Protein 7NZ9 (pdb70)

B-factor: mean 46.68, std 15.06, range [12.47, 130.2]

Secondary structure (DSSP, 8-state):
--HHHHTTHHHHHHHHHHHHHHHHHTTS---EEEEEETTEEEEEEE--HHHHT-TT--HHHHHHHHHHHHHHHTT--HHHHHTTEEEEEEE--BHHHHHHHHHTT--EEEEEE--TTTBTBTTS-BTTT---TTS----EEE--TTHHHHHHHHHHHHHT-/----EE---HHHHSPPPEEEEEEEEESSGGGHHHHHHHHHHH---TT-TTB-SEEEEE-TTS-EEEEEEEEE--SS-----HHHHS-TTT---TTB---EEEEEESS---SHHHHHHHHHHS-B----SS-HHHHHHHHHHHHHHHHHHHHHHHHTS---EEEEEETTTTEEEEEEE----SS-TT--HHHHHHHHHHHTS-SS--S-TTTT-EEEEEE---HHHHHHHHHHT-SEEEEEE--TT-TBTTS-BTTS-TTSS---EEEE-TTHHHHTTS----

Nearest PDB structures (foldseek):
  7nz9-assembly1_A  TM=1.006E+00  e=8.625E-41  Mus musculus
  3dh1-assembly2_C  TM=9.914E-01  e=6.654E-34  Homo sapiens
  7bv5-assembly2_B  TM=9.136E-01  e=1.419E-18  Saccharomyces cerevisiae S288C
  1wwr-assembly1_A  TM=9.114E-01  e=8.096E-19  Aquifex aeolicus
  7bv5-assembly1_A  TM=9.067E-01  e=3.534E-18  Saccharomyces cerevisiae S288C

InterPro domains:
  IPR002125 Cytidine and deoxycytidylate deaminase domain [PF00383] (21-126)
  IPR002125 Cytidine and deoxycytidylate deaminase domain [PS51747] (20-145)
  IPR016192 APOBEC/CMP deaminase, zinc-binding [PS00903] (71-114)
  IPR016193 Cytidine deaminase-like [SSF53927] (21-176)
  IPR028883 tRNA-specific adenosine deaminase [MF_00972] (26-175)

Radius of gyration: 27.97 Å; Cα contacts (8 Å, |Δi|>4): 1056; chains: 2; bounding box: 50×65×78 Å

Structure (mmCIF, N/CA/C/O backbone):
data_7NZ9
#
_entry.id   7NZ9
#
_cell.length_a   51.976
_cell.length_b   106.814
_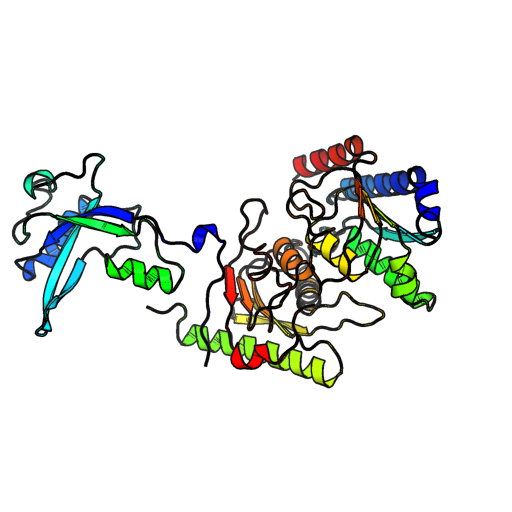cell.length_c   129.668
_cell.angle_alpha   90.000
_cell.angle_beta   90.000
_cell.angle_gamma   90.000
#
_symmetry.space_group_name_H-M   'P 2 21 21'
#
loop_
_entity.id
_entity.type
_entity.pdbx_description
1 polymer 'tRNA-specific adenosine deaminase 2'
2 polymer 'Probable inactive tRNA-specific adenosine deaminase-like protein 3'
3 non-polymer 'ZINC ION'
4 water water
#
loop_
_atom_site.group_PDB
_atom_site.id
_atom_site.type_symbol
_atom_site.label_atom_id
_atom_site.label_alt_id
_atom_site.label_comp_id
_atom_site.label_asym_id
_atom_site.label_entity_id
_atom_site.label_seq_id
_atom_site.pdbx_PDB_ins_code
_atom_site.Cartn_x
_atom_site.Cartn_y
_atom_site.Cartn_z
_atom_site.occupancy
_atom_site.B_iso_or_equiv
_atom_site.auth_seq_id
_atom_site.auth_comp_id
_atom_site.auth_asym_id
_atom_site.auth_atom_id
_atom_site.pdbx_PDB_model_num
ATOM 1 N N . PRO A 1 14 ? 0.50277 18.29009 33.31724 1.000 100.28076 14 PRO A N 1
ATOM 2 C CA . PRO A 1 14 ? -0.18983 17.42984 32.35379 1.000 104.10339 14 PRO A CA 1
ATOM 3 C C . PRO A 1 14 ? -1.27636 16.60708 33.03466 1.000 102.02486 14 PRO A C 1
ATOM 4 O O . PRO A 1 14 ? -2.04607 15.89997 32.38311 1.000 95.34155 14 PRO A O 1
ATOM 8 N N . CYS A 1 15 ? -1.31363 16.70115 34.36284 1.000 93.53728 15 CYS A N 1
ATOM 9 C CA A CYS A 1 15 ? -2.30034 15.96944 35.14817 0.500 85.93802 15 CYS A 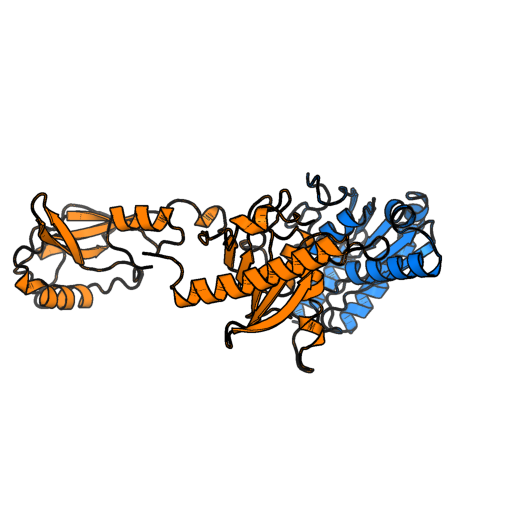CA 1
ATOM 10 C CA B CYS A 1 15 ? -2.30525 15.96619 35.13814 0.500 85.93672 15 CYS A CA 1
ATOM 11 C C . CYS A 1 15 ? -3.63459 16.71052 35.18063 1.000 82.99005 15 CYS A C 1
ATOM 12 O O . CYS A 1 15 ? -4.68342 16.14435 34.85156 1.000 77.94942 15 CYS A O 1
ATOM 17 N N . VAL A 1 16 ? -3.60858 17.98550 35.57089 1.000 86.74661 16 VAL A N 1
ATOM 18 C CA . VAL A 1 16 ? -4.81061 18.80760 35.60181 1.000 86.65271 16 VAL A CA 1
ATOM 19 C C . VAL A 1 16 ? -5.41688 19.01969 34.21707 1.000 80.98198 16 VAL A C 1
ATOM 20 O O . VAL A 1 16 ? -6.54991 19.50021 34.11435 1.000 68.02667 16 VAL A O 1
ATOM 24 N N . VAL A 1 17 ? -4.69259 18.67830 33.14679 1.000 88.35458 17 VAL A N 1
ATOM 25 C CA . VAL A 1 17 ? -5.27193 18.80047 31.81195 1.000 80.23049 17 VAL A CA 1
ATOM 26 C C . VAL A 1 17 ? -6.22705 17.64233 31.54102 1.000 74.53392 17 VAL A C 1
ATOM 27 O O . VAL A 1 17 ? -7.18601 17.79198 30.77470 1.000 71.12775 17 VAL A O 1
ATOM 31 N N . SER A 1 18 ? -5.99858 16.48308 32.16748 1.000 79.57167 18 SER A N 1
ATOM 32 C CA . SER A 1 18 ? -6.94327 15.37731 32.05091 1.000 78.27547 18 SER A CA 1
ATOM 33 C C . SER A 1 18 ? -8.20253 15.63695 32.86376 1.000 72.82036 18 SER A C 1
ATOM 34 O O . SER A 1 18 ? -9.30321 15.25723 32.43697 1.000 64.79880 18 SER A O 1
ATOM 37 N N . VAL A 1 19 ? -8.04790 16.31440 34.00757 1.000 62.33337 19 VAL A N 1
ATOM 38 C CA . VAL A 1 19 ? -9.16198 16.65493 34.88975 1.000 51.85467 19 VAL A CA 1
ATOM 39 C C . VAL A 1 19 ? -10.22282 17.48652 34.16968 1.000 49.19882 19 VAL A C 1
ATOM 40 O O . VAL A 1 19 ? -11.41113 17.42011 34.51491 1.000 42.07503 19 VAL A O 1
ATOM 44 N N . GLN A 1 20 ? -9.82956 18.23761 33.13073 1.000 46.58489 20 GLN A N 1
ATOM 45 C CA . GLN A 1 20 ? -10.77389 19.12212 32.44637 1.000 47.89207 20 GLN A CA 1
ATOM 46 C C . GLN A 1 20 ? -11.95220 18.35300 31.87591 1.000 42.86079 20 GLN A C 1
ATOM 47 O O . GLN A 1 20 ? -13.08489 18.84373 31.88399 1.000 44.74588 20 GLN A O 1
ATOM 53 N N . GLU A 1 21 ? -11.70678 17.14858 31.36899 1.000 44.17688 21 GLU A N 1
ATOM 54 C CA . GLU A 1 21 ? -12.75407 16.33095 30.77507 1.000 50.18504 21 GLU A CA 1
ATOM 55 C C . GLU A 1 21 ? -13.28023 15.26467 31.73383 1.000 47.18816 21 GLU A C 1
ATOM 56 O O . GLU A 1 21 ? -13.74005 14.21413 31.28139 1.000 44.46241 21 GLU A O 1
ATOM 62 N N . THR A 1 22 ? -13.21884 15.52048 33.04760 1.000 46.66669 22 THR A N 1
ATOM 63 C CA . THR A 1 22 ? -13.66816 14.54246 34.04009 1.000 45.31877 22 THR A CA 1
ATOM 64 C C . THR A 1 22 ? -15.02571 13.95546 33.68384 1.000 42.16190 22 THR A C 1
ATOM 65 O O . THR A 1 22 ? -15.23750 12.74626 33.80564 1.000 41.22079 22 THR A O 1
ATOM 69 N N . GLU A 1 23 ? -15.95914 14.79294 33.22867 1.000 46.64419 23 GLU A N 1
ATOM 70 C CA . GLU A 1 23 ? -17.30005 14.28859 32.95151 1.000 49.28390 23 GLU A CA 1
ATOM 71 C C . GLU A 1 23 ? -17.28433 13.26965 31.81679 1.000 46.39766 23 GLU A C 1
ATOM 72 O O . GLU A 1 23 ? -17.89505 12.20076 31.93059 1.000 43.72602 23 GLU A O 1
ATOM 78 N N . LYS A 1 24 ? -16.57058 13.56678 30.72749 1.000 44.60475 24 LYS A N 1
ATOM 79 C CA . LYS A 1 24 ? -16.47439 12.60511 29.62965 1.000 46.31180 24 LYS A CA 1
ATOM 80 C C . LYS A 1 24 ? -15.80916 11.30436 30.08005 1.000 46.04918 24 LYS A C 1
ATOM 81 O O . LYS A 1 24 ? -16.26652 10.20821 29.73071 1.000 47.09066 24 LYS A O 1
ATOM 87 N N . TRP A 1 25 ? -14.73600 11.39859 30.86554 1.000 44.54307 25 TRP A N 1
ATOM 88 C CA . TRP A 1 25 ? -14.01193 10.18686 31.23412 1.000 42.78363 25 TRP A CA 1
ATOM 89 C C . TRP A 1 25 ? -14.82973 9.30750 32.17629 1.000 42.97584 25 TRP A C 1
ATOM 90 O O . TRP A 1 25 ? -14.82639 8.08031 32.03767 1.000 39.66193 25 TRP A O 1
ATOM 101 N N . MET A 1 26 ? -15.53330 9.90474 33.14352 1.000 41.68199 26 MET A N 1
ATOM 102 C CA . MET A 1 26 ? -16.32645 9.08973 34.05950 1.000 40.34612 26 MET A CA 1
ATOM 103 C C . MET A 1 26 ? -17.56558 8.52364 33.38158 1.000 42.28869 26 MET A C 1
ATOM 104 O O . MET A 1 26 ? -18.05698 7.46730 33.78877 1.000 42.37519 26 MET A O 1
ATOM 109 N N . GLU A 1 27 ? -18.09763 9.21072 32.36456 1.000 46.44110 27 GLU A N 1
ATOM 110 C CA . GLU A 1 27 ? -19.21092 8.64171 31.61243 1.000 46.13772 27 GLU A CA 1
ATOM 111 C C . GLU A 1 27 ? -18.77473 7.36759 30.89936 1.000 48.44180 27 GLU A C 1
ATOM 112 O O . GLU A 1 27 ? -19.50281 6.36632 30.89181 1.000 47.57349 27 GLU A O 1
ATOM 118 N N . GLU A 1 28 ? -17.56678 7.37031 30.33709 1.000 41.72910 28 GLU A N 1
ATOM 119 C CA . GLU A 1 28 ? -17.04831 6.15618 29.72794 1.000 43.20607 28 GLU A CA 1
ATOM 120 C C . GLU A 1 28 ? -16.80128 5.07969 30.78093 1.000 47.71312 28 GLU A C 1
ATOM 121 O O . GLU A 1 28 ? -17.10222 3.90232 30.55163 1.000 44.92880 28 GLU A O 1
ATOM 127 N N . ALA A 1 29 ? -16.29238 5.46729 31.95859 1.000 43.82846 29 ALA A N 1
ATOM 128 C CA . ALA A 1 29 ? -16.11171 4.49256 33.03258 1.000 42.49940 29 ALA A CA 1
ATOM 129 C C . ALA A 1 29 ? -17.44515 3.90087 33.46109 1.000 41.65320 29 ALA A C 1
ATOM 130 O O . ALA A 1 29 ? -17.54673 2.69203 33.70906 1.000 44.57586 29 ALA A O 1
ATOM 132 N N . MET A 1 30 ? -18.48667 4.73293 33.54922 1.000 42.41144 30 MET A N 1
ATOM 133 C CA . MET A 1 30 ? -19.79953 4.20711 33.91456 1.000 42.38101 30 MET A CA 1
ATOM 134 C C . MET A 1 30 ? -20.33903 3.27761 32.82826 1.000 44.21163 30 MET A C 1
ATOM 135 O O . MET A 1 30 ? -20.94595 2.24014 33.13003 1.000 46.86764 30 MET A O 1
ATOM 140 N N . ARG A 1 31 ? -20.10601 3.62227 31.56142 1.000 44.46906 31 ARG A N 1
ATOM 141 C CA . ARG A 1 31 ? -20.51708 2.74429 30.47161 1.000 49.07099 31 ARG A CA 1
ATOM 142 C C . ARG A 1 31 ? -19.84952 1.38382 30.60514 1.000 48.10035 31 ARG A C 1
ATOM 143 O O . ARG A 1 31 ? -20.50279 0.34570 30.46502 1.000 53.49024 31 ARG A O 1
ATOM 151 N N . MET A 1 32 ? -18.55723 1.36842 30.93015 1.000 47.73876 32 MET A N 1
ATOM 152 C CA . MET A 1 32 ? -17.86013 0.10061 31.09725 1.000 47.63753 32 MET A CA 1
ATOM 153 C C . MET A 1 32 ? -18.37047 -0.65847 32.31239 1.000 49.52667 32 MET A C 1
ATOM 154 O O . MET A 1 32 ? -18.47263 -1.89295 32.28250 1.000 49.27832 32 MET A O 1
ATOM 159 N N . ALA A 1 33 ? -18.69066 0.05871 33.39132 1.000 45.13223 33 ALA A N 1
ATOM 160 C CA . ALA A 1 33 ? -19.22801 -0.59321 34.58158 1.000 43.70865 33 ALA A CA 1
ATOM 161 C C . ALA A 1 33 ? -20.53501 -1.32075 34.27442 1.000 49.43443 33 ALA A C 1
ATOM 162 O O . ALA A 1 33 ? -20.77404 -2.42310 34.78307 1.000 45.99573 33 ALA A O 1
ATOM 164 N N . LYS A 1 34 ? -21.38771 -0.72009 33.43929 1.000 47.44435 34 LYS A N 1
ATOM 165 C CA . LYS A 1 34 ? -22.63819 -1.36695 33.05403 1.000 49.41774 34 LYS A CA 1
ATOM 166 C C . LYS A 1 34 ? -22.38868 -2.63050 32.23498 1.000 56.10361 34 LYS A C 1
ATOM 167 O O . LYS A 1 34 ? -23.05724 -3.64982 32.44823 1.000 54.93116 34 LYS A O 1
ATOM 173 N N . GLU A 1 35 ? -21.44399 -2.58296 31.28962 1.000 51.33807 35 GLU A N 1
ATOM 174 C CA . GLU A 1 35 ? -21.03164 -3.79529 30.58877 1.000 52.19283 35 GLU A CA 1
ATOM 175 C C . GLU A 1 35 ? -20.63658 -4.88781 31.57034 1.000 55.16828 35 GLU A C 1
ATOM 176 O O . GLU A 1 35 ? -21.12059 -6.02127 31.48802 1.000 55.65847 35 GLU A O 1
ATOM 182 N N . ALA A 1 36 ? -19.74093 -4.56483 32.50571 1.000 50.01599 36 ALA A N 1
ATOM 183 C CA . ALA A 1 36 ? -19.29856 -5.56200 33.47422 1.000 52.59499 36 ALA A CA 1
ATOM 184 C C . ALA A 1 36 ? -20.48667 -6.18132 34.19975 1.000 52.39104 36 ALA A C 1
ATOM 185 O O . ALA A 1 36 ? -20.55279 -7.40375 34.37809 1.000 52.56977 36 ALA A O 1
ATOM 187 N N . LEU A 1 37 ? -21.44497 -5.34875 34.60467 1.000 48.49964 37 LEU A N 1
ATOM 188 C CA . LEU A 1 37 ? -22.64945 -5.84948 35.25590 1.000 54.81055 37 LEU A CA 1
ATOM 189 C C . LEU A 1 37 ? -23.40263 -6.83188 34.36178 1.000 56.44071 37 LEU A C 1
ATOM 190 O O . LEU A 1 37 ? -23.85291 -7.88629 34.82530 1.000 50.31823 37 LEU A O 1
ATOM 195 N N . GLU A 1 38 ? -23.55428 -6.50174 33.07876 1.000 55.99165 38 GLU A N 1
ATOM 196 C CA . GLU A 1 38 ? -24.25756 -7.40241 32.17317 1.000 62.68706 38 GLU A CA 1
ATOM 197 C C . GLU A 1 38 ? -23.50890 -8.70774 31.96364 1.000 61.06715 38 GLU A C 1
ATOM 198 O O . GLU A 1 38 ? -24.13320 -9.71312 31.61078 1.000 64.55891 38 GLU A O 1
ATOM 204 N N . ASN A 1 39 ? -22.19501 -8.72316 32.18982 1.000 55.73037 39 ASN A N 1
ATOM 205 C CA . ASN A 1 39 ? -21.39816 -9.93236 32.04038 1.000 59.09165 39 ASN A CA 1
ATOM 206 C C . ASN A 1 39 ? -21.09180 -10.60176 33.37219 1.000 54.24682 39 ASN A C 1
ATOM 207 O O . ASN A 1 39 ? -20.10298 -11.33228 33.47809 1.000 62.51518 39 ASN A O 1
ATOM 212 N N . ILE A 1 40 ? -21.93304 -10.37450 34.38280 1.000 51.79700 40 ILE A N 1
ATOM 213 C CA . ILE A 1 40 ? -21.86479 -11.06488 35.66788 1.000 54.40748 40 ILE A CA 1
ATOM 214 C C . ILE A 1 40 ? -20.49296 -10.82593 36.30462 1.000 59.04832 40 ILE A C 1
ATOM 215 O O . ILE A 1 40 ? -19.85869 -11.75310 36.82759 1.000 53.19273 40 ILE A O 1
ATOM 220 N N . GLU A 1 41 ? -20.02617 -9.57058 36.25470 1.000 51.00932 41 GLU A N 1
ATOM 221 C CA . GLU A 1 41 ? -18.81416 -9.11662 36.92837 1.000 48.77892 41 GLU A CA 1
ATOM 222 C C . GLU A 1 41 ? -19.17472 -7.97752 37.86941 1.000 49.86476 41 GLU A C 1
ATOM 223 O O . GLU A 1 41 ? -20.12113 -7.23042 37.60466 1.000 48.49141 41 GLU A O 1
ATOM 229 N N . VAL A 1 42 ? -18.41633 -7.83880 38.95885 1.000 42.16491 42 VAL A N 1
ATOM 230 C CA . VAL A 1 42 ? -18.53265 -6.65845 39.81451 1.000 43.49803 42 VAL A CA 1
ATOM 231 C C . VAL A 1 42 ? -18.51505 -5.43937 38.89877 1.000 43.98008 42 VAL A C 1
ATOM 232 O O . VAL A 1 42 ? -17.59202 -5.29327 38.08428 1.000 43.92075 42 VAL A O 1
ATOM 236 N N . PRO A 1 43 ? -19.52448 -4.57507 38.95327 1.000 44.77124 43 PRO A N 1
ATOM 237 C CA . PRO A 1 43 ? -19.63705 -3.48003 37.96775 1.000 44.38256 43 PRO A CA 1
ATOM 238 C C . PRO A 1 43 ? -18.70402 -2.30844 38.25816 1.000 44.53150 43 PRO A C 1
ATOM 239 O O . PRO A 1 43 ? -19.09087 -1.25041 38.75271 1.000 43.83268 43 PRO A O 1
ATOM 243 N N . VAL A 1 44 ? -17.42631 -2.50181 37.93705 1.000 43.46308 44 VAL A N 1
ATOM 244 C CA . VAL A 1 44 ? -16.40994 -1.46129 38.04878 1.000 37.01016 44 VAL A CA 1
ATOM 245 C C . VAL A 1 44 ? -15.81382 -1.24406 36.66663 1.000 40.67064 44 VAL A C 1
ATOM 246 O O . VAL A 1 44 ? -15.27836 -2.18197 36.06688 1.000 37.93570 44 VAL A O 1
ATOM 250 N N . GLY A 1 45 ? -15.89498 -0.01411 36.16476 1.000 36.34551 45 GLY A N 1
ATOM 251 C CA . GLY A 1 45 ? -15.23243 0.35507 34.93292 1.000 36.84875 45 GLY A CA 1
ATOM 252 C C . GLY A 1 45 ? -14.17665 1.39347 35.24847 1.000 38.34271 45 GLY A C 1
ATOM 253 O O . GLY A 1 45 ? -14.30122 2.13818 36.22027 1.000 36.27450 45 GLY A O 1
ATOM 254 N N . CYS A 1 46 ? -13.11709 1.42764 34.44025 1.000 37.38052 46 CYS A N 1
ATOM 255 C CA . CYS A 1 46 ? -12.13456 2.46488 34.72608 1.000 36.26308 46 CYS A CA 1
ATOM 256 C C . CYS A 1 46 ? -11.32542 2.83169 33.48616 1.000 40.54571 46 CYS A C 1
ATOM 257 O O . CYS A 1 46 ? -11.18671 2.03701 32.54893 1.000 41.88883 46 CYS A O 1
ATOM 260 N N . LEU A 1 47 ? -10.83461 4.08097 33.48345 1.000 34.44331 47 LEU A N 1
ATOM 261 C CA . LEU A 1 47 ? -10.02532 4.64263 32.41261 1.000 35.36195 47 LEU A CA 1
ATOM 262 C C . LEU A 1 47 ? -8.78639 5.28968 33.00372 1.000 38.15596 47 LEU A C 1
ATOM 263 O O . LEU A 1 47 ? -8.84836 5.92055 34.06356 1.000 36.94423 47 LEU A O 1
ATOM 268 N N . MET A 1 48 ? -7.67981 5.19487 32.27580 1.000 35.74514 48 MET A N 1
ATOM 269 C CA . MET A 1 48 ? -6.45167 5.88563 32.63483 1.000 38.45047 48 MET A CA 1
ATOM 270 C C . MET A 1 48 ? -6.12150 6.88186 31.53374 1.000 40.82199 48 MET A C 1
ATOM 271 O O . MET A 1 48 ? -5.96944 6.49639 30.37121 1.000 41.77209 48 MET A O 1
ATOM 276 N N . VAL A 1 49 ? -6.02652 8.15890 31.90420 1.000 39.43729 49 VAL A N 1
ATOM 277 C CA . VAL A 1 49 ? -5.91101 9.26056 30.95337 1.000 44.88741 49 VAL A CA 1
ATOM 278 C C . VAL A 1 49 ? -4.56435 9.93170 31.16299 1.000 44.58417 49 VAL A C 1
ATOM 279 O O . VAL A 1 49 ? -4.25655 10.39981 32.26521 1.000 39.14737 49 VAL A O 1
ATOM 283 N N . TYR A 1 50 ? -3.77280 9.98268 30.10048 1.000 41.28047 50 TYR A N 1
ATOM 284 C CA . TYR A 1 50 ? -2.46260 10.61587 30.09390 1.000 43.40169 50 TYR A CA 1
ATOM 285 C C . TYR A 1 50 ? -2.47497 11.69555 29.01825 1.000 51.66411 50 TYR A C 1
ATOM 286 O O . TYR A 1 50 ? -2.57682 11.38575 27.82455 1.000 48.84622 50 TYR A O 1
ATOM 295 N N . ASN A 1 51 ? -2.38796 12.95833 29.44506 1.000 60.32916 51 ASN A N 1
ATOM 296 C CA . ASN A 1 51 ? -2.37933 14.10554 28.53730 1.000 61.74968 51 ASN A CA 1
ATOM 297 C C . ASN A 1 51 ? -3.63033 14.11864 27.65668 1.000 57.83554 51 ASN A C 1
ATOM 298 O O . ASN A 1 51 ? -3.55813 14.18920 26.42778 1.000 59.05047 51 ASN A O 1
ATOM 303 N N . ASN A 1 52 ? -4.78515 14.02766 28.31331 1.000 56.01757 52 ASN A N 1
ATOM 304 C CA . ASN A 1 52 ? -6.11760 14.04593 27.70604 1.000 62.26591 52 ASN A CA 1
ATOM 305 C C . ASN A 1 52 ? -6.32411 12.95734 26.65479 1.000 57.87175 52 ASN A C 1
ATOM 306 O O . ASN A 1 52 ? -7.18555 13.09427 25.78410 1.000 60.40521 52 ASN A O 1
ATOM 311 N N . GLU A 1 53 ? -5.58285 11.85618 26.73655 1.000 53.58452 53 GLU A N 1
ATOM 312 C CA . GLU A 1 53 ? -5.77774 10.69775 25.87546 1.000 53.30053 53 GLU A CA 1
ATOM 313 C C . GLU A 1 53 ? -5.88704 9.45446 26.75159 1.000 50.50936 53 GLU A C 1
ATOM 314 O O . GLU A 1 53 ? -5.14876 9.31356 27.72993 1.000 44.83888 53 GLU A O 1
ATOM 320 N N . VAL A 1 54 ? -6.81115 8.56105 26.40616 1.000 50.74823 54 VAL A N 1
ATOM 321 C CA . VAL A 1 54 ? -6.98259 7.30742 27.13732 1.000 52.08603 54 VAL A CA 1
ATOM 322 C C . VAL A 1 54 ? -5.83624 6.37861 26.75453 1.000 47.49397 54 VAL A C 1
ATOM 323 O O . VAL A 1 54 ? -5.72368 5.97340 25.60065 1.000 46.41610 54 VAL A O 1
ATOM 327 N N . VAL A 1 55 ? -4.96679 6.05728 27.71545 1.000 41.29600 55 VAL A N 1
ATOM 328 C CA . VAL A 1 55 ? -3.87197 5.12401 27.44730 1.000 45.40079 55 VAL A CA 1
ATOM 329 C C . VAL A 1 55 ? -4.16309 3.72470 27.96543 1.000 44.99047 55 VAL A C 1
ATOM 330 O O . VAL A 1 55 ? -3.37776 2.79609 27.70522 1.000 42.99410 55 VAL A O 1
ATOM 334 N N . GLY A 1 56 ? -5.25972 3.53971 28.68459 1.000 39.34280 56 GLY A N 1
ATOM 335 C CA . GLY A 1 56 ? -5.63454 2.22548 29.13794 1.000 39.88891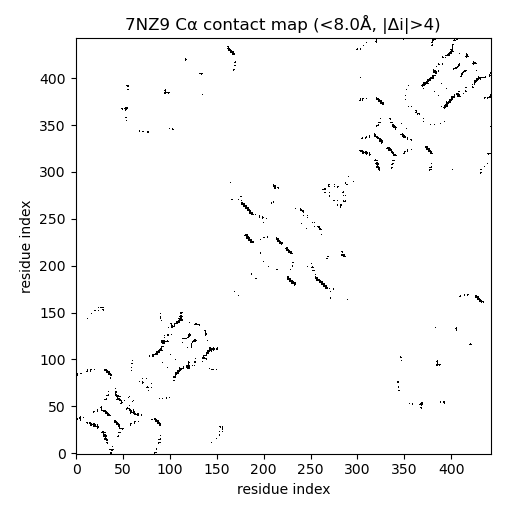 56 GLY A CA 1
ATOM 336 C C . GLY A 1 56 ? -7.01437 2.29358 29.73183 1.000 38.56606 56 GLY A C 1
ATOM 337 O O . GLY A 1 56 ? -7.44807 3.35187 30.19635 1.000 40.28400 56 GLY A O 1
ATOM 338 N N . LYS A 1 57 ? -7.72589 1.17624 29.70022 1.000 41.66192 57 LYS A N 1
ATOM 339 C CA . LYS A 1 57 ? -9.04738 1.10482 30.29785 1.000 39.73320 57 LYS A CA 1
ATOM 340 C C . LYS A 1 57 ? -9.26128 -0.33208 30.73463 1.000 40.44118 57 LYS A C 1
ATOM 341 O O . LYS A 1 57 ? -8.55282 -1.23880 30.29689 1.000 42.67402 57 LYS A O 1
ATOM 347 N N . GLY A 1 58 ? -10.22972 -0.53309 31.61854 1.000 39.06271 58 GLY A N 1
ATOM 348 C CA . GLY A 1 58 ? -10.51049 -1.87754 32.07780 1.000 40.88076 58 GLY A CA 1
ATOM 349 C C . GLY A 1 58 ? -11.80931 -1.96962 32.84342 1.000 39.45244 58 GLY A C 1
ATOM 350 O O . GLY A 1 58 ? -12.25520 -0.98433 33.43610 1.000 38.56733 58 GLY A O 1
ATOM 351 N N . ARG A 1 59 ? -12.44908 -3.13371 32.80889 1.000 39.22511 59 ARG A N 1
ATOM 352 C CA . ARG A 1 59 ? -13.48805 -3.44749 33.77125 1.000 40.11033 59 ARG A CA 1
ATOM 353 C C . ARG A 1 59 ? -13.12673 -4.77379 34.41856 1.000 41.58860 59 ARG A C 1
ATOM 354 O O . ARG A 1 59 ? -12.20289 -5.46725 33.98448 1.000 40.62149 59 ARG A O 1
ATOM 362 N N . ASN A 1 60 ? -13.81271 -5.09437 35.50798 1.000 39.60458 60 ASN A N 1
ATOM 363 C CA A ASN A 1 60 ? -13.50970 -6.32149 36.23226 0.500 42.67749 60 ASN A CA 1
ATOM 364 C CA B ASN A 1 60 ? -13.50681 -6.31868 36.23350 0.500 42.67724 60 ASN A CA 1
ATOM 365 C C . ASN A 1 60 ? -13.59699 -7.51991 35.29776 1.000 46.23025 60 ASN A C 1
ATOM 366 O O . ASN A 1 60 ? -14.56912 -7.67392 34.55203 1.000 49.31251 60 ASN A O 1
ATOM 375 N N . GLU A 1 61 ? -12.56174 -8.35901 35.31919 1.000 45.68005 61 GLU A N 1
ATOM 376 C CA . GLU A 1 61 ? -12.51044 -9.54765 34.47701 1.000 45.88660 61 GLU A CA 1
ATOM 377 C C . GLU A 1 61 ? -12.23444 -10.78479 35.32098 1.000 47.35201 61 GLU A C 1
ATOM 378 O O . GLU A 1 61 ? -11.65014 -11.75893 34.84299 1.000 50.86874 61 GLU A O 1
ATOM 384 N N . VAL A 1 62 ? -12.65456 -10.74262 36.58472 1.000 43.80874 62 VAL A N 1
ATOM 385 C CA . VAL A 1 62 ? -12.36237 -11.81766 37.52696 1.000 43.80388 62 VAL A CA 1
ATOM 386 C C . VAL A 1 62 ? -13.06241 -13.10716 37.10200 1.000 50.97263 62 VAL A C 1
ATOM 387 O O . VAL A 1 62 ? -12.42070 -14.15480 36.93657 1.000 43.64418 62 VAL A O 1
ATOM 391 N N . ASN A 1 63 ? -14.38250 -13.04813 36.89417 1.000 48.20587 63 ASN A N 1
ATOM 392 C CA . ASN A 1 63 ? -15.11717 -14.27016 36.55293 1.000 54.20964 63 ASN A CA 1
ATOM 393 C C . ASN A 1 63 ? -14.81969 -14.73462 35.12770 1.000 53.41553 63 ASN A C 1
ATOM 394 O O . ASN A 1 63 ? -14.79132 -15.94177 34.86735 1.000 54.18840 63 ASN A O 1
ATOM 399 N N . GLN A 1 64 ? -14.56556 -13.80215 34.20721 1.000 52.26877 64 GLN A N 1
ATOM 400 C CA . GLN A 1 64 ? -14.19535 -14.17305 32.84564 1.000 53.94189 64 GLN A CA 1
ATOM 401 C C . GLN A 1 64 ? -12.89050 -14.96852 32.82323 1.000 56.85334 64 GLN A C 1
ATOM 402 O O . GLN A 1 64 ? -12.80950 -16.03361 32.20057 1.000 61.03744 64 GLN A O 1
ATOM 408 N N . THR A 1 65 ? -11.86352 -14.47649 33.51555 1.000 53.43966 65 THR A N 1
ATOM 409 C CA . THR A 1 65 ? -10.52720 -15.06653 33.49354 1.000 51.57935 65 THR A CA 1
ATOM 410 C C . THR A 1 65 ? -10.30865 -16.14249 34.54882 1.000 50.13282 65 THR A C 1
ATOM 411 O O . THR A 1 65 ? -9.25130 -16.78171 34.54089 1.000 52.68069 65 THR A O 1
ATOM 415 N N . LYS A 1 66 ? -11.25837 -16.34193 35.46451 1.000 49.50881 66 LYS A N 1
ATOM 416 C CA . LYS A 1 66 ? -11.08580 -17.27391 36.58396 1.000 54.02158 66 LYS A CA 1
ATOM 417 C C . LYS A 1 66 ? -9.88315 -16.88313 37.44042 1.000 52.69636 66 LYS A C 1
ATOM 418 O O . LYS A 1 66 ? -9.11274 -17.73582 37.88812 1.000 46.87406 66 LYS A O 1
ATOM 424 N N . ASN A 1 67 ? -9.71962 -15.57789 37.67570 1.000 45.72130 67 ASN A N 1
ATOM 425 C CA . ASN A 1 67 ? -8.51797 -15.08469 38.33815 1.000 46.45624 67 ASN A CA 1
ATOM 426 C C . ASN A 1 67 ? -8.89270 -13.87764 39.18850 1.000 44.64370 67 ASN A C 1
ATOM 427 O O . ASN A 1 67 ? -9.09652 -12.78318 38.65019 1.000 39.51727 67 ASN A O 1
ATOM 432 N N . ALA A 1 68 ? -8.89837 -14.08023 40.51189 1.000 43.38345 68 ALA A N 1
ATOM 433 C CA . ALA A 1 68 ? -9.37656 -13.09733 41.48869 1.000 37.73693 68 ALA A CA 1
ATOM 434 C C . ALA A 1 68 ? -8.62876 -11.76632 41.45072 1.000 34.89808 68 ALA A C 1
ATOM 435 O O . ALA A 1 68 ? -9.12618 -10.77823 42.00389 1.000 38.83654 68 ALA A O 1
ATOM 437 N N . THR A 1 69 ? -7.45006 -11.70218 40.84183 1.000 36.14190 69 THR A N 1
ATOM 438 C CA . THR A 1 69 ? -6.70215 -10.45159 40.83572 1.000 35.34397 69 THR A CA 1
ATOM 439 C C . THR A 1 69 ? -7.04189 -9.54416 39.65732 1.000 38.67903 69 THR A C 1
ATOM 440 O O . THR A 1 69 ? -6.51137 -8.42243 39.58586 1.000 33.93444 69 THR A O 1
ATOM 444 N N . ARG A 1 70 ? -7.90736 -9.97988 38.73609 1.000 37.96903 70 ARG A N 1
ATOM 445 C CA . ARG A 1 70 ? -8.13372 -9.21507 37.50216 1.000 37.39012 70 ARG A CA 1
ATOM 446 C C . ARG A 1 70 ? -9.24287 -8.17265 37.68402 1.000 38.30688 70 ARG A C 1
ATOM 447 O O . ARG A 1 70 ? -10.22570 -8.09883 36.93891 1.000 37.74481 70 ARG A O 1
ATOM 455 N N . HIS A 1 71 ? -9.04131 -7.33246 38.70104 1.000 35.84760 71 HIS A N 1
ATOM 456 C CA . HIS A 1 71 ? -9.87803 -6.16491 38.91769 1.000 33.52254 71 HIS A CA 1
ATOM 457 C C . HIS A 1 71 ? -9.70114 -5.17259 37.76452 1.000 34.46790 71 HIS A C 1
ATOM 458 O O . HIS A 1 71 ? -8.70403 -5.19745 37.03211 1.000 33.75281 71 HIS A O 1
ATOM 465 N N . ALA A 1 72 ? -10.71647 -4.32263 37.58139 1.000 32.44176 72 ALA A N 1
ATOM 466 C CA . ALA A 1 72 ? -10.67237 -3.28833 36.54537 1.000 36.05452 72 ALA A CA 1
ATOM 467 C C . ALA A 1 72 ? -9.35202 -2.51769 36.55380 1.000 33.78267 72 ALA A C 1
ATOM 468 O O . ALA A 1 72 ? -8.73044 -2.31272 35.50767 1.000 35.45577 72 ALA A O 1
ATOM 470 N N . GLU A 1 73 ? -8.89505 -2.10251 37.73632 1.000 35.42248 73 GLU A N 1
ATOM 471 C CA . GLU A 1 73 ? -7.68837 -1.28085 37.81964 1.000 32.75933 73 GLU A CA 1
ATOM 472 C C . GLU A 1 73 ? -6.45556 -2.05703 37.38080 1.000 33.13547 73 GLU A C 1
ATOM 473 O O . GLU A 1 73 ? -5.57054 -1.50004 36.71747 1.000 32.94984 73 GLU A O 1
ATOM 479 N N . MET A 1 74 ? -6.37225 -3.33906 37.75060 1.000 29.02214 74 MET A N 1
ATOM 480 C CA . MET A 1 74 ? -5.25160 -4.15927 37.30734 1.000 29.87979 74 MET A CA 1
ATOM 481 C C . MET A 1 74 ? -5.26441 -4.34100 35.79009 1.000 34.42034 74 MET A C 1
ATOM 482 O O . MET A 1 74 ? -4.20573 -4.31798 35.14480 1.000 30.74198 74 MET A O 1
ATOM 487 N N . VAL A 1 75 ? -6.45518 -4.54326 35.21093 1.000 32.36532 75 VAL A N 1
ATOM 488 C CA . VAL A 1 75 ? -6.58562 -4.67027 33.75675 1.000 34.94227 75 VAL A CA 1
ATOM 489 C C . VAL A 1 75 ? -6.13511 -3.38352 33.06450 1.000 35.01007 75 VAL A C 1
ATOM 490 O O . VAL A 1 75 ? -5.40764 -3.41551 32.06052 1.000 32.83006 75 VAL A O 1
ATOM 494 N N . ALA A 1 76 ? -6.54346 -2.23224 33.60113 1.000 31.99238 76 ALA A N 1
ATOM 495 C CA . ALA A 1 76 ? -6.16254 -0.96043 32.99316 1.000 37.63035 76 ALA A CA 1
ATOM 496 C C . ALA A 1 76 ? -4.66512 -0.69571 33.13827 1.000 36.67052 76 ALA A C 1
ATOM 497 O O . ALA A 1 76 ? -4.02146 -0.22299 32.19325 1.000 35.20204 76 ALA A O 1
ATOM 499 N N . ILE A 1 77 ? -4.09348 -0.97000 34.32072 1.000 36.03012 77 ILE A N 1
ATOM 500 C CA . ILE A 1 77 ? -2.64505 -0.83672 34.48998 1.000 32.79793 77 ILE A CA 1
ATOM 501 C C . ILE A 1 77 ? -1.88915 -1.63467 33.42362 1.000 34.14143 77 ILE A C 1
ATOM 502 O O . ILE A 1 77 ? -0.92670 -1.14253 32.82830 1.000 34.48601 77 ILE A O 1
ATOM 507 N N . ASP A 1 78 ? -2.31121 -2.87615 33.16484 1.000 31.10100 78 ASP A N 1
ATOM 508 C CA . ASP A 1 78 ? -1.62018 -3.69716 32.16529 1.000 35.77383 78 ASP A CA 1
ATOM 509 C C . ASP A 1 78 ? -1.74068 -3.11249 30.75945 1.000 37.44115 78 ASP A C 1
ATOM 510 O O . ASP A 1 78 ? -0.79674 -3.20950 29.96610 1.000 38.93844 78 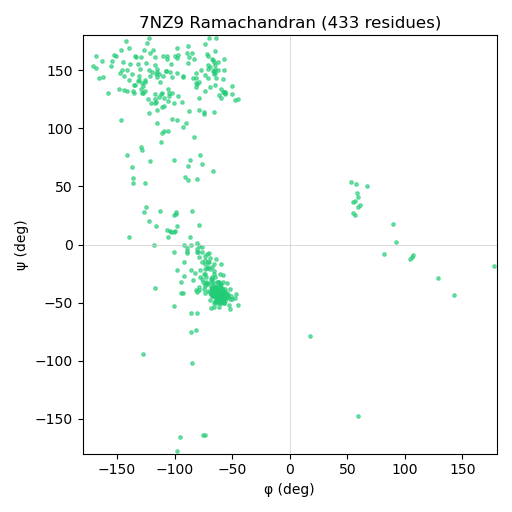ASP A O 1
ATOM 515 N N . GLN A 1 79 ? -2.89825 -2.52694 30.42576 1.000 35.33401 79 GLN A N 1
ATOM 516 C CA . GLN A 1 79 ? -3.05434 -1.85625 29.13491 1.000 35.94913 79 GLN A CA 1
ATOM 517 C C . GLN A 1 79 ? -2.11689 -0.65799 29.00277 1.000 37.26993 79 GLN A C 1
ATOM 518 O O . GLN A 1 79 ? -1.52736 -0.43721 27.93860 1.000 40.03972 79 GLN A O 1
ATOM 524 N N . VAL A 1 80 ? -2.00379 0.16375 30.04831 1.000 32.55249 80 VAL A N 1
ATOM 525 C CA . VAL A 1 80 ? -1.09375 1.29694 29.96035 1.000 34.78395 80 VAL A CA 1
ATOM 526 C C . VAL A 1 80 ? 0.33934 0.80586 29.81340 1.000 34.60751 80 VAL A C 1
ATOM 527 O O . VAL A 1 80 ? 1.13013 1.37628 29.05248 1.000 38.16846 80 VAL A O 1
ATOM 531 N N . LEU A 1 81 ? 0.69765 -0.26390 30.53207 1.000 32.25219 81 LEU A N 1
ATOM 532 C CA . LEU A 1 81 ? 2.03715 -0.82915 30.38583 1.000 34.33692 81 LEU A CA 1
ATOM 533 C C . LEU A 1 81 ? 2.27244 -1.33579 28.95919 1.000 37.49008 81 LEU A C 1
ATOM 534 O O . LEU A 1 81 ? 3.36047 -1.15349 28.40174 1.000 38.13340 81 LEU A O 1
ATOM 539 N N . ASP A 1 82 ? 1.26588 -1.95786 28.34232 1.000 37.38520 82 ASP A N 1
ATOM 540 C CA . ASP A 1 82 ? 1.42198 -2.36716 26.94654 1.000 38.85590 82 ASP A CA 1
ATOM 541 C C . ASP A 1 82 ? 1.60409 -1.15282 26.04757 1.000 42.69451 82 ASP A C 1
ATOM 542 O O . ASP A 1 82 ? 2.48358 -1.13426 25.18356 1.000 44.15307 82 ASP A O 1
ATOM 547 N N . TRP A 1 83 ? 0.78242 -0.12528 26.25336 1.000 42.37839 83 TRP A N 1
ATOM 548 C CA . TRP A 1 83 ? 0.92449 1.12714 25.51931 1.000 45.01544 83 TRP A CA 1
ATOM 549 C C . TRP A 1 83 ? 2.33395 1.70989 25.67204 1.000 48.66676 83 TRP A C 1
ATOM 550 O O . TRP A 1 83 ? 2.95846 2.11738 24.68572 1.000 48.41192 83 TRP A O 1
ATOM 561 N N . CYS A 1 84 ? 2.86653 1.73662 26.90028 1.000 45.53817 84 CYS A N 1
ATOM 562 C CA . CYS A 1 84 ? 4.22019 2.25789 27.10085 1.000 47.15653 84 CYS A CA 1
ATOM 563 C C . CYS A 1 84 ? 5.25444 1.40965 26.37061 1.000 48.70978 84 CYS A C 1
ATOM 564 O O . CYS A 1 84 ? 6.18270 1.94222 25.74992 1.000 50.22506 84 CYS A O 1
ATOM 567 N N . HIS A 1 85 ? 5.10727 0.08913 26.43773 1.000 42.30794 85 HIS A N 1
ATOM 568 C CA . HIS A 1 85 ? 6.05533 -0.81182 25.79173 1.000 46.93410 85 HIS A CA 1
ATOM 569 C C . HIS A 1 85 ? 6.04745 -0.62143 24.27289 1.000 52.00400 85 HIS A C 1
ATOM 570 O O . HIS A 1 85 ? 7.11081 -0.54729 23.64339 1.000 52.65772 85 HIS A O 1
ATOM 577 N N . GLN A 1 86 ? 4.85750 -0.49349 23.67264 1.000 49.65920 86 GLN A N 1
ATOM 578 C CA . GLN A 1 86 ? 4.76492 -0.41422 22.21428 1.000 59.20664 86 GLN A CA 1
ATOM 579 C C . GLN A 1 86 ? 5.29789 0.90520 21.68125 1.000 57.84627 86 GLN A C 1
ATOM 580 O O . GLN A 1 86 ? 5.85911 0.94672 20.58206 1.000 58.75988 86 GLN A O 1
ATOM 586 N N . HIS A 1 87 ? 5.11457 1.99267 22.42922 1.000 59.38837 87 HIS A N 1
ATOM 587 C CA . HIS A 1 87 ? 5.51965 3.32294 21.99547 1.000 57.27309 87 HIS A CA 1
ATOM 588 C C . HIS A 1 87 ? 6.84381 3.75894 22.60652 1.000 57.38449 87 HIS A C 1
ATOM 589 O O . HIS A 1 87 ? 7.20794 4.93432 22.49466 1.000 59.98551 87 HIS A O 1
ATOM 596 N N . GLY A 1 88 ? 7.57357 2.83881 23.23449 1.000 51.92972 88 GLY A N 1
ATOM 597 C CA . GLY A 1 88 ? 8.90731 3.13870 23.72884 1.000 56.60714 88 GLY A CA 1
ATOM 598 C C . GLY A 1 88 ? 8.98052 4.26517 24.73648 1.000 64.99798 88 GLY A C 1
ATOM 599 O O . GLY A 1 88 ? 9.97638 4.99658 24.76804 1.000 66.34558 88 GLY A O 1
ATOM 600 N N . GLN A 1 89 ? 7.94993 4.43736 25.55447 1.000 59.57496 89 GLN A N 1
ATOM 601 C CA . GLN A 1 89 ? 7.97956 5.40621 26.63663 1.000 56.01206 89 GLN A CA 1
ATOM 602 C C . GLN A 1 89 ? 8.17979 4.68701 27.96191 1.000 56.42669 89 GLN A C 1
ATOM 603 O O . GLN A 1 89 ? 7.76676 3.53627 28.13473 1.000 56.12085 89 GLN A O 1
ATOM 609 N N . SER A 1 90 ? 8.84063 5.35926 28.88828 1.000 58.71956 90 SER A N 1
ATOM 610 C CA . SER A 1 90 ? 9.04476 4.66372 30.14650 1.000 55.38991 90 SER A CA 1
ATOM 611 C C . SER A 1 90 ? 7.78311 4.77046 31.00002 1.000 49.91579 90 SER A C 1
ATOM 612 O O . SER A 1 90 ? 7.14935 5.82843 31.03854 1.000 48.56085 90 SER A O 1
ATOM 615 N N . PRO A 1 91 ? 7.38684 3.68774 31.66661 1.000 49.78730 91 PRO A N 1
ATOM 616 C CA . PRO A 1 91 ? 6.19977 3.75707 32.53286 1.000 39.91000 91 PRO A CA 1
ATOM 617 C C . PRO A 1 91 ? 6.25494 4.90210 33.52635 1.000 39.70544 91 PRO A C 1
ATOM 618 O O . PRO A 1 91 ? 5.22577 5.54801 33.76506 1.000 38.57261 91 PRO A O 1
ATOM 622 N N . SER A 1 92 ? 7.43719 5.18552 34.08912 1.000 39.06546 92 SER A N 1
ATOM 623 C CA . SER A 1 92 ? 7.58272 6.26968 35.05960 1.000 44.21410 92 SER A CA 1
ATOM 624 C C . SER A 1 92 ? 7.01860 7.58600 34.53664 1.000 44.04126 92 SER A C 1
ATOM 625 O O . SER A 1 92 ? 6.16000 8.20579 35.17395 1.000 46.68238 92 SER A O 1
ATOM 628 N N . THR A 1 93 ? 7.48674 8.02827 33.37362 1.000 42.00560 93 THR A N 1
ATOM 629 C CA . THR A 1 93 ? 7.04071 9.32003 32.85745 1.000 46.37428 93 THR A CA 1
ATOM 630 C C . THR A 1 93 ? 5.54642 9.32192 32.56530 1.000 49.82432 93 THR A C 1
ATOM 631 O O . THR A 1 93 ? 4.88357 10.35677 32.72732 1.000 49.86911 93 THR A O 1
ATOM 635 N N . VAL A 1 94 ? 4.99072 8.17628 32.16746 1.000 41.63213 94 VAL A N 1
ATOM 636 C CA . VAL A 1 94 ? 3.57612 8.12252 31.82248 1.000 39.22368 94 VAL A CA 1
ATOM 637 C C . VAL A 1 94 ? 2.71425 8.02823 33.07335 1.000 39.41794 94 VAL A C 1
ATOM 638 O O . VAL A 1 94 ? 1.83533 8.86783 33.30412 1.000 37.05547 94 VAL A O 1
ATOM 642 N N . PHE A 1 95 ? 2.93312 6.98539 33.88286 1.000 37.39590 95 PHE A N 1
ATOM 643 C CA . PHE A 1 95 ? 2.08927 6.77348 35.05198 1.000 37.71261 95 PHE A CA 1
ATOM 644 C C . PHE A 1 95 ? 2.13950 7.94652 36.02282 1.000 35.47020 95 PHE A C 1
ATOM 645 O O . PHE A 1 95 ? 1.12796 8.25227 36.65806 1.000 34.68116 95 PHE A O 1
ATOM 653 N N . GLU A 1 96 ? 3.28670 8.62042 36.15344 1.000 36.45651 96 GLU A N 1
ATOM 654 C CA . GLU A 1 96 ? 3.34251 9.71639 37.10995 1.000 37.67222 96 GLU A CA 1
ATOM 655 C C . GLU A 1 96 ? 2.56521 10.93261 36.64824 1.000 42.11671 96 GLU A C 1
ATOM 656 O O . GLU A 1 96 ? 2.38046 11.85687 37.44396 1.000 39.70096 96 GLU A O 1
ATOM 662 N N . HIS A 1 97 ? 2.08420 10.94364 35.40664 1.000 40.34086 97 HIS A N 1
ATOM 663 C CA . HIS A 1 97 ? 1.23099 12.02850 34.94192 1.000 42.05423 97 HIS A CA 1
ATOM 664 C C . HIS A 1 97 ? -0.08855 11.50130 34.40181 1.000 43.29939 97 HIS A C 1
ATOM 665 O O . HIS A 1 97 ? -0.68346 12.10100 33.50612 1.000 48.42717 97 HIS A O 1
ATOM 672 N N . THR A 1 98 ? -0.57177 10.39864 34.96839 1.000 36.21908 98 THR A N 1
ATOM 673 C CA . THR A 1 98 ? -1.81718 9.76360 34.55895 1.000 33.68911 98 THR A CA 1
ATOM 674 C C . THR A 1 98 ? -2.85118 9.88889 35.66826 1.000 34.84468 98 THR A C 1
ATOM 675 O O . THR A 1 98 ? -2.52055 9.76338 36.85083 1.000 37.24687 98 THR A O 1
ATOM 679 N N . VAL A 1 99 ? -4.09718 10.15738 35.29135 1.000 33.51338 99 VAL A N 1
ATOM 680 C CA . VAL A 1 99 ? -5.22157 10.16140 36.21713 1.000 32.38114 99 VAL A CA 1
ATOM 681 C C . VAL A 1 99 ? -6.03128 8.90103 35.97112 1.000 33.59776 99 VAL A C 1
ATOM 682 O O . VAL A 1 99 ? -6.31630 8.55431 34.81933 1.000 35.73391 99 VAL A O 1
ATOM 686 N N . LEU A 1 100 ? -6.39808 8.21750 37.04319 1.000 37.68052 100 LEU A N 1
ATOM 687 C CA . LEU A 1 100 ? -7.31427 7.08814 36.97430 1.000 35.67970 100 LEU A CA 1
ATOM 688 C C . LEU A 1 100 ? -8.72099 7.56995 37.30851 1.000 35.63498 100 LEU A C 1
ATOM 689 O O . LEU A 1 100 ? -8.92279 8.24033 38.32727 1.000 36.70517 100 LEU A O 1
ATOM 694 N N . TYR A 1 101 ? -9.67590 7.24973 36.43699 1.000 33.85080 101 TYR A N 1
ATOM 695 C CA . TYR A 1 101 ? -11.10775 7.44067 36.65915 1.000 35.97673 101 TYR A CA 1
ATOM 696 C C . TYR A 1 101 ? -11.73489 6.06834 36.84345 1.000 34.18312 101 TYR A C 1
ATOM 697 O O . TYR A 1 101 ? -11.66874 5.24060 35.93293 1.000 37.99724 101 TYR A O 1
ATOM 706 N N . VAL A 1 102 ? -12.34487 5.82208 38.00124 1.000 37.39699 102 VAL A N 1
ATOM 707 C CA . VAL A 1 102 ? -12.90400 4.50483 38.30536 1.000 34.80650 102 VAL A CA 1
ATOM 708 C C . VAL A 1 102 ? -14.24467 4.69976 39.01690 1.000 34.93282 102 VAL A C 1
ATOM 709 O O . VAL A 1 102 ? -14.38451 5.61081 39.83225 1.000 35.88363 102 VAL A O 1
ATOM 713 N N . THR A 1 103 ? -15.24476 3.85485 38.70727 1.000 33.14720 103 THR A N 1
ATOM 714 C CA . THR A 1 103 ? -16.57684 4.09420 39.26917 1.000 33.77737 103 THR A CA 1
ATOM 715 C C . THR A 1 103 ? -16.65491 3.79490 40.76117 1.000 35.62547 103 THR A C 1
ATOM 716 O O . THR A 1 103 ? -17.58207 4.27434 41.42382 1.000 37.58530 103 THR A O 1
ATOM 720 N N . VAL A 1 104 ? -15.72558 3.00693 41.29966 1.000 34.85258 104 VAL A N 1
ATOM 721 C CA . VAL A 1 104 ? -15.77782 2.53936 42.67946 1.000 33.83949 104 VAL A CA 1
ATOM 722 C C . VAL A 1 104 ? -14.41178 2.77687 43.30967 1.000 33.40904 104 VAL A C 1
ATOM 723 O O . VAL A 1 104 ? -13.38162 2.60436 42.65220 1.000 34.57543 104 VAL A O 1
ATOM 727 N N . GLU A 1 105 ? -14.40580 3.19085 44.58052 1.000 33.83986 105 GLU A N 1
ATOM 728 C CA . GLU A 1 105 ? -13.19369 3.33124 45.38047 1.000 36.65483 105 GLU A CA 1
ATOM 729 C C . GLU A 1 105 ? -12.30083 2.10802 45.19559 1.000 32.78125 105 GLU A C 1
ATOM 730 O O . GLU A 1 105 ? -12.76304 0.98143 45.37840 1.000 31.77015 105 GLU A O 1
ATOM 736 N N . PRO A 1 106 ? -11.04003 2.28236 44.80685 1.000 34.34530 106 PRO A N 1
ATOM 737 C CA . PRO A 1 106 ? -10.15479 1.12177 44.64107 1.000 32.31604 106 PRO A CA 1
ATOM 738 C C . PRO A 1 106 ? -10.02273 0.30624 45.92050 1.000 33.39446 106 PRO A C 1
ATOM 739 O O . PRO A 1 106 ? -9.95504 0.84733 47.03066 1.000 32.35593 106 PRO A O 1
ATOM 743 N N . CYS A 1 107 ? -9.96077 -1.01066 45.74911 1.000 30.15686 107 CYS A N 1
ATOM 744 C CA . CYS A 1 107 ? -9.81136 -1.88503 46.89924 1.000 33.79686 107 CYS A CA 1
ATOM 745 C C . CYS A 1 107 ? -8.38191 -1.80536 47.43912 1.000 28.62081 107 CYS A C 1
ATOM 746 O O . CYS A 1 107 ? -7.48996 -1.18561 46.84684 1.000 31.72386 107 CYS A O 1
ATOM 749 N N . ILE A 1 108 ? -8.17186 -2.44119 48.59035 1.000 29.53089 108 ILE A N 1
ATOM 750 C CA . ILE A 1 108 ? -6.84995 -2.47769 49.21860 1.000 28.26108 108 ILE A CA 1
ATOM 751 C C . ILE A 1 108 ? -5.76061 -2.93923 48.23920 1.000 30.70253 108 ILE A C 1
ATOM 752 O O . ILE A 1 108 ? -4.67513 -2.34600 48.17857 1.000 27.97081 108 ILE A O 1
ATOM 757 N N . MET A 1 109 ? -6.03003 -3.98952 47.44930 1.000 30.13249 109 MET A N 1
ATOM 758 C CA . MET A 1 109 ? -5.01278 -4.50696 46.52639 1.000 28.82462 109 MET A CA 1
ATOM 759 C C . MET A 1 109 ? -4.68270 -3.48982 45.43071 1.000 27.50645 109 MET A C 1
ATOM 760 O O . MET A 1 109 ? -3.50918 -3.19386 45.17718 1.000 29.60542 109 MET A O 1
ATOM 765 N N . CYS A 1 110 ? -5.70796 -2.95616 44.76776 1.000 24.86854 110 CYS A N 1
ATOM 766 C CA . CYS A 1 110 ? -5.50274 -2.02344 43.65733 1.000 28.04498 110 CYS A CA 1
ATOM 767 C C . CYS A 1 110 ? -4.91564 -0.69808 44.13860 1.000 28.35817 110 CYS A C 1
ATOM 768 O O . CYS A 1 110 ? -4.07828 -0.09785 43.45441 1.000 29.13885 110 CYS A O 1
ATOM 771 N N . ALA A 1 111 ? -5.34814 -0.21647 45.30739 1.000 29.20668 111 ALA A N 1
ATOM 772 C CA . ALA A 1 111 ? -4.72203 0.97504 45.87170 1.000 30.25469 111 ALA A CA 1
ATOM 773 C C . ALA A 1 111 ? -3.22234 0.77819 46.04276 1.000 26.60339 111 ALA A C 1
ATOM 774 O O . ALA A 1 111 ? -2.43567 1.69048 45.76243 1.000 28.40131 111 ALA A O 1
ATOM 776 N N . ALA A 1 112 ? -2.79470 -0.41138 46.47751 1.000 27.27190 112 ALA A N 1
ATOM 777 C CA . ALA A 1 112 ? -1.35714 -0.64448 46.59612 1.000 28.53549 112 ALA A CA 1
ATOM 778 C C . ALA A 1 112 ? -0.68333 -0.68396 45.22738 1.000 25.36397 112 ALA A C 1
ATOM 779 O O . ALA A 1 112 ? 0.40665 -0.12365 45.06544 1.000 27.06975 112 ALA A O 1
ATOM 781 N N . ALA A 1 113 ? -1.30490 -1.35107 44.23347 1.000 25.33837 113 ALA A N 1
ATOM 782 C CA . ALA A 1 113 ? -0.74754 -1.34189 42.87153 1.000 27.34935 113 ALA A CA 1
ATOM 783 C C . ALA A 1 113 ? -0.60594 0.08504 42.33275 1.000 26.88964 113 ALA A C 1
ATOM 784 O O . ALA A 1 113 ? 0.40535 0.42631 41.70874 1.000 27.53116 113 ALA A O 1
ATOM 786 N N . LEU A 1 114 ? -1.62305 0.92338 42.54974 1.000 29.55742 114 LEU A N 1
ATOM 787 C CA . LEU A 1 114 ? -1.57539 2.30935 42.06925 1.000 27.72612 114 LEU A CA 1
ATOM 788 C C . LEU A 1 114 ? -0.46312 3.10515 42.74861 1.000 30.87147 114 LEU A C 1
ATOM 789 O O . LEU A 1 114 ? 0.17353 3.95687 42.11035 1.000 31.72252 114 LEU A O 1
ATOM 794 N N . ARG A 1 115 ? -0.20860 2.84821 44.03953 1.000 26.46377 115 ARG A N 1
ATOM 795 C CA . ARG A 1 115 ? 0.93432 3.47501 44.70792 1.000 29.16239 115 ARG A CA 1
ATOM 796 C C . ARG A 1 115 ? 2.23933 3.02179 44.07806 1.000 29.37360 115 ARG A C 1
ATOM 797 O O . ARG A 1 115 ? 3.14570 3.83074 43.84412 1.000 30.82238 115 ARG A O 1
ATOM 805 N N . LEU A 1 116 ? 2.38015 1.70623 43.86499 1.000 27.05294 116 LEU A N 1
ATOM 806 C CA . LEU A 1 116 ? 3.59895 1.17653 43.26794 1.000 29.36559 116 LEU A CA 1
ATOM 807 C C . LEU A 1 116 ? 3.82591 1.74651 41.87188 1.000 29.26837 116 LEU A C 1
ATOM 808 O O . LEU A 1 116 ? 4.96908 1.96913 41.47009 1.000 31.83887 116 LEU A O 1
ATOM 813 N N . MET A 1 117 ? 2.75441 1.99048 41.12352 1.000 27.26798 117 MET A N 1
ATOM 814 C CA . MET A 1 117 ? 2.89526 2.61436 39.81794 1.000 31.89908 117 MET A CA 1
ATOM 815 C C . MET A 1 117 ? 3.05963 4.13459 39.90806 1.000 33.39064 117 MET A C 1
ATOM 816 O O . MET A 1 117 ? 3.32952 4.76719 38.88759 1.000 32.70991 117 MET A O 1
ATOM 821 N N . LYS A 1 118 ? 2.91889 4.71839 41.09920 1.000 31.03185 118 LYS A N 1
ATOM 822 C CA . LYS A 1 118 ? 3.09160 6.15277 41.32860 1.000 34.10843 118 LYS A CA 1
ATOM 823 C C . LYS A 1 118 ? 2.09593 6.98817 40.51780 1.000 36.44716 118 LYS A C 1
ATOM 824 O O . LYS A 1 118 ? 2.41173 8.08908 40.06394 1.000 40.01791 118 LYS A O 1
ATOM 830 N N . ILE A 1 119 ? 0.89459 6.45745 40.33168 1.000 31.78476 119 ILE A N 1
ATOM 831 C CA . ILE A 1 119 ? -0.24885 7.23916 39.84964 1.000 34.06504 119 ILE A CA 1
ATOM 832 C C . ILE A 1 119 ? -0.52119 8.37783 40.83471 1.000 34.57891 119 ILE A C 1
ATOM 833 O O . ILE A 1 119 ? -0.68681 8.11637 42.04289 1.000 33.82789 119 ILE A O 1
ATOM 838 N N . PRO A 1 120 ? -0.57919 9.66341 40.39446 1.000 31.75775 120 PRO A N 1
ATOM 839 C CA . PRO A 1 120 ? -0.75344 10.75412 41.36531 1.000 30.19696 120 PRO A CA 1
ATOM 840 C C . PRO A 1 120 ? -2.19391 10.99604 41.79140 1.000 32.36520 120 PRO A C 1
ATOM 841 O O . PRO A 1 120 ? -2.40729 11.52720 42.88157 1.000 31.23776 120 PRO A O 1
ATOM 845 N N . LEU A 1 121 ? -3.19209 10.62140 40.98450 1.000 30.21776 121 LEU A N 1
ATOM 846 C CA . LEU A 1 121 ? -4.54224 11.09431 41.25449 1.000 31.37376 121 LEU A CA 1
ATOM 847 C C . LEU A 1 121 ? -5.56867 10.07307 40.81803 1.000 35.19766 121 LEU A C 1
ATOM 848 O O . LEU A 1 121 ? -5.50106 9.54948 39.70226 1.000 34.87617 121 LEU A O 1
ATOM 853 N N . VAL A 1 122 ? -6.54260 9.81679 41.68151 1.000 30.51031 122 VAL A N 1
ATOM 854 C CA . VAL A 1 122 ? -7.64976 8.93619 41.34636 1.000 30.74749 122 VAL A CA 1
ATOM 855 C C . VAL A 1 122 ? -8.94534 9.70898 41.54129 1.000 31.47103 122 VAL A C 1
ATOM 856 O O . VAL A 1 122 ? -9.17661 10.28355 42.61034 1.000 34.91059 122 VAL A O 1
ATOM 860 N N . VAL A 1 123 ? -9.76615 9.75501 40.49792 1.000 32.49838 123 VAL A N 1
ATOM 861 C CA . VAL A 1 123 ? -11.13433 10.23705 40.59079 1.000 35.20985 123 VAL A CA 1
ATOM 862 C C . VAL A 1 123 ? -12.02624 9.00175 40.65412 1.000 35.07210 123 VAL A C 1
ATOM 863 O O . VAL A 1 123 ? -11.98038 8.15662 39.75594 1.000 36.99923 123 VAL A O 1
ATOM 867 N N . TYR A 1 124 ? -12.81533 8.86221 41.71188 1.000 31.88073 124 TYR A N 1
ATOM 868 C CA . TYR A 1 124 ? -13.66802 7.68671 41.80923 1.000 36.35760 124 TYR A CA 1
ATOM 869 C C . TYR A 1 124 ? -15.08593 8.06272 42.22464 1.000 35.47514 124 TYR A C 1
ATOM 870 O O . TYR A 1 124 ? -15.35453 9.16089 42.72057 1.000 36.65029 124 TYR A O 1
ATOM 879 N N . GLY A 1 125 ? -16.00171 7.12864 41.97287 1.000 37.17643 125 GLY A N 1
ATOM 880 C CA . GLY A 1 125 ? -17.39913 7.30749 42.31086 1.000 37.05411 125 GLY A CA 1
ATOM 881 C C . GLY A 1 125 ? -17.75468 6.94653 43.73742 1.000 34.90969 125 GLY A C 1
ATOM 882 O O . GLY A 1 125 ? -17.47957 7.71900 44.65319 1.000 35.70359 125 GLY A O 1
ATOM 883 N N . CYS A 1 126 ? -18.35703 5.77975 43.94184 1.000 35.36556 126 CYS A N 1
ATOM 884 C CA . CYS A 1 126 ? -18.90524 5.42924 45.24050 1.000 35.54134 126 CYS A CA 1
ATOM 885 C C . CYS A 1 126 ? -17.85708 4.76940 46.13796 1.000 38.76866 126 CYS A C 1
ATOM 886 O O . CYS A 1 126 ? -16.82415 4.26894 45.67526 1.000 38.47617 126 CYS A O 1
ATOM 889 N N . GLN A 1 127 ? -18.15127 4.76670 47.44070 1.000 34.98161 127 GLN A N 1
ATOM 890 C CA . GLN A 1 127 ? -17.32071 4.06660 48.40876 1.000 38.11869 127 GLN A CA 1
ATOM 891 C C . GLN A 1 127 ? -17.34911 2.55801 48.17118 1.000 36.54749 127 GLN A C 1
ATOM 892 O O . GLN A 1 127 ? -18.30391 2.00630 47.62476 1.000 37.45430 127 GLN A O 1
ATOM 898 N N . ASN A 1 128 ? -16.28082 1.90021 48.59596 1.000 34.83963 128 ASN A N 1
ATOM 899 C CA . ASN A 1 128 ? -16.11972 0.45622 48.51801 1.000 36.97748 128 ASN A CA 1
ATOM 900 C C . ASN A 1 128 ? -16.14642 -0.07198 49.95320 1.000 38.39726 128 ASN A C 1
ATOM 901 O O . ASN A 1 128 ? -15.10262 -0.21909 50.59125 1.000 38.49578 128 ASN A O 1
ATOM 906 N N . GLU A 1 129 ? -17.34778 -0.37205 50.45223 1.000 37.57057 129 GLU A N 1
ATOM 907 C CA . GLU A 1 129 ? -17.49111 -0.78470 51.84755 1.000 37.16371 129 GLU A CA 1
ATOM 908 C C . GLU A 1 129 ? -16.86382 -2.14583 52.11923 1.000 35.89047 129 GLU A C 1
ATOM 909 O O . GLU A 1 129 ? -16.43428 -2.41323 53.24360 1.000 37.39174 129 GLU A O 1
ATOM 915 N N . ARG A 1 130 ? -16.82270 -3.02486 51.12451 1.000 37.30900 130 ARG A N 1
ATOM 916 C CA . ARG A 1 130 ? -16.32373 -4.37419 51.36174 1.000 35.79212 130 ARG A CA 1
ATOM 917 C C . ARG A 1 130 ? -14.79786 -4.43134 51.40500 1.000 36.88127 130 ARG A C 1
ATOM 918 O O . ARG A 1 130 ? -14.23768 -5.17064 52.22000 1.000 40.07278 130 ARG A O 1
ATOM 926 N N . PHE A 1 131 ? -14.10713 -3.67344 50.52768 1.000 34.74736 131 PHE A N 1
ATOM 927 C CA . PHE A 1 131 ? -12.67180 -3.85606 50.33288 1.000 34.84468 131 PHE A CA 1
ATOM 928 C C . PHE A 1 131 ? -11.89292 -2.55415 50.17581 1.000 36.89173 131 PHE A C 1
ATOM 929 O O . PHE A 1 131 ? -10.68627 -2.61178 49.88274 1.000 32.82719 131 PHE A O 1
ATOM 937 N N . GLY A 1 132 ? -12.52835 -1.39244 50.35494 1.000 33.46672 132 GLY A N 1
ATOM 938 C CA . GLY A 1 132 ? -11.93458 -0.12238 49.97208 1.000 31.39984 132 GLY A CA 1
ATOM 939 C C . GLY A 1 132 ? -10.58245 0.20148 50.57498 1.000 32.22647 132 GLY A C 1
ATOM 940 O O . GLY A 1 132 ? -10.40476 0.14122 51.79341 1.000 32.33059 132 GLY A O 1
ATOM 941 N N . GLY A 1 133 ? -9.62424 0.58494 49.73272 1.000 31.20852 133 GLY A N 1
ATOM 942 C CA . GLY A 1 133 ? -8.29863 0.94868 50.19286 1.000 29.92796 133 GLY A CA 1
ATOM 943 C C . GLY A 1 133 ? -7.99268 2.42809 50.16461 1.000 28.96789 133 GLY A C 1
ATOM 944 O O . GLY A 1 133 ? -6.81673 2.80218 50.27412 1.000 29.48902 133 GLY A O 1
ATOM 945 N N . CYS A 1 134 ? -8.99729 3.29010 49.98391 1.000 29.62293 134 CYS A N 1
ATOM 946 C CA . CYS A 1 134 ? -8.82438 4.73318 50.06944 1.000 33.07945 134 CYS A CA 1
ATOM 947 C C . CYS A 1 134 ? -9.56573 5.29319 51.27175 1.000 34.25139 134 CYS A C 1
ATOM 948 O O . CYS A 1 134 ? -10.05127 6.42276 51.22471 1.000 34.98111 134 CYS A O 1
ATOM 951 N N . GLY A 1 135 ? -9.72174 4.48765 52.32414 1.000 34.01460 135 GLY A N 1
ATOM 952 C CA . GLY A 1 135 ? -10.38249 4.96028 53.52851 1.000 33.44810 135 GLY A CA 1
ATOM 953 C C . GLY A 1 135 ? -11.49907 4.08413 54.05661 1.000 37.16940 135 GLY A C 1
ATOM 954 O O . GLY A 1 135 ? -11.72213 4.07177 55.26202 1.000 40.50939 135 GLY A O 1
ATOM 955 N N . SER A 1 136 ? -12.20227 3.32463 53.21596 1.000 36.95123 136 SER A N 1
ATOM 956 C CA . SER A 1 136 ? -13.37027 2.61177 53.72977 1.000 36.49752 136 SER A CA 1
ATOM 957 C C . SER A 1 136 ? -12.97103 1.50258 54.69576 1.000 37.92870 136 SER A C 1
ATOM 958 O O . SER A 1 136 ? -13.45101 1.45561 55.83098 1.000 44.87227 136 SER A O 1
ATOM 961 N N . VAL A 1 137 ? -12.09456 0.60056 54.27835 1.000 36.65220 137 VAL A N 1
ATOM 962 C CA . VAL A 1 137 ? -11.58006 -0.43162 55.16722 1.000 37.02292 137 VAL A CA 1
ATOM 963 C C . VAL A 1 137 ? -10.19814 -0.06900 55.68786 1.000 39.17945 137 VAL A C 1
ATOM 964 O O . VAL A 1 137 ? -9.95590 -0.08074 56.89750 1.000 40.27325 137 VAL A O 1
ATOM 968 N N . LEU A 1 138 ? -9.27429 0.25231 54.78091 1.000 36.09394 138 LEU A N 1
ATOM 969 C CA . LEU A 1 138 ? -7.96027 0.77258 55.13436 1.000 35.53688 138 LEU A CA 1
ATOM 970 C C . LEU A 1 138 ? -7.67800 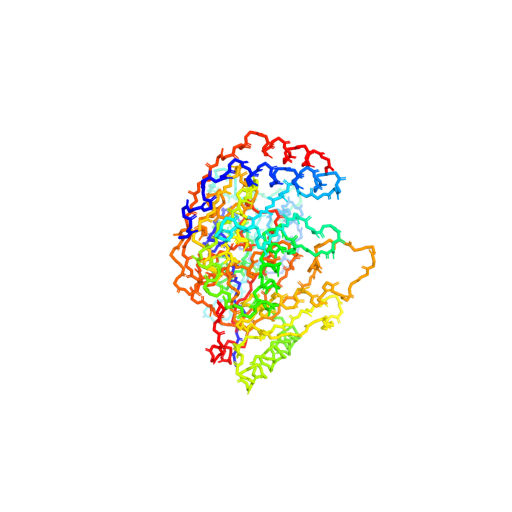2.00506 54.29128 1.000 36.05131 138 LEU A C 1
ATOM 971 O O . LEU A 1 138 ? -8.23200 2.16310 53.19855 1.000 32.67475 138 LEU A O 1
ATOM 976 N N . ASN A 1 139 ? -6.80822 2.88224 54.79257 1.000 34.60997 139 ASN A N 1
ATOM 977 C CA . ASN A 1 139 ? -6.35501 4.01272 53.98010 1.000 35.81064 139 ASN A CA 1
ATOM 978 C C . ASN A 1 139 ? -4.97560 3.72315 53.38673 1.000 34.45792 139 ASN A C 1
ATOM 979 O O . ASN A 1 139 ? -3.95843 4.28503 53.78891 1.000 36.62985 139 ASN A O 1
ATOM 984 N N . ILE A 1 140 ? -4.96844 2.82867 52.39496 1.000 30.58140 140 ILE A N 1
ATOM 985 C CA . ILE A 1 140 ? -3.73570 2.52542 51.67115 1.000 29.23432 140 ILE A CA 1
ATOM 986 C C . ILE A 1 140 ? -3.29856 3.73197 50.84495 1.000 30.39161 140 ILE A C 1
ATOM 987 O O . ILE A 1 140 ? -2.10528 4.05289 50.77518 1.000 30.90373 140 ILE A O 1
ATOM 992 N N . ALA A 1 141 ? -4.26601 4.43138 50.23043 1.000 28.67979 141 ALA A N 1
ATOM 993 C CA . ALA A 1 141 ? -3.97452 5.54309 49.31529 1.000 32.03436 141 ALA A CA 1
ATOM 994 C C . ALA A 1 141 ? -2.99920 6.55374 49.90908 1.000 32.16494 141 ALA A C 1
ATOM 995 O O . ALA A 1 141 ? -2.04210 6.96867 49.24159 1.000 31.93193 141 ALA A O 1
ATOM 997 N N . SER A 1 142 ? -3.21910 6.97691 51.16120 1.000 32.22653 142 SER A N 1
ATOM 998 C CA A SER A 1 142 ? -2.40806 8.00234 51.81106 0.500 33.94004 142 SER A CA 1
ATOM 999 C CA B SER A 1 142 ? -2.33432 7.98131 51.75051 0.500 33.52277 142 SER A CA 1
ATOM 1000 C C . SER A 1 142 ? -1.56597 7.46967 52.96060 1.000 36.08158 142 SER A C 1
ATOM 1001 O O . SER A 1 142 ? -0.99008 8.27668 53.69524 1.000 37.19465 142 SER A O 1
ATOM 1006 N N . ALA A 1 143 ? -1.51453 6.14983 53.17363 1.000 33.37241 143 ALA A N 1
ATOM 1007 C CA . ALA A 1 143 ? -0.77572 5.60724 54.31069 1.000 35.98957 143 ALA A CA 1
ATOM 1008 C C . ALA A 1 143 ? 0.71267 5.93061 54.20975 1.000 32.73802 143 ALA A C 1
ATOM 1009 O O . ALA A 1 143 ? 1.25622 6.17223 53.13573 1.000 36.38916 143 ALA A O 1
ATOM 1011 N N . ASP A 1 144 ? 1.37955 5.91456 55.35501 1.000 36.58259 144 ASP A N 1
ATOM 1012 C CA . ASP A 1 144 ? 2.83081 6.07127 55.39102 1.000 39.89744 144 ASP A CA 1
ATOM 1013 C C . ASP A 1 144 ? 3.46139 4.70203 55.12099 1.000 43.91378 144 ASP A C 1
ATOM 1014 O O . ASP A 1 144 ? 3.66745 3.89290 56.03208 1.000 40.68508 144 ASP A O 1
ATOM 1019 N N . LEU A 1 145 ? 3.76362 4.43079 53.84331 1.000 35.31708 145 LEU A N 1
ATOM 1020 C CA . LEU A 1 145 ? 4.34385 3.15470 53.40960 1.000 35.85761 145 LEU A CA 1
ATOM 1021 C C . LEU A 1 145 ? 5.58698 3.46714 52.58615 1.000 34.89447 145 LEU A C 1
ATOM 1022 O O . LEU A 1 145 ? 5.54869 3.45496 51.34294 1.000 35.10653 145 LEU A O 1
ATOM 1027 N N . PRO A 1 146 ? 6.71727 3.72905 53.25224 1.000 35.93450 146 PRO A N 1
ATOM 1028 C CA . PRO A 1 146 ? 7.90116 4.25819 52.54736 1.000 37.94871 146 PRO A CA 1
ATOM 1029 C C . PRO A 1 146 ? 8.51573 3.30486 51.55182 1.000 40.58796 146 PRO A C 1
ATOM 1030 O O . PRO A 1 146 ? 9.30315 3.75055 50.71338 1.000 38.86841 146 PRO A O 1
ATOM 1034 N N . ASN A 1 147 ? 8.20224 2.01466 51.60617 1.000 36.22465 147 ASN A N 1
ATOM 1035 C CA . ASN A 1 147 ? 8.75195 1.07267 50.64431 1.000 36.42867 147 ASN A CA 1
ATOM 1036 C C . ASN A 1 147 ? 7.71598 0.64466 49.62182 1.000 40.57688 147 ASN A C 1
ATOM 1037 O O . ASN A 1 147 ? 7.98999 -0.24507 48.80667 1.000 39.97340 147 ASN A O 1
ATOM 1042 N N . THR A 1 148 ? 6.53449 1.24547 49.64548 1.000 34.90640 148 THR A N 1
ATOM 1043 C CA . THR A 1 148 ? 5.43098 0.82686 48.78756 1.000 34.12365 148 THR A CA 1
ATOM 1044 C C . THR A 1 148 ? 5.00749 2.01424 47.92821 1.000 31.24653 148 THR A C 1
ATOM 1045 O O . THR A 1 148 ? 3.93693 2.59168 48.14007 1.000 32.77555 148 THR A O 1
ATOM 1049 N N . GLY A 1 149 ? 5.84935 2.36167 46.95498 1.000 32.74596 149 GLY A N 1
ATOM 1050 C CA . GLY A 1 149 ? 5.52709 3.42188 46.00946 1.000 33.08735 149 GLY A CA 1
ATOM 1051 C C . GLY A 1 149 ? 5.29428 4.74256 46.71681 1.000 33.81094 149 GLY A C 1
ATOM 1052 O O . GLY A 1 149 ? 5.87407 5.01611 47.76453 1.000 34.46070 149 GLY A O 1
ATOM 1053 N N . ARG A 1 150 ? 4.39425 5.55591 46.15524 1.000 35.69216 150 ARG A N 1
ATOM 1054 C CA . ARG A 1 150 ? 4.05103 6.86981 46.67887 1.000 38.50836 150 ARG A CA 1
ATOM 1055 C C . ARG A 1 150 ? 2.57327 6.93093 47.02607 1.000 32.20908 150 ARG A C 1
ATOM 1056 O O . ARG A 1 150 ? 1.75726 6.31303 46.35055 1.000 32.09137 150 ARG A O 1
ATOM 1064 N N . PRO A 1 151 ? 2.19639 7.70372 48.03919 1.000 33.87999 151 PRO A N 1
ATOM 1065 C CA . PRO A 1 151 ? 0.76527 7.93823 48.28348 1.000 31.89141 151 PRO A CA 1
ATOM 1066 C C . PRO A 1 151 ? 0.14833 8.70604 47.11904 1.000 34.51049 151 PRO A C 1
ATOM 1067 O O . PRO A 1 151 ? 0.83047 9.45652 46.41928 1.000 32.00290 151 PRO A O 1
ATOM 1071 N N . PHE A 1 152 ? -1.14613 8.49284 46.88005 1.000 32.55638 152 PHE A N 1
ATOM 1072 C CA . PHE A 1 152 ? -1.85047 9.26078 45.85787 1.000 33.13540 152 PHE A CA 1
ATOM 1073 C C . PHE A 1 152 ? -3.02692 10.02627 46.45204 1.000 35.66912 152 PHE A C 1
ATOM 1074 O O . PHE A 1 152 ? -3.47612 9.75962 47.56642 1.000 32.34519 152 PHE A O 1
ATOM 1082 N N . GLN A 1 153 ? -3.52893 10.99060 45.68249 1.000 35.88627 153 GLN A N 1
ATOM 1083 C CA . GLN A 1 153 ? -4.66613 11.78577 46.11183 1.000 33.58127 153 GLN A CA 1
ATOM 1084 C C . GLN A 1 153 ? -5.94445 11.33794 45.41300 1.000 32.10989 153 GLN A C 1
ATOM 1085 O O . GLN A 1 153 ? -5.91798 10.75677 44.32685 1.000 32.78257 153 GLN A O 1
ATOM 1091 N N . CYS A 1 154 ? -7.07321 11.60667 46.06209 1.000 30.44939 154 CYS A N 1
ATOM 1092 C CA . CYS A 1 154 ? -8.37183 11.17393 45.58344 1.000 31.64508 154 CYS A CA 1
ATOM 1093 C C . CYS A 1 154 ? -9.35101 12.33562 45.44590 1.000 35.52579 154 CYS A C 1
ATOM 1094 O O . CYS A 1 154 ? -9.39207 13.24096 46.28678 1.000 33.76508 154 CYS A O 1
ATOM 1097 N N . ILE A 1 155 ? -10.15211 12.27615 44.38581 1.000 32.70035 155 ILE A N 1
ATOM 1098 C CA . ILE A 1 155 ? -11.38053 13.05688 44.28242 1.000 34.14965 155 ILE A CA 1
ATOM 1099 C C . ILE A 1 155 ? -12.54130 12.07247 44.36196 1.000 33.86357 155 ILE A C 1
ATOM 1100 O O . ILE A 1 155 ? -12.89881 11.46494 43.34358 1.000 33.77090 155 ILE A O 1
ATOM 1105 N N . PRO A 1 156 ? -13.13689 11.85209 45.53634 1.000 34.93182 156 PRO A N 1
ATOM 1106 C CA . PRO A 1 156 ? -14.20026 10.85222 45.65452 1.000 35.37688 156 PRO A CA 1
ATOM 1107 C C . PRO A 1 156 ? -15.57281 11.44109 45.37787 1.000 36.79877 156 PRO A C 1
ATOM 1108 O O . PRO A 1 156 ? -15.75975 12.65506 45.32994 1.000 38.15022 156 PRO A O 1
ATOM 1112 N N . GLY A 1 157 ? -16.53139 10.54219 45.16195 1.000 37.25529 157 GLY A N 1
ATOM 1113 C CA . GLY A 1 157 ? -17.92286 10.92329 45.11363 1.000 35.91986 157 GLY A CA 1
ATOM 1114 C C . GLY A 1 157 ? -18.48398 11.25967 43.74988 1.000 36.56972 157 GLY A C 1
ATOM 1115 O O . GLY A 1 157 ? -19.66618 11.60229 43.66456 1.000 38.75698 157 GLY A O 1
ATOM 1116 N N . TYR A 1 158 ? -17.70271 11.15702 42.67814 1.000 37.36317 158 TYR A N 1
ATOM 1117 C CA . TYR A 1 158 ? -18.20077 11.58022 41.37259 1.000 40.13697 158 TYR A CA 1
ATOM 1118 C C . TYR A 1 158 ? -19.19422 10.55989 40.82111 1.000 45.84167 158 TYR A C 1
ATOM 1119 O O . TYR A 1 158 ? -18.81278 9.44155 40.45447 1.000 43.16573 158 TYR A O 1
ATOM 1128 N N . ARG A 1 159 ? -20.46838 10.96290 40.72796 1.000 43.32945 159 ARG A N 1
ATOM 1129 C CA . ARG A 1 159 ? -21.55379 10.07566 40.30331 1.000 44.30187 159 ARG A CA 1
ATOM 1130 C C . ARG A 1 159 ? -21.62535 8.83720 41.19337 1.000 44.95974 159 ARG A C 1
ATOM 1131 O O . ARG A 1 159 ? -21.92394 7.73211 40.73309 1.000 44.43149 159 ARG A O 1
ATOM 1139 N N . ALA A 1 160 ? -21.37384 9.04034 42.49441 1.000 43.02347 160 ALA A N 1
ATOM 1140 C CA . ALA A 1 160 ? -21.39402 7.93601 43.45156 1.000 46.16364 160 ALA A CA 1
ATOM 1141 C C . ALA A 1 160 ? -22.75927 7.25985 43.50241 1.000 43.91244 160 ALA A C 1
ATOM 1142 O O . ALA A 1 160 ? -22.84398 6.04294 43.67750 1.000 42.49759 160 ALA A O 1
ATOM 1144 N N . GLU A 1 161 ? -23.83945 8.03305 43.36733 1.000 48.70992 161 GLU A N 1
ATOM 1145 C CA . GLU A 1 161 ? -25.17715 7.45826 43.47976 1.000 48.58051 161 GLU A CA 1
ATOM 1146 C C . GLU A 1 161 ? -25.43418 6.43741 42.38144 1.000 46.89737 161 GLU A C 1
ATOM 1147 O O . GL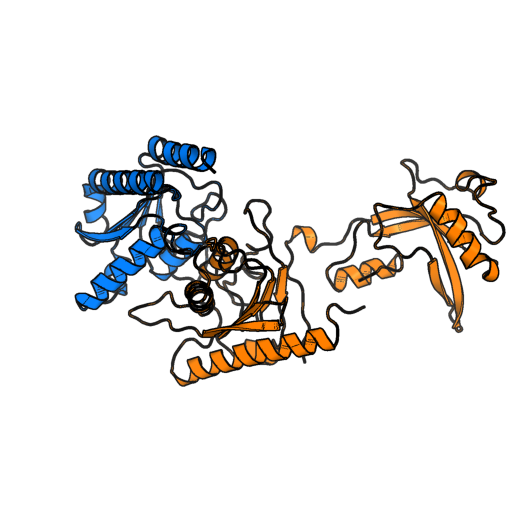U A 1 161 ? -25.88183 5.31833 42.65732 1.000 48.09577 161 GLU A O 1
ATOM 1153 N N . GLU A 1 162 ? -25.16691 6.80255 41.12505 1.000 47.07629 162 GLU A N 1
ATOM 1154 C CA . GLU A 1 162 ? -25.30746 5.82401 40.04952 1.000 52.50012 162 GLU A CA 1
ATOM 1155 C C . GLU A 1 162 ? -24.39236 4.63555 40.27100 1.000 49.45325 162 GLU A C 1
ATOM 1156 O O . GLU A 1 162 ? -24.80554 3.48478 40.09312 1.000 50.68229 162 GLU A O 1
ATOM 1162 N N . ALA A 1 163 ? -23.13811 4.89968 40.64964 1.000 49.20920 163 ALA A N 1
ATOM 1163 C CA . ALA A 1 163 ? -22.16232 3.82452 40.76373 1.000 44.13536 163 ALA A CA 1
ATOM 1164 C C . ALA A 1 163 ? -22.54828 2.84345 41.86181 1.000 46.74815 163 ALA A C 1
ATOM 1165 O O . ALA A 1 163 ? -22.43204 1.62856 41.67626 1.000 44.01356 163 ALA A O 1
ATOM 1167 N N . VAL A 1 164 ? -23.02204 3.34088 43.00692 1.000 44.72057 164 VAL A N 1
ATOM 1168 C CA . VAL A 1 164 ? -23.33883 2.41498 44.08362 1.000 39.74818 164 VAL A CA 1
ATOM 1169 C C . VAL A 1 164 ? -24.61812 1.65353 43.76717 1.000 44.59859 164 VAL A C 1
ATOM 1170 O O . VAL A 1 164 ? -24.82805 0.54274 44.26695 1.000 43.77026 164 VAL A O 1
ATOM 1174 N N . GLU A 1 165 ? -25.50257 2.22525 42.95066 1.000 46.01674 165 GLU A N 1
ATOM 1175 C CA . GLU A 1 165 ? -26.68865 1.47168 42.55222 1.000 49.96974 165 GLU A CA 1
ATOM 1176 C C . GLU A 1 165 ? -26.30595 0.26296 41.70046 1.000 50.39111 165 GLU A C 1
ATOM 1177 O O . GLU A 1 165 ? -26.92235 -0.80753 41.80933 1.000 48.66582 165 GLU A O 1
ATOM 1183 N N . LEU A 1 166 ? -25.28557 0.40961 40.85150 1.000 47.09419 166 LEU A N 1
ATOM 1184 C CA . LEU A 1 166 ? -24.78680 -0.74292 40.11162 1.000 49.03664 166 LEU A CA 1
ATOM 1185 C C . LEU A 1 166 ? -24.27091 -1.80919 41.06484 1.000 47.00351 166 LEU A C 1
ATOM 1186 O O . LEU A 1 166 ? -24.60113 -2.99301 40.92487 1.000 46.41925 166 LEU A O 1
ATOM 1191 N N . LEU A 1 167 ? -23.46718 -1.40211 42.05421 1.000 44.81715 167 LEU A N 1
ATOM 1192 C CA . LEU A 1 167 ? -22.92129 -2.36166 43.01448 1.000 49.11091 167 LEU A CA 1
ATOM 1193 C C . LEU A 1 167 ? -24.02897 -3.13586 43.71694 1.000 47.47273 167 LEU A C 1
ATOM 1194 O O . LEU A 1 167 ? -23.98528 -4.36864 43.78893 1.000 49.99961 167 LEU A O 1
ATOM 1199 N N . LYS A 1 168 ? -25.02099 -2.42590 44.26314 1.000 42.12082 168 LYS A N 1
ATOM 1200 C CA . LYS A 1 168 ? -26.09517 -3.10294 44.97857 1.000 46.27000 168 LYS A CA 1
ATOM 1201 C C . LYS A 1 168 ? -26.84949 -4.06015 44.06191 1.000 52.01110 168 LYS A C 1
ATOM 1202 O O . LYS A 1 168 ? -27.20619 -5.16876 44.47384 1.000 46.66598 168 LYS A O 1
ATOM 1208 N N . THR A 1 169 ? -27.10295 -3.64829 42.81579 1.000 46.73367 169 THR A N 1
ATOM 1209 C CA . THR A 1 169 ? -27.73821 -4.54666 41.85800 1.000 52.14812 169 THR A CA 1
ATOM 1210 C C . THR A 1 169 ? -26.93850 -5.83668 41.71320 1.000 50.95950 169 THR A C 1
ATOM 1211 O O . THR A 1 169 ? -27.49454 -6.93999 41.79813 1.000 46.98266 169 THR A O 1
ATOM 1215 N N . PHE A 1 170 ? -25.62037 -5.71377 41.52243 1.000 46.37039 170 PHE A N 1
ATOM 1216 C CA . PHE A 1 170 ? -24.77214 -6.89571 41.39445 1.000 47.92875 170 PHE A CA 1
ATOM 1217 C C . PHE A 1 170 ? -24.85061 -7.77470 42.63719 1.000 51.66370 170 PHE A C 1
ATOM 1218 O O . PHE A 1 170 ? -25.03378 -8.99451 42.53698 1.000 51.56610 170 PHE A O 1
ATOM 1226 N N . TYR A 1 171 ? -24.70435 -7.17556 43.82391 1.000 44.33581 171 TYR A N 1
ATOM 1227 C CA . TYR A 1 171 ? -24.62557 -7.99607 45.02833 1.000 56.42258 171 TYR A CA 1
ATOM 1228 C C . TYR A 1 171 ? -25.96274 -8.64766 45.38151 1.000 58.15493 171 TYR A C 1
ATOM 1229 O O . TYR A 1 171 ? -25.97030 -9.64414 46.11171 1.000 56.55743 171 TYR A O 1
ATOM 1238 N N . LYS A 1 172 ? -27.08418 -8.13293 44.85919 1.000 54.18947 172 LYS A N 1
ATOM 1239 C CA . LYS A 1 172 ? -28.34211 -8.86861 44.96272 1.000 56.87569 172 LYS A CA 1
ATOM 1240 C C . LYS A 1 172 ? -28.31452 -10.13485 44.11373 1.000 57.62690 172 LYS A C 1
ATOM 1241 O O . LYS A 1 172 ? -28.86994 -11.16120 44.51718 1.000 59.93519 172 LYS A O 1
ATOM 1247 N N . GLN A 1 173 ? -27.67688 -10.07868 42.93509 1.000 70.39096 173 GLN A N 1
ATOM 1248 C CA . GLN A 1 173 ? -27.67374 -11.17950 41.97172 1.000 64.76668 173 GLN A CA 1
ATOM 1249 C C . GLN A 1 173 ? -26.59821 -12.22200 42.24354 1.000 74.62578 173 GLN A C 1
ATOM 1250 O O . GLN A 1 173 ? -26.11864 -12.85345 41.29818 1.000 84.05833 173 GLN A O 1
ATOM 1256 N N . GLU A 1 174 ? -26.19540 -12.41782 43.49482 1.000 87.75312 174 GLU A N 1
ATOM 1257 C CA . GLU A 1 174 ? -25.17177 -13.42793 43.77389 1.000 93.52506 174 GLU A CA 1
ATOM 1258 C C . GLU A 1 174 ? -25.50889 -14.30565 44.97811 1.000 90.05257 174 GLU A C 1
ATOM 1259 O O . GLU A 1 174 ? -26.33200 -13.94395 45.81699 1.000 90.58631 174 GLU A O 1
ATOM 1265 N N . GLN B 2 25 ? 18.21652 -23.69352 62.08617 1.000 77.81844 25 GLN B N 1
ATOM 1266 C CA . GLN B 2 25 ? 17.35193 -23.64121 63.26317 1.000 82.41417 25 GLN B CA 1
ATOM 1267 C C . GLN B 2 25 ? 16.19925 -22.65742 63.05946 1.000 81.27671 25 GLN B C 1
ATOM 1268 O O . GLN B 2 25 ? 16.43103 -21.51809 62.65477 1.000 81.99590 25 GLN B O 1
ATOM 1274 N N . TRP B 2 26 ? 14.96392 -23.07609 63.34285 1.000 59.66122 26 TRP B N 1
ATOM 1275 C CA . TRP B 2 26 ? 13.82747 -22.19829 63.07764 1.000 62.92865 26 TRP B CA 1
ATOM 1276 C C . TRP B 2 26 ? 12.59702 -22.67560 63.83270 1.000 55.74321 26 TRP B C 1
ATOM 1277 O O . TRP B 2 26 ? 12.46230 -23.85359 64.16445 1.000 52.67089 26 TRP B O 1
ATOM 1288 N N . GLN B 2 27 ? 11.67384 -21.73843 64.04402 1.000 54.15177 27 GLN B N 1
ATOM 1289 C CA . GLN B 2 27 ? 10.45019 -21.97182 64.79405 1.000 51.80797 27 GLN B CA 1
ATOM 1290 C C . GLN B 2 27 ? 9.30136 -21.18530 64.16824 1.000 50.64412 27 GLN B C 1
ATOM 1291 O O . GLN B 2 27 ? 9.44491 -19.98824 63.89617 1.000 49.07591 27 GLN B O 1
ATOM 1297 N N . ALA B 2 28 ? 8.15733 -21.84381 63.97541 1.000 49.35862 28 ALA B N 1
ATOM 1298 C CA . ALA B 2 28 ? 6.99979 -21.24803 63.30909 1.000 50.66983 28 ALA B CA 1
ATOM 1299 C C . ALA B 2 28 ? 6.12910 -20.49904 64.32072 1.000 53.58683 28 ALA B C 1
ATOM 1300 O O . ALA B 2 28 ? 5.51698 -21.11517 65.19672 1.000 60.13497 28 ALA B O 1
ATOM 1302 N N . LEU B 2 29 ? 6.03319 -19.17293 64.17743 1.000 49.66611 29 LEU B N 1
ATOM 1303 C CA . LEU B 2 29 ? 5.25158 -18.35647 65.10014 1.000 47.88337 29 LEU B CA 1
ATOM 1304 C C . LEU B 2 29 ? 3.95746 -17.91397 64.43748 1.000 46.44897 29 LEU B C 1
ATOM 1305 O O . LEU B 2 29 ? 4.01353 -17.25494 63.39004 1.000 44.02359 29 LEU B O 1
ATOM 1310 N N . PRO B 2 30 ? 2.78695 -18.20204 65.00395 1.000 47.45117 30 PRO B N 1
ATOM 1311 C CA . PRO B 2 30 ? 1.54214 -17.70920 64.39900 1.000 45.04180 30 PRO B CA 1
ATOM 1312 C C . PRO B 2 30 ? 1.45853 -16.18817 64.43826 1.000 46.03599 30 PRO B C 1
ATOM 1313 O O . PRO B 2 30 ? 1.96471 -15.53120 65.35527 1.000 47.15174 30 PRO B O 1
ATOM 1317 N N . VAL B 2 31 ? 0.80525 -15.62793 63.41825 1.000 41.91083 31 VAL B N 1
ATOM 1318 C CA . VAL B 2 31 ? 0.56839 -14.19229 63.32060 1.000 41.40347 31 VAL B CA 1
ATOM 1319 C C . VAL B 2 31 ? -0.93738 -14.01003 63.40012 1.000 41.79093 31 VAL B C 1
ATOM 1320 O O . VAL B 2 31 ? -1.66915 -14.29227 62.44385 1.000 42.49454 31 VAL B O 1
ATOM 1324 N N . LEU B 2 32 ? -1.40640 -13.55197 64.54761 1.000 42.85958 32 LEU B N 1
ATOM 1325 C CA . LEU B 2 32 ? -2.82372 -13.45865 64.83288 1.000 45.49117 32 LEU B CA 1
ATOM 1326 C C . LEU B 2 32 ? -3.22002 -11.99446 64.86085 1.000 40.09340 32 LEU B C 1
ATOM 1327 O O . LEU B 2 32 ? -2.36785 -11.10456 64.98277 1.000 38.90692 32 LEU B O 1
ATOM 1332 N N . SER B 2 33 ? -4.52303 -11.74874 64.74848 1.000 41.31265 33 SER B N 1
ATOM 1333 C CA . SER B 2 33 ? -5.00986 -10.39538 64.97627 1.000 48.94720 33 SER B CA 1
ATOM 1334 C C . SER B 2 33 ? -4.59075 -9.93264 66.36592 1.000 50.53910 33 SER B C 1
ATOM 1335 O O . SER B 2 33 ? -4.27031 -10.73850 67.24788 1.000 42.48550 33 SER B O 1
ATOM 1338 N N . GLU B 2 34 ? -4.59047 -8.61354 66.56342 1.000 50.78123 34 GLU B N 1
ATOM 1339 C CA . GLU B 2 34 ? -4.24229 -8.10576 67.88134 1.000 52.71043 34 GLU B CA 1
ATOM 1340 C C . GLU B 2 34 ? -5.21988 -8.60701 68.93688 1.000 52.43983 34 GLU B C 1
ATOM 1341 O O . GLU B 2 34 ? -4.81747 -8.87381 70.07414 1.000 54.50915 34 GLU B O 1
ATOM 1347 N N . GLN B 2 35 ? -6.48646 -8.80447 68.56121 1.000 55.07996 35 GLN B N 1
ATOM 1348 C CA . GLN B 2 35 ? -7.48553 -9.33238 69.48990 1.000 54.52535 35 GLN B CA 1
ATOM 1349 C C . GLN B 2 35 ? -7.10457 -10.70933 70.02473 1.000 61.66068 35 GLN B C 1
ATOM 1350 O O . GLN B 2 35 ? -7.15750 -10.95182 71.23551 1.000 59.25151 35 GLN B O 1
ATOM 1356 N N . GLN B 2 36 ? -6.75173 -11.63987 69.13483 1.000 53.82540 36 GLN B N 1
ATOM 1357 C CA . GLN B 2 36 ? -6.43291 -12.99891 69.54992 1.000 46.99172 36 GLN B CA 1
ATOM 1358 C C . GLN B 2 36 ? -5.02360 -13.15088 70.09913 1.000 46.70785 36 GLN B C 1
ATOM 1359 O O . GLN B 2 36 ? -4.67331 -14.25031 70.54862 1.000 48.48028 36 GLN B O 1
ATOM 1365 N N . SER B 2 37 ? -4.21180 -12.09361 70.07606 1.000 45.07010 37 SER B N 1
ATOM 1366 C CA . SER B 2 37 ? -2.82067 -12.18478 70.50895 1.000 49.56678 37 SER B CA 1
ATOM 1367 C C . SER B 2 37 ? -2.64075 -11.99029 72.00539 1.000 47.25663 37 SER B C 1
ATOM 1368 O O . SER B 2 37 ? -1.61613 -12.41217 72.55010 1.000 50.82160 37 SER B O 1
ATOM 1371 N N . GLY B 2 38 ? -3.59280 -11.35418 72.67609 1.000 47.04926 38 GLY B N 1
ATOM 1372 C CA . GLY B 2 38 ? -3.45914 -11.10661 74.09235 1.000 48.95338 38 GLY B CA 1
ATOM 1373 C C . GLY B 2 38 ? -3.64978 -12.37180 74.91866 1.000 52.58598 38 GLY B C 1
ATOM 1374 O O . GLY B 2 38 ? -3.61273 -13.50512 74.43515 1.000 50.06967 38 GLY B O 1
ATOM 1375 N N . ALA B 2 39 ? -3.86287 -12.15130 76.20636 1.000 45.85744 39 ALA B N 1
ATOM 1376 C CA . ALA B 2 39 ? -4.10573 -13.25394 77.11794 1.000 48.59554 39 ALA B CA 1
ATOM 1377 C C . ALA B 2 39 ? -5.55047 -13.71569 76.99184 1.000 44.95973 39 ALA B C 1
ATOM 1378 O O . ALA B 2 39 ? -6.46537 -12.90656 76.81099 1.000 46.34085 39 ALA B O 1
ATOM 1380 N N . VAL B 2 40 ? -5.74407 -15.03375 77.03645 1.000 45.24071 40 VAL B N 1
ATOM 1381 C CA . VAL B 2 40 ? -7.08546 -15.58437 77.16338 1.000 47.33206 40 VAL B CA 1
ATOM 1382 C C . VAL B 2 40 ? -7.64717 -15.16999 78.51394 1.000 40.79393 40 VAL B C 1
ATOM 1383 O O . VAL B 2 40 ? -6.94582 -15.20513 79.53129 1.000 40.90689 40 VAL B O 1
ATOM 1387 N N . GLU B 2 41 ? -8.91179 -14.76688 78.53180 1.000 41.09567 41 GLU B N 1
ATOM 1388 C CA . GLU B 2 41 ? -9.56193 -14.51960 79.80888 1.000 47.81829 41 GLU B CA 1
ATOM 1389 C C . GLU B 2 41 ? -9.71943 -15.83407 80.58036 1.000 43.39212 41 GLU B C 1
ATOM 1390 O O . GLU B 2 41 ? -9.67827 -16.93055 80.01641 1.000 42.90875 41 GLU B O 1
ATOM 1396 N N . LEU B 2 42 ? -9.87121 -15.71086 81.89045 1.000 37.55459 42 LEU B N 1
ATOM 1397 C CA . LEU B 2 42 ? -9.99691 -16.85354 82.77787 1.000 36.43901 42 LEU B CA 1
ATOM 1398 C C . LEU B 2 42 ? -11.43103 -16.95987 83.26909 1.000 37.68752 42 LEU B C 1
ATOM 1399 O O . LEU B 2 42 ? -12.13806 -15.95666 83.38043 1.000 39.67145 42 LEU B O 1
ATOM 1404 N N . ILE B 2 43 ? -11.86797 -18.18542 83.53376 1.000 34.57665 43 ILE B N 1
ATOM 1405 C CA . ILE B 2 43 ? -13.15926 -18.42224 84.16539 1.000 39.65037 43 ILE B CA 1
ATOM 1406 C C . ILE B 2 43 ? -12.91374 -19.26307 85.41053 1.000 36.22214 43 ILE B C 1
ATOM 1407 O O . ILE B 2 43 ? -11.90149 -19.95538 85.53124 1.000 38.49007 43 ILE B O 1
ATOM 1412 N N . LEU B 2 44 ? -13.83629 -19.17583 86.35976 1.000 35.19312 44 LEU B N 1
ATOM 1413 C CA . LEU B 2 44 ? -13.64925 -19.89299 87.60709 1.000 36.30289 44 LEU B CA 1
ATOM 1414 C C . LEU B 2 44 ? -14.32082 -21.25769 87.53696 1.000 37.57925 44 LEU B C 1
ATOM 1415 O O . LEU B 2 44 ? -15.36620 -21.42698 86.89903 1.000 36.62437 44 LEU B O 1
ATOM 1420 N N . ALA B 2 45 ? -13.69468 -22.23646 88.18766 1.000 36.97226 45 ALA B N 1
ATOM 1421 C CA . ALA B 2 45 ? -14.22068 -23.59716 88.23328 1.000 38.03415 45 ALA B CA 1
ATOM 1422 C C . ALA B 2 45 ? -13.87381 -24.23296 89.57486 1.000 37.78025 45 ALA B C 1
ATOM 1423 O O . ALA B 2 45 ? -13.04954 -23.71699 90.33698 1.000 37.99802 45 ALA B O 1
ATOM 1425 N N . TYR B 2 46 ? -14.51318 -25.37007 89.85492 1.000 33.48106 46 TYR B N 1
ATOM 1426 C CA . TYR B 2 46 ? -14.24729 -26.14981 91.05780 1.000 32.17825 46 TYR B CA 1
ATOM 1427 C C . TYR B 2 46 ? -13.43390 -27.38982 90.70112 1.000 32.52313 46 TYR B C 1
ATOM 1428 O O . TYR B 2 46 ? -13.80076 -28.13783 89.79006 1.000 34.06743 46 TYR B O 1
ATOM 1437 N N . ALA B 2 47 ? -12.32196 -27.59240 91.40421 1.000 35.09779 47 ALA B N 1
ATOM 1438 C CA . ALA B 2 47 ? -11.57288 -28.84360 91.37512 1.000 36.00413 47 ALA B CA 1
ATOM 1439 C C . ALA B 2 47 ? -11.55774 -29.44342 92.77810 1.000 34.93435 47 ALA B C 1
ATOM 1440 O O . ALA B 2 47 ? -11.92471 -28.79641 93.75614 1.000 35.34545 47 ALA B O 1
ATOM 1442 N N . ALA B 2 48 ? -11.14161 -30.70011 92.87770 1.000 35.43694 48 ALA B N 1
ATOM 1443 C CA . ALA B 2 48 ? -11.00569 -31.32146 94.18571 1.000 33.54440 48 ALA B CA 1
ATOM 1444 C C . ALA B 2 48 ? -9.79975 -32.23757 94.14014 1.000 30.12210 48 ALA B C 1
ATOM 1445 O O . ALA B 2 48 ? -9.51282 -32.82483 93.09458 1.000 32.38873 48 ALA B O 1
ATOM 1447 N N . PRO B 2 49 ? -9.06050 -32.36186 95.23942 1.000 36.60845 49 PRO B N 1
ATOM 1448 C CA . PRO B 2 49 ? -7.92838 -33.29187 95.24731 1.000 33.41747 49 PRO B CA 1
ATOM 1449 C C . PRO B 2 49 ? -8.40578 -34.73266 95.25126 1.000 33.70789 49 PRO B C 1
ATOM 1450 O O . PRO B 2 49 ? -9.42561 -35.07426 95.85232 1.000 34.48267 49 PRO B O 1
ATOM 1454 N N . VAL B 2 50 ? -7.66282 -35.57557 94.53944 1.000 34.81880 50 VAL B N 1
ATOM 1455 C CA . VAL B 2 50 ? -7.89938 -37.01185 94.52525 1.000 31.65138 50 VAL B CA 1
ATOM 1456 C C . VAL B 2 50 ? -7.01015 -37.61988 95.60847 1.000 38.18085 50 VAL B C 1
ATOM 1457 O O . VAL B 2 50 ? -5.80576 -37.79638 95.42536 1.000 38.72656 50 VAL B O 1
ATOM 1461 N N . LEU B 2 51 ? -7.60435 -37.92940 96.75889 1.000 35.77791 51 LEU B N 1
ATOM 1462 C CA . LEU B 2 51 ? -6.81254 -38.41193 97.88098 1.000 31.36310 51 LEU B CA 1
ATOM 1463 C C . LEU B 2 51 ? -6.56448 -39.90990 97.79230 1.000 34.48138 51 LEU B C 1
ATOM 1464 O O . LEU B 2 51 ? -5.51634 -40.38987 98.24693 1.000 35.40951 51 LEU B O 1
ATOM 1469 N N . ASP B 2 52 ? -7.50231 -40.65779 97.20275 1.000 36.51050 52 ASP B N 1
ATOM 1470 C CA . ASP B 2 52 ? -7.31735 -42.07829 96.89024 1.000 36.41123 52 ASP B CA 1
ATOM 1471 C C . ASP B 2 52 ? -7.09909 -42.18198 95.38303 1.000 37.08510 52 ASP B C 1
ATOM 1472 O O . ASP B 2 52 ? -8.05778 -42.19167 94.60661 1.000 35.81170 52 ASP B O 1
ATOM 1477 N N . LYS B 2 53 ? -5.83056 -42.25972 94.97487 1.000 36.45694 53 LYS B N 1
ATOM 1478 C CA . LYS B 2 53 ? -5.51252 -42.22389 93.55113 1.000 38.80944 53 LYS B CA 1
ATOM 1479 C C . LYS B 2 53 ? -6.15395 -43.38307 92.79165 1.000 39.37763 53 LYS B C 1
ATOM 1480 O O . LYS B 2 53 ? -6.38908 -43.27436 91.58113 1.000 40.55449 53 LYS B O 1
ATOM 1486 N N . ARG B 2 54 ? -6.44147 -44.49324 93.46210 1.000 34.03188 54 ARG B N 1
ATOM 1487 C CA . ARG B 2 54 ? -6.97945 -45.63668 92.74469 1.000 34.14675 54 ARG B CA 1
ATOM 1488 C C . ARG B 2 54 ? -8.46197 -45.48198 92.44599 1.000 36.44960 54 ARG B C 1
ATOM 1489 O O . ARG B 2 54 ? -9.03967 -46.35430 91.79281 1.000 39.36278 54 ARG B O 1
ATOM 1497 N N . GLN B 2 55 ? -9.08256 -44.38058 92.87739 1.000 36.20348 55 GLN B N 1
ATOM 1498 C CA . GLN B 2 55 ? -10.43887 -44.03781 92.46050 1.000 35.97342 55 GLN B CA 1
ATOM 1499 C C . GLN B 2 55 ? -10.46531 -43.13633 91.22295 1.000 38.49754 55 GLN B C 1
ATOM 1500 O O . GLN B 2 55 ? -11.55837 -42.80367 90.74729 1.000 36.35217 55 GLN B O 1
ATOM 1506 N N . THR B 2 56 ? -9.29614 -42.76059 90.68788 1.000 32.66807 56 THR B N 1
ATOM 1507 C CA . THR B 2 56 ? -9.22791 -41.70281 89.67759 1.000 40.34463 56 THR B CA 1
ATOM 1508 C C . THR B 2 56 ? -10.10016 -42.01056 88.46414 1.000 37.04516 56 THR B C 1
ATOM 1509 O O . THR B 2 56 ? -10.88834 -41.16454 88.02094 1.000 39.26078 56 THR B O 1
ATOM 1513 N N . SER B 2 57 ? -9.95319 -43.20908 87.89753 1.000 39.19719 57 SER B N 1
ATOM 1514 C CA . SER B 2 57 ? -10.64059 -43.50837 86.64697 1.000 40.37012 57 SER B CA 1
ATOM 1515 C C . SER B 2 57 ? -12.14944 -43.52910 86.84953 1.000 40.00012 57 SER B C 1
ATOM 1516 O O . SER B 2 57 ? -12.89952 -42.96644 86.04179 1.000 42.61121 57 SER B O 1
ATOM 1519 N N . ARG B 2 58 ? -12.60648 -44.14020 87.94696 1.000 39.70409 58 ARG B N 1
ATOM 1520 C CA . ARG B 2 58 ? -14.02773 -44.14388 88.29621 1.000 38.68174 58 ARG B CA 1
ATOM 1521 C C . ARG B 2 58 ? -14.56582 -42.73011 88.49703 1.000 39.56658 58 ARG B C 1
ATOM 1522 O O . ARG B 2 58 ? -15.62181 -42.37754 87.95862 1.000 39.46007 58 ARG B O 1
ATOM 1530 N N . LEU B 2 59 ? -13.86621 -41.91420 89.30026 1.000 37.95335 59 LEU B N 1
ATOM 1531 C CA . LEU B 2 59 ? -14.31708 -40.54698 89.56316 1.000 38.76059 59 LEU B CA 1
ATOM 1532 C C . LEU B 2 59 ? -14.35562 -39.71637 88.28306 1.000 36.96810 59 LEU B C 1
ATOM 1533 O O . LEU B 2 59 ? -15.31410 -38.97081 88.03946 1.000 35.46874 59 LEU B O 1
ATOM 1538 N N . LEU B 2 60 ? -13.31614 -39.83108 87.45770 1.000 36.60137 60 LEU B N 1
ATOM 1539 C CA . LEU B 2 60 ? -13.29711 -39.13270 86.17884 1.000 38.03634 60 LEU B CA 1
ATOM 1540 C C . LEU B 2 60 ? -14.52316 -39.50054 85.35313 1.000 43.89808 60 LEU B C 1
ATOM 1541 O O . LEU B 2 60 ? -15.19888 -38.62583 84.79646 1.000 41.89106 60 LEU B O 1
ATOM 1546 N N . ARG B 2 61 ? -14.83408 -40.79986 85.27907 1.000 38.85986 61 ARG B N 1
ATOM 1547 C CA . ARG B 2 61 ? -15.99115 -41.24346 84.51127 1.000 41.61732 61 ARG B CA 1
ATOM 1548 C C . ARG B 2 61 ? -17.28642 -40.69403 85.09577 1.000 42.27114 61 ARG B C 1
ATOM 1549 O O . ARG B 2 61 ? -18.13091 -40.16450 84.36684 1.000 43.12862 61 ARG B O 1
ATOM 1557 N N . GLU B 2 62 ? -17.45767 -40.80148 86.41683 1.000 40.75383 62 GLU B N 1
ATOM 1558 C CA . GLU B 2 62 ? -18.71813 -40.38714 87.02814 1.000 42.90995 62 GLU B CA 1
ATOM 1559 C C . GLU B 2 62 ? -18.91778 -38.88180 86.94153 1.000 41.56650 62 GLU B C 1
ATOM 1560 O O . GLU B 2 62 ? -20.02315 -38.41472 86.63853 1.000 43.37254 62 GLU B O 1
ATOM 1566 N N . VAL B 2 63 ? -17.87027 -38.10492 87.22672 1.000 40.97477 63 VAL B N 1
ATOM 1567 C CA . VAL B 2 63 ? -18.02846 -36.65504 87.28024 1.000 41.15102 63 VAL B CA 1
ATOM 1568 C C . VAL B 2 63 ? -18.18106 -36.08712 85.87436 1.000 42.49253 63 VAL B C 1
ATOM 1569 O O . VAL B 2 63 ? -19.01010 -35.19927 85.62981 1.000 40.51971 63 VAL B O 1
ATOM 1573 N N . SER B 2 64 ? -17.39572 -36.58850 84.92095 1.000 41.30482 64 SER B N 1
ATOM 1574 C CA . SER B 2 64 ? -17.49099 -36.00990 83.58500 1.000 41.61842 64 SER B CA 1
ATOM 1575 C C . SER B 2 64 ? -18.77467 -36.43251 82.87029 1.000 47.05812 64 SER B C 1
ATOM 1576 O O . SER B 2 64 ? -19.16708 -35.78011 81.90073 1.000 49.80917 64 SER B O 1
ATOM 1579 N N . ALA B 2 65 ? -19.45869 -37.48087 83.34101 1.000 45.59810 65 ALA B N 1
ATOM 1580 C CA . ALA B 2 65 ? -20.78900 -37.76762 82.80801 1.000 45.95539 65 ALA B CA 1
ATOM 1581 C C . ALA B 2 65 ? -21.81319 -36.76943 83.33110 1.000 45.57152 65 ALA B C 1
ATOM 1582 O O . ALA B 2 65 ? -22.73963 -36.38752 82.60800 1.000 47.05521 65 ALA B O 1
ATOM 1584 N N . VAL B 2 66 ? -21.66362 -36.32804 84.58285 1.000 44.00712 66 VAL B N 1
ATOM 1585 C CA . VAL B 2 66 ? -22.56421 -35.31141 85.12348 1.000 43.35087 66 VAL B CA 1
ATOM 1586 C C . VAL B 2 66 ? -22.24283 -33.92507 84.55532 1.000 46.71214 66 VAL B C 1
ATOM 1587 O O . VAL B 2 66 ? -23.14372 -33.11352 84.31379 1.000 43.81465 66 VAL B O 1
ATOM 1591 N N . TYR B 2 67 ? -20.96153 -33.61285 84.37976 1.000 40.99295 67 TYR B N 1
ATOM 1592 C CA . TYR B 2 67 ? -20.50984 -32.29146 83.94526 1.000 40.38831 67 TYR B CA 1
ATOM 1593 C C . TYR B 2 67 ? -19.57063 -32.49424 82.77238 1.000 41.35124 67 TYR B C 1
ATOM 1594 O O . TYR B 2 67 ? -18.34379 -32.54327 82.94732 1.000 44.01996 67 TYR B O 1
ATOM 1603 N N . PRO B 2 68 ? -20.10607 -32.62888 81.55720 1.000 45.36188 68 PRO B N 1
ATOM 1604 C CA . PRO B 2 68 ? -19.22843 -32.92679 80.41005 1.000 41.79834 68 PRO B CA 1
ATOM 1605 C C . PRO B 2 68 ? -18.33787 -31.76547 79.97860 1.000 42.06139 68 PRO B C 1
ATOM 1606 O O . PRO B 2 68 ? -17.37041 -32.00547 79.24124 1.000 42.32628 68 PRO B O 1
ATOM 1610 N N . LEU B 2 69 ? -18.60989 -30.53745 80.41887 1.000 44.51049 69 LEU B N 1
ATOM 1611 C CA . LEU B 2 69 ? -17.83621 -29.35906 80.03137 1.000 47.02905 69 LEU B CA 1
ATOM 1612 C C . LEU B 2 69 ? -17.71737 -29.20982 78.51033 1.000 47.02281 69 LEU B C 1
ATOM 1613 O O . LEU B 2 69 ? -16.61281 -29.06262 77.98042 1.000 46.85465 69 LEU B O 1
ATOM 1618 N N . PRO B 2 70 ? -18.84216 -29.20683 77.78879 1.000 48.87179 70 PRO B N 1
ATOM 1619 C CA . PRO B 2 70 ? -18.76277 -29.15615 76.31798 1.000 51.53857 70 PRO B CA 1
ATOM 1620 C C . PRO B 2 70 ? -18.10319 -27.89103 75.78701 1.000 54.68893 70 PRO B C 1
ATOM 1621 O O . PRO B 2 70 ? -17.42356 -27.94296 74.75395 1.000 54.91022 70 PRO B O 1
ATOM 1625 N N . ALA B 2 71 ? -18.25286 -26.76682 76.48010 1.000 52.37718 71 ALA B N 1
ATOM 1626 C CA . ALA B 2 71 ? -17.64533 -25.53260 76.00688 1.000 52.51151 71 ALA B CA 1
ATOM 1627 C C . ALA B 2 71 ? -16.14038 -25.45872 76.25803 1.000 51.13160 71 ALA B C 1
ATOM 1628 O O . ALA B 2 71 ? -15.52861 -24.47822 75.85466 1.000 55.26183 71 ALA B O 1
ATOM 1630 N N . GLN B 2 72 ? -15.51269 -26.44499 76.90224 1.000 52.85679 72 GLN B N 1
ATOM 1631 C CA . GLN B 2 72 ? -14.08300 -26.38013 77.22845 1.000 51.59820 72 GLN B CA 1
ATOM 1632 C C . GLN B 2 72 ? -13.37990 -27.70191 76.92521 1.000 52.45473 72 GLN B C 1
ATOM 1633 O O . GLN B 2 72 ? -12.70804 -28.27525 77.79216 1.000 44.00478 72 GLN B O 1
ATOM 1639 N N . PRO B 2 73 ? -13.44445 -28.17699 75.67394 1.000 49.83545 73 PRO B N 1
ATOM 1640 C CA . PRO B 2 73 ? -12.74919 -29.42794 75.32900 1.000 46.54951 73 PRO B CA 1
ATOM 1641 C C . PRO B 2 73 ? -11.23023 -29.31970 75.33898 1.000 46.03351 73 PRO B C 1
ATOM 1642 O O . PRO B 2 73 ? -10.55202 -30.35368 75.27626 1.000 49.16330 73 PRO B O 1
ATOM 1646 N N . HIS B 2 74 ? -10.66872 -28.11332 75.41383 1.000 45.95333 74 HIS B N 1
ATOM 1647 C CA . HIS B 2 74 ? -9.21711 -27.98400 75.51001 1.000 47.69432 74 HIS B CA 1
ATOM 1648 C C . HIS B 2 74 ? -8.65965 -28.36002 76.88991 1.000 48.77414 74 HIS B C 1
ATOM 1649 O O . HIS B 2 74 ? -7.44228 -28.54295 77.01434 1.000 55.98819 74 HIS B O 1
ATOM 1656 N N . LEU B 2 75 ? -9.50220 -28.49265 77.91576 1.000 43.70152 75 LEU B N 1
ATOM 1657 C CA . LEU B 2 75 ? -9.03742 -28.75633 79.27951 1.000 47.13269 75 LEU B CA 1
ATOM 1658 C C . LEU B 2 75 ? -9.02344 -30.25548 79.56020 1.000 49.72657 75 LEU B C 1
ATOM 1659 O O . LEU B 2 75 ? -10.05527 -30.92432 79.43352 1.000 46.94577 75 LEU B O 1
ATOM 1664 N N . LYS B 2 76 ? -7.85654 -30.77823 79.92778 1.000 44.85431 76 LYS B N 1
ATOM 1665 C CA . LYS B 2 76 ? -7.78656 -32.08952 80.54808 1.000 47.77889 76 LYS B CA 1
ATOM 1666 C C . LYS B 2 76 ? -8.44758 -32.03204 81.92559 1.000 50.25106 76 LYS B C 1
ATOM 1667 O O . LYS B 2 76 ? -8.45827 -30.98822 82.58727 1.000 45.11623 76 LYS B O 1
ATOM 1673 N N . ARG B 2 77 ? -9.03715 -33.15509 82.34705 1.000 41.70994 77 ARG B N 1
ATOM 1674 C CA . ARG B 2 77 ? -9.81299 -33.15004 83.58714 1.000 43.12453 77 ARG B CA 1
ATOM 1675 C C . ARG B 2 77 ? -8.99704 -33.51958 84.81962 1.000 38.40550 77 ARG B C 1
ATOM 1676 O O . ARG B 2 77 ? -9.46498 -33.28564 85.94003 1.000 42.93799 77 ARG B O 1
ATOM 1684 N N . VAL B 2 78 ? -7.80905 -34.09138 84.65912 1.000 37.99464 78 VAL B N 1
ATOM 1685 C CA . VAL B 2 78 ? -6.95782 -34.45697 85.78511 1.000 37.56041 78 VAL B CA 1
ATOM 1686 C C . VAL B 2 78 ? -5.67437 -33.64705 85.69589 1.000 41.90035 78 VAL B C 1
ATOM 1687 O O . VAL B 2 78 ? -4.99881 -33.66004 84.66377 1.000 43.26719 78 VAL B O 1
ATOM 1691 N N . ARG B 2 79 ? -5.34749 -32.93328 86.76880 1.000 44.55633 79 ARG B N 1
ATOM 1692 C CA . ARG B 2 79 ? -4.10432 -32.18077 86.83384 1.000 40.77970 79 ARG B CA 1
ATOM 1693 C C . ARG B 2 79 ? -3.10318 -32.93512 87.68986 1.000 48.34926 79 ARG B C 1
ATOM 1694 O O . ARG B 2 79 ? -3.26577 -32.98618 88.91826 1.000 47.87525 79 ARG B O 1
ATOM 1702 N N . PRO B 2 80 ? -2.06745 -33.52431 87.10994 1.000 52.20556 80 PRO B N 1
ATOM 1703 C CA . PRO B 2 80 ? -1.01875 -34.12694 87.93004 1.000 51.35240 80 PRO B CA 1
ATOM 1704 C C . PRO B 2 80 ? -0.19245 -33.05398 88.61571 1.000 52.00688 80 PRO B C 1
ATOM 1705 O O . PRO B 2 80 ? -0.10554 -31.91478 88.15676 1.000 56.26449 80 PRO B O 1
ATOM 1709 N N . SER B 2 81 ? 0.39839 -33.42366 89.74409 1.000 58.30344 81 SER B N 1
ATOM 1710 C CA . SER B 2 81 ? 1.29380 -32.53956 90.47554 1.000 69.01053 81 SER B CA 1
ATOM 1711 C C . SER B 2 81 ? 2.44067 -33.36948 91.01322 1.000 71.83882 81 SER B C 1
ATOM 1712 O O . SER B 2 81 ? 2.21100 -34.43493 91.58645 1.000 74.92877 81 SER B O 1
ATOM 1715 N N . ARG B 2 82 ? 3.66347 -32.89092 90.81943 1.000 82.40015 82 ARG B N 1
ATOM 1716 C CA . ARG B 2 82 ? 4.84983 -33.51810 91.38768 1.000 89.25141 82 ARG B CA 1
ATOM 1717 C C . ARG B 2 82 ? 5.29752 -32.71803 92.60103 1.000 86.67265 82 ARG B C 1
ATOM 1718 O O . ARG B 2 82 ? 5.40844 -31.48974 92.53323 1.000 82.07418 82 ARG B O 1
ATOM 1726 N N . SER B 2 83 ? 5.52919 -33.40883 93.70989 1.000 90.96374 83 SER B N 1
ATOM 1727 C CA . SER B 2 83 ? 5.98971 -32.74603 94.91897 1.000 95.85936 83 SER B CA 1
ATOM 1728 C C . SER B 2 83 ? 7.50659 -32.58663 94.88106 1.000 98.88663 83 SER B C 1
ATOM 1729 O O . SER B 2 83 ? 8.20389 -33.21558 94.07901 1.000 96.67277 83 SER B O 1
ATOM 1732 N N . ALA B 2 84 ? 8.01365 -31.72374 95.76336 1.000 109.12879 84 ALA B N 1
ATOM 1733 C CA . ALA B 2 84 ? 9.45270 -31.53106 95.90543 1.000 110.46178 84 ALA B CA 1
ATOM 1734 C C . ALA B 2 84 ? 10.10094 -32.79218 96.46661 1.000 111.11579 84 ALA B C 1
ATOM 1735 O O . ALA B 2 84 ? 10.65980 -32.78123 97.56917 1.000 118.51490 84 ALA B O 1
ATOM 1737 N N . GLY B 2 85 ? 10.02320 -33.88162 95.70671 1.000 98.72509 85 GLY B N 1
ATOM 1738 C CA . GLY B 2 85 ? 10.50633 -35.18007 96.12297 1.000 87.01347 85 GLY B CA 1
ATOM 1739 C C . GLY B 2 85 ? 10.20061 -36.20627 95.05303 1.000 93.39622 85 GLY B C 1
ATOM 1740 O O . GLY B 2 85 ? 10.80951 -37.27946 95.00506 1.000 89.73244 85 GLY B O 1
ATOM 1741 N N . GLY B 2 86 ? 9.26061 -35.87233 94.17252 1.000 95.04615 86 GLY B N 1
ATOM 1742 C CA . GLY B 2 86 ? 8.86382 -36.74286 93.08482 1.000 97.60097 86 GLY B CA 1
ATOM 1743 C C . GLY B 2 86 ? 7.51563 -37.39552 93.27310 1.000 94.29479 86 GLY B C 1
ATOM 1744 O O . GLY B 2 86 ? 6.99731 -37.99294 92.31951 1.000 93.15722 86 GLY B O 1
ATOM 1745 N N . ALA B 2 87 ? 6.93370 -37.30522 94.46751 1.000 92.05309 87 ALA B N 1
ATOM 1746 C CA . ALA B 2 87 ? 5.63310 -37.90848 94.71537 1.000 88.95971 87 ALA B CA 1
ATOM 1747 C C . ALA B 2 87 ? 4.55578 -37.15848 93.94939 1.000 86.75005 87 ALA B C 1
ATOM 1748 O O . ALA B 2 87 ? 4.52323 -35.92546 93.93176 1.000 86.28491 87 ALA B O 1
ATOM 1750 N N . GLN B 2 88 ? 3.66504 -37.90935 93.31954 1.000 83.06473 88 GLN B N 1
ATOM 1751 C CA . GLN B 2 88 ? 2.67121 -37.34176 92.42658 1.000 82.54336 88 GLN B CA 1
ATOM 1752 C C . GLN B 2 88 ? 1.27992 -37.45412 93.03374 1.000 80.20970 88 GLN B C 1
ATOM 1753 O O . GLN B 2 88 ? 0.88052 -38.52668 93.50140 1.000 79.16731 88 GLN B O 1
ATOM 1759 N N . SER B 2 89 ? 0.55683 -36.34136 93.03308 1.000 73.56401 89 SER B N 1
ATOM 1760 C CA . SER B 2 89 ? -0.84720 -36.28248 93.40693 1.000 69.42413 89 SER B CA 1
ATOM 1761 C C . SER B 2 89 ? -1.64739 -35.70911 92.23537 1.000 64.64002 89 SER B C 1
ATOM 1762 O O . SER B 2 89 ? -1.09156 -35.33294 91.19694 1.000 63.24045 89 SER B O 1
ATOM 1765 N N . SER B 2 90 ? -2.96695 -35.64167 92.40045 1.000 49.12949 90 SER B N 1
ATOM 1766 C CA . SER B 2 90 ? -3.82366 -35.23843 91.29765 1.000 51.13101 90 SER B CA 1
ATOM 1767 C C . SER B 2 90 ? -5.03550 -34.49256 91.82030 1.000 45.23390 90 SER B C 1
ATOM 1768 O O . SER B 2 90 ? -5.53507 -34.77158 92.91475 1.000 40.91116 90 SER B O 1
ATOM 1771 N N . ASP B 2 91 ? -5.49596 -33.54401 91.01357 1.000 39.13414 91 ASP B N 1
ATOM 1772 C CA . ASP B 2 91 ? -6.74376 -32.83134 91.21472 1.000 34.08132 91 ASP B CA 1
ATO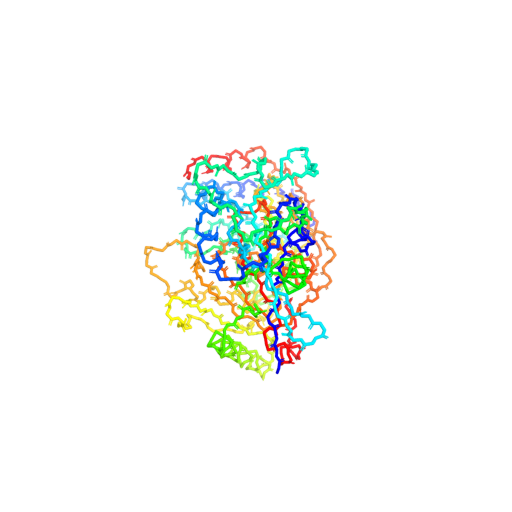M 1773 C C . ASP B 2 91 ? -7.67376 -33.15677 90.05924 1.000 39.06013 91 ASP B C 1
ATOM 1774 O O . ASP B 2 91 ? -7.23068 -33.37638 88.92890 1.000 40.07095 91 ASP B O 1
ATOM 1779 N N . LEU B 2 92 ? -8.96412 -33.21086 90.35137 1.000 34.74639 92 LEU B N 1
ATOM 1780 C CA . LEU B 2 92 ? -9.97086 -33.52478 89.35340 1.000 37.16110 92 LEU B CA 1
ATOM 1781 C C . LEU B 2 92 ? -10.81447 -32.28461 89.10053 1.000 35.52618 92 LEU B C 1
ATOM 1782 O O . LEU B 2 92 ? -11.30056 -31.65663 90.04937 1.000 34.27712 92 LEU B O 1
ATOM 1787 N N . LEU B 2 93 ? -10.98154 -31.92734 87.82998 1.000 34.86753 93 LEU B N 1
ATOM 1788 C CA . LEU B 2 93 ? -11.83187 -30.79121 87.47037 1.000 35.20756 93 LEU B CA 1
ATOM 1789 C C . LEU B 2 93 ? -13.30113 -31.21418 87.52536 1.000 34.32137 93 LEU B C 1
ATOM 1790 O O . LEU B 2 93 ? -13.74230 -32.05567 86.73267 1.000 32.84508 93 LEU B O 1
ATOM 1795 N N . LEU B 2 94 ? -14.06738 -30.61613 88.43738 1.000 32.81800 94 LEU B N 1
ATOM 1796 C CA . LEU B 2 94 ? -15.45745 -31.02569 88.63434 1.000 37.66956 94 LEU B CA 1
ATOM 1797 C C . LEU B 2 94 ? -16.41109 -30.31112 87.67139 1.000 36.50648 94 LEU B C 1
ATOM 1798 O O . LEU B 2 94 ? -17.11979 -30.96151 86.89817 1.000 38.84074 94 LEU B O 1
ATOM 1803 N N . CYS B 2 95 ? -16.45066 -28.97970 87.72089 1.000 35.70463 95 CYS B N 1
ATOM 1804 C CA . CYS B 2 95 ? -17.50146 -28.23544 87.03759 1.000 40.13944 95 CYS B CA 1
ATOM 1805 C C . CYS B 2 95 ? -17.13994 -26.75338 87.02122 1.000 42.40217 95 CYS B C 1
ATOM 1806 O O . CYS B 2 95 ? -16.27863 -26.29138 87.77884 1.000 36.77263 95 CYS B O 1
ATOM 1809 N N . LEU B 2 96 ? -17.80302 -26.01940 86.13307 1.000 37.60457 96 LEU B N 1
ATOM 1810 C CA . LEU B 2 96 ? -17.64471 -24.57528 86.10882 1.000 39.62041 96 LEU B CA 1
ATOM 1811 C C . LEU B 2 96 ? -18.32336 -23.97256 87.32893 1.000 41.61806 96 LEU B C 1
ATOM 1812 O O . LEU B 2 96 ? -19.27869 -24.52915 87.87396 1.000 40.79003 96 LEU B O 1
ATOM 1817 N N . ALA B 2 97 ? -17.81081 -22.83753 87.77854 1.000 39.08254 97 ALA B N 1
ATOM 1818 C CA . ALA B 2 97 ? -18.45601 -22.16684 88.88940 1.000 44.92212 97 ALA B CA 1
ATOM 1819 C C . ALA B 2 97 ? -19.64239 -21.35712 88.37543 1.000 51.11380 97 ALA B C 1
ATOM 1820 O O . ALA B 2 97 ? -19.63360 -20.84949 87.25000 1.000 49.11534 97 ALA B O 1
ATOM 1822 N N . GLY B 2 98 ? -20.67937 -21.25859 89.20394 1.000 50.68480 98 GLY B N 1
ATOM 1823 C CA . GLY B 2 98 ? -21.84376 -20.47651 88.86422 1.000 56.91542 98 GLY B CA 1
ATOM 1824 C C . GLY B 2 98 ? -21.60624 -18.98186 88.99075 1.000 59.14257 98 GLY B C 1
ATOM 1825 O O . GLY B 2 98 ? -20.46524 -18.50794 89.05279 1.000 52.75549 98 GLY B O 1
ATOM 1826 N N . PRO B 2 99 ? -22.69335 -18.20598 89.01776 1.000 58.15171 99 PRO B N 1
ATOM 1827 C CA . PRO B 2 99 ? -22.54341 -16.75286 89.19439 1.000 58.07716 99 PRO B CA 1
ATOM 1828 C C . PRO B 2 99 ? -22.02273 -16.37424 90.57132 1.000 61.31932 99 PRO B C 1
ATOM 1829 O O . PRO B 2 99 ? -21.37881 -15.32789 90.71756 1.000 59.64211 99 PRO B O 1
ATOM 1833 N N . SER B 2 100 ? -22.28737 -17.18654 91.58309 1.000 61.64971 100 SER B N 1
ATOM 1834 C CA . SER B 2 100 ? -21.77835 -16.97535 92.93462 1.000 60.82572 100 SER B CA 1
ATOM 1835 C C . SER B 2 100 ? -20.73520 -18.05728 93.17850 1.000 63.96850 100 SER B C 1
ATOM 1836 O O . SER B 2 100 ? -21.07724 -19.19482 93.51379 1.000 70.99941 100 SER B O 1
ATOM 1839 N N . ALA B 2 101 ? -19.46363 -17.71136 92.99619 1.000 52.32402 101 ALA B N 1
ATOM 1840 C CA . ALA B 2 101 ? -18.38531 -18.68682 93.14245 1.000 52.07322 101 ALA B CA 1
ATOM 1841 C C . ALA B 2 101 ? -17.92754 -18.73507 94.60329 1.000 52.82726 101 ALA B C 1
ATOM 1842 O O . ALA B 2 101 ? -16.81855 -18.34738 94.96894 1.000 54.85982 101 ALA B O 1
ATOM 1844 N N . GLY B 2 102 ? -18.81500 -19.23489 95.45320 1.000 52.20749 102 GLY B N 1
ATOM 1845 C CA . GLY B 2 102 ? -18.49530 -19.37059 96.85235 1.000 53.47605 102 GLY B CA 1
ATOM 1846 C C . GLY B 2 102 ? -17.84218 -20.70428 97.14852 1.000 47.85793 102 GLY B C 1
ATOM 1847 O O . GLY B 2 102 ? -17.75695 -21.58654 96.28543 1.000 44.83163 102 GLY B O 1
ATOM 1848 N N . PRO B 2 103 ? -17.33285 -20.86119 98.36889 1.000 52.29839 103 PRO B N 1
ATOM 1849 C CA . PRO B 2 103 ? -16.96462 -22.20020 98.84949 1.000 44.39539 103 PRO B CA 1
ATOM 1850 C C . PRO B 2 103 ? -18.10354 -23.18615 98.62855 1.000 43.50842 103 PRO B C 1
ATOM 1851 O O . PRO B 2 103 ? -19.27444 -22.86687 98.83060 1.000 46.23562 103 PRO B O 1
ATOM 1855 N N . ARG B 2 104 ? -17.76024 -24.37776 98.15282 1.000 41.40241 104 ARG B N 1
ATOM 1856 C CA . ARG B 2 104 ? -18.75162 -25.40837 97.89834 1.000 40.88307 104 ARG B CA 1
ATOM 1857 C C . ARG B 2 104 ? -18.22721 -26.74003 98.40441 1.000 42.36188 104 ARG B C 1
ATOM 1858 O O . ARG B 2 104 ? -17.02375 -27.01061 98.35156 1.000 42.19672 104 ARG B O 1
ATOM 1866 N N . SER B 2 105 ? -19.14073 -27.57817 98.87347 1.000 36.55684 105 SER B N 1
ATOM 1867 C CA . SER B 2 105 ? -18.78386 -28.90098 99.35856 1.000 40.37925 105 SER B CA 1
ATOM 1868 C C . SER B 2 105 ? -19.00434 -29.92637 98.25711 1.000 39.80004 105 SER B C 1
ATOM 1869 O O . SER B 2 105 ? -19.72298 -29.67798 97.28604 1.000 38.64322 105 SER B O 1
ATOM 1872 N N . LEU B 2 106 ? -18.39791 -31.10553 98.43296 1.000 36.79723 106 LEU B N 1
ATOM 1873 C CA . LEU B 2 106 ? -18.67847 -32.20620 97.51403 1.000 39.28360 106 LEU B CA 1
ATOM 1874 C C . LEU B 2 106 ? -20.17182 -32.51506 97.46509 1.000 41.37680 106 LEU B C 1
ATOM 1875 O O . LEU B 2 106 ? -20.71241 -32.83697 96.40256 1.000 45.12931 106 LEU B O 1
ATOM 1880 N N . ALA B 2 107 ? -20.85615 -32.43728 98.60858 1.000 39.60804 107 ALA B N 1
ATOM 1881 C CA . ALA B 2 107 ? -22.28332 -32.74600 98.61618 1.000 40.77245 107 ALA B CA 1
ATOM 1882 C C . ALA B 2 107 ? -23.07478 -31.71617 97.81600 1.000 40.86552 107 ALA B C 1
ATOM 1883 O O . ALA B 2 107 ? -24.05277 -32.06388 97.14365 1.000 47.52020 107 ALA B O 1
ATOM 1885 N N . GLU B 2 108 ? -22.65279 -30.45095 97.85051 1.000 42.46994 108 GLU B N 1
ATOM 1886 C CA . GLU B 2 108 ? -23.33931 -29.41579 97.07339 1.000 42.06588 108 GLU B CA 1
ATOM 1887 C C . GLU B 2 108 ? -23.08675 -29.54514 95.57786 1.000 44.24384 108 GLU B C 1
ATOM 1888 O O . GLU B 2 108 ? -23.97492 -29.22369 94.78335 1.000 50.22060 108 GLU B O 1
ATOM 1894 N N . LEU B 2 109 ? -21.90451 -30.00851 95.16213 1.000 41.58787 109 LEU B N 1
ATOM 1895 C CA . LEU B 2 109 ? -21.57733 -30.00072 93.73902 1.000 41.88587 109 LEU B CA 1
ATOM 1896 C C . LEU B 2 109 ? -21.88855 -31.30456 93.01941 1.000 42.32159 109 LEU B C 1
ATOM 1897 O O . LEU B 2 109 ? -22.19416 -31.27109 91.82328 1.000 42.64558 109 LEU B O 1
ATOM 1902 N N . LEU B 2 110 ? -21.78322 -32.45516 93.68543 1.000 41.05298 110 LEU B N 1
ATOM 1903 C CA . LEU B 2 110 ? -21.82804 -33.74904 92.99899 1.000 43.68574 110 LEU B CA 1
ATOM 1904 C C . LEU B 2 110 ? -23.05832 -34.54587 93.41350 1.000 47.61117 110 LEU B C 1
ATOM 1905 O O . LEU B 2 110 ? -23.16337 -34.94350 94.58816 1.000 48.52672 110 LEU B O 1
ATOM 1910 N N . PRO B 2 111 ? -23.99051 -34.83185 92.50427 1.000 49.24004 111 PRO B N 1
ATOM 1911 C CA . PRO B 2 111 ? -25.19961 -35.55657 92.89995 1.000 48.07497 111 PRO B CA 1
ATOM 1912 C C . PRO B 2 111 ? -24.92737 -37.02638 93.17133 1.000 52.14944 111 PRO B C 1
ATOM 1913 O O . PRO B 2 111 ? -24.07944 -37.66300 92.53802 1.000 47.00710 111 PRO B O 1
ATOM 1917 N N . ARG B 2 112 ? -25.65915 -37.56129 94.14572 1.000 55.67859 112 ARG B N 1
ATOM 1918 C CA . ARG B 2 112 ? -25.68677 -38.99957 94.33762 1.000 59.11414 112 ARG B CA 1
ATOM 1919 C C . ARG B 2 112 ? -27.08539 -39.54035 94.03500 1.000 61.28932 112 ARG B C 1
ATOM 1920 O O . ARG B 2 112 ? -28.08744 -38.85945 94.27943 1.000 60.77556 112 ARG B O 1
ATOM 1928 N N . PRO B 2 113 ? -27.19239 -40.76993 93.50539 1.000 61.34239 113 PRO B N 1
ATOM 1929 C CA . PRO B 2 113 ? -26.07655 -41.71031 93.33065 1.000 59.88233 113 PRO B CA 1
ATOM 1930 C C . PRO B 2 113 ? -25.25981 -41.57098 92.03583 1.000 56.21404 113 PRO B C 1
ATOM 1931 O O . PRO B 2 113 ? -24.39327 -42.41612 91.81464 1.000 56.05466 113 PRO B O 1
ATOM 1935 N N . ALA B 2 114 ? -25.49844 -40.54383 91.21357 1.000 52.34041 114 ALA B N 1
ATOM 1936 C CA . ALA B 2 114 ? -24.76021 -40.44361 89.95254 1.000 52.68417 114 ALA B CA 1
ATOM 1937 C C . ALA B 2 114 ? -23.25019 -40.40709 90.17740 1.000 46.59183 114 ALA B C 1
ATOM 1938 O O . ALA B 2 114 ? -22.48613 -40.88804 89.32971 1.000 44.67695 114 ALA B O 1
ATOM 1940 N N . VAL B 2 115 ? -22.80228 -39.83622 91.29436 1.000 40.17444 115 VAL B N 1
ATOM 1941 C CA . VAL B 2 115 ? -21.38821 -39.78956 91.64945 1.000 41.74686 115 VAL B CA 1
ATOM 1942 C C . VAL B 2 115 ? -21.22366 -40.33269 93.05841 1.000 47.02265 115 VAL B C 1
ATOM 1943 O O . VAL B 2 115 ? -21.92900 -39.90437 93.97747 1.000 47.35497 115 VAL B O 1
ATOM 1947 N N . ASP B 2 116 ? -20.28410 -41.26021 93.23098 1.000 43.55063 116 ASP B N 1
ATOM 1948 C CA . ASP B 2 116 ? -19.84027 -41.66504 94.55629 1.000 41.23586 116 ASP B CA 1
ATOM 1949 C C . ASP B 2 116 ? -18.56229 -40.89463 94.84450 1.000 38.22943 116 ASP B C 1
ATOM 1950 O O . ASP B 2 116 ? -17.51920 -41.20412 94.25371 1.000 38.48034 116 ASP B O 1
ATOM 1955 N N . PRO B 2 117 ? -18.58398 -39.89280 95.72304 1.000 37.81045 117 PRO B N 1
ATOM 1956 C CA . PRO B 2 117 ? -17.44031 -38.98178 95.83688 1.000 38.88532 117 PRO B CA 1
ATOM 1957 C C . PRO B 2 117 ? -16.27892 -39.52189 96.65842 1.000 40.36271 117 PRO B C 1
ATOM 1958 O O . PRO B 2 117 ? -15.29330 -38.79147 96.83080 1.000 35.01795 117 PRO B O 1
ATOM 1962 N N . ARG B 2 118 ? -16.36001 -40.75622 97.17749 1.000 35.69893 118 ARG B N 1
ATOM 1963 C CA . ARG B 2 118 ? -15.29059 -41.27878 98.03046 1.000 37.99037 118 ARG B CA 1
ATOM 1964 C C . ARG B 2 118 ? -13.95551 -41.25541 97.29203 1.000 35.17967 118 ARG B C 1
ATOM 1965 O O . ARG B 2 118 ? -13.85297 -41.69305 96.14279 1.000 38.37591 118 ARG B O 1
ATOM 1973 N N . GLY B 2 119 ? -12.93507 -40.72298 97.95311 1.000 34.76627 119 GLY B N 1
ATOM 1974 C CA . GLY B 2 119 ? -11.63455 -40.54604 97.35038 1.000 36.06398 119 GLY B CA 1
ATOM 1975 C C . GLY B 2 119 ? -11.32687 -39.11505 96.97236 1.000 34.56411 119 GLY B C 1
ATOM 1976 O O . GLY B 2 119 ? -10.16286 -38.81885 96.67569 1.000 34.04120 119 GLY B O 1
ATOM 1977 N N . LEU B 2 120 ? -12.32159 -38.21956 96.98557 1.000 33.75471 120 LEU B N 1
ATOM 1978 C CA . LEU B 2 120 ? -12.11724 -36.79278 96.74609 1.000 35.55448 120 LEU B CA 1
ATOM 1979 C C . LEU B 2 120 ? -12.02793 -36.01445 98.05232 1.000 36.48727 120 LEU B C 1
ATOM 1980 O O . LEU B 2 120 ? -12.65753 -36.36028 99.06004 1.000 34.23036 120 LEU B O 1
ATOM 1985 N N . GLY B 2 121 ? -11.22053 -34.95358 98.02219 1.000 34.24313 121 GLY B N 1
ATOM 1986 C CA . GLY B 2 121 ? -11.15991 -33.99269 99.10135 1.000 36.87511 121 GLY B CA 1
ATOM 1987 C C . GLY B 2 121 ? -12.06680 -32.80782 98.82778 1.000 35.93030 121 GLY B C 1
ATOM 1988 O O . GLY B 2 121 ? -12.90454 -32.81991 97.92255 1.000 37.11135 121 GLY B O 1
ATOM 1989 N N . THR B 2 122 ? -11.85096 -31.74847 99.60517 1.000 37.18534 122 THR B N 1
ATOM 1990 C CA . THR B 2 122 ? -12.74920 -30.59380 99.59705 1.000 38.90351 122 THR B CA 1
ATOM 1991 C C . THR B 2 122 ? -12.55557 -29.77089 98.31938 1.000 36.69475 122 THR B C 1
ATOM 1992 O O . THR B 2 122 ? -11.41323 -29.48917 97.93843 1.000 36.16926 122 THR B O 1
ATOM 1996 N N . PRO B 2 123 ? -13.63163 -29.39549 97.62493 1.000 32.65449 123 PRO B N 1
ATOM 1997 C CA . PRO B 2 123 ? -13.48171 -28.61397 96.38924 1.000 33.39612 123 PRO B CA 1
ATOM 1998 C C . PRO B 2 123 ? -12.83014 -27.26221 96.64566 1.000 37.01861 123 PRO B C 1
ATOM 1999 O O . PRO B 2 123 ? -12.96879 -26.66750 97.72026 1.000 37.38302 123 PRO B O 1
ATOM 2003 N N . PHE B 2 124 ? -12.10574 -26.78008 95.63762 1.000 35.72707 124 PHE B N 1
ATOM 2004 C CA . PHE B 2 124 ? -11.50823 -25.44903 95.67785 1.000 35.10029 124 PHE B CA 1
ATOM 2005 C C . PHE B 2 124 ? -11.67878 -24.79646 94.31252 1.000 37.99447 124 PHE B C 1
ATOM 2006 O O . PHE B 2 124 ? -11.84452 -25.47561 93.29585 1.000 35.14573 124 PHE B O 1
ATOM 2014 N N . LEU B 2 125 ? -11.67241 -23.46437 94.30701 1.000 36.31361 125 LEU B N 1
ATOM 2015 C CA . LEU B 2 125 ? -11.80974 -22.70133 93.07112 1.000 37.42479 125 LEU B CA 1
ATOM 2016 C C . LEU B 2 125 ? -10.47999 -22.63310 92.33709 1.000 38.01048 125 LEU B C 1
ATOM 2017 O O . LEU B 2 125 ? -9.42658 -22.43000 92.94483 1.000 39.43523 125 LEU B O 1
ATOM 2022 N N . VAL B 2 126 ? -10.53154 -22.78689 91.02136 1.000 38.48142 126 VAL B N 1
ATOM 2023 C CA . VAL B 2 126 ? -9.33637 -22.61267 90.20226 1.000 35.90886 126 VAL B CA 1
ATOM 2024 C C . VAL B 2 126 ? -9.71622 -21.77167 88.98357 1.000 39.32044 126 VAL B C 1
ATOM 2025 O O . VAL B 2 126 ? -10.81324 -21.93487 88.42385 1.000 38.27222 126 VAL B O 1
ATOM 2029 N N . PRO B 2 127 ? -8.88976 -20.80691 88.58416 1.000 36.12811 127 PRO B N 1
ATOM 2030 C CA . PRO B 2 127 ? -9.14827 -20.10516 87.32253 1.000 37.79130 127 PRO B CA 1
ATOM 2031 C C . PRO B 2 127 ? -8.62466 -20.92836 86.15197 1.000 39.22070 127 PRO B C 1
ATOM 2032 O O . PRO B 2 127 ? -7.52589 -21.48200 86.21292 1.000 44.15590 127 PRO B O 1
ATOM 2036 N N . LEU B 2 128 ? -9.43437 -21.03279 85.09356 1.000 39.64611 128 LEU B N 1
ATOM 2037 C CA . LEU B 2 128 ? -9.12240 -21.83265 83.91171 1.000 37.55752 128 LEU B CA 1
ATOM 2038 C C . LEU B 2 128 ? -9.11363 -20.96782 82.65604 1.000 39.13084 128 LEU B C 1
ATOM 2039 O O . LEU B 2 128 ? -9.94123 -20.05832 82.53577 1.000 35.88930 128 LEU B O 1
ATOM 2044 N N . PRO B 2 129 ? -8.24026 -21.25801 81.68454 1.000 37.76155 129 PRO B N 1
ATOM 2045 C CA . PRO B 2 129 ? -8.32896 -20.56747 80.38810 1.000 38.51629 129 PRO B CA 1
ATOM 2046 C C . PRO B 2 129 ? -9.66706 -20.86766 79.73285 1.000 39.77414 129 PRO B C 1
ATOM 2047 O O . PRO B 2 129 ? -10.06589 -22.02833 79.60695 1.000 39.28861 129 PRO B O 1
ATOM 2051 N N . ALA B 2 130 ? -10.36466 -19.81187 79.31375 1.000 40.00304 130 ALA B N 1
ATOM 2052 C CA . ALA B 2 130 ? -11.70203 -20.00468 78.76925 1.000 43.65267 130 ALA B CA 1
ATOM 2053 C C . ALA B 2 130 ? -11.68630 -20.62318 77.37432 1.000 44.67122 130 ALA B C 1
ATOM 2054 O O . ALA B 2 130 ? -12.69449 -21.20444 76.95946 1.000 48.32649 130 ALA B O 1
ATOM 2056 N N . ARG B 2 131 ? -10.57607 -20.52222 76.65658 1.000 44.38688 131 ARG B N 1
ATOM 2057 C CA . ARG B 2 131 ? -10.47042 -20.91101 75.26083 1.000 46.68480 131 ARG B CA 1
ATOM 2058 C C . ARG B 2 131 ? -9.08209 -21.48664 75.03535 1.000 46.56814 131 ARG B C 1
ATOM 2059 O O . ARG B 2 131 ? -8.15565 -21.21002 75.80912 1.000 44.03611 131 ARG B O 1
ATOM 2067 N N . PRO B 2 132 ? -8.91048 -22.32119 74.00227 1.000 47.13901 132 PRO B N 1
ATOM 2068 C CA . PRO B 2 132 ? -7.62851 -23.00984 73.82750 1.000 48.48756 132 PRO B CA 1
ATOM 2069 C C . PRO B 2 132 ? -6.52403 -22.04642 73.43312 1.000 42.69634 132 PRO B C 1
ATOM 2070 O O . PRO B 2 132 ? -6.78088 -20.99737 72.81953 1.000 47.39706 132 PRO B O 1
ATOM 2074 N N . PRO B 2 133 ? -5.27817 -22.35694 73.76893 1.000 42.17331 133 PRO B N 1
ATOM 2075 C CA . PRO B 2 133 ? -4.17314 -21.47392 73.40891 1.000 45.42708 133 PRO B CA 1
ATOM 2076 C C . PRO B 2 133 ? -3.80366 -21.61396 71.94161 1.000 54.00213 133 PRO B C 1
ATOM 2077 O O . PRO B 2 133 ? -3.94159 -22.68016 71.33851 1.000 48.25189 133 PRO B O 1
ATOM 2081 N N . LEU B 2 134 ? -3.30883 -20.51362 71.37871 1.000 47.68563 134 LEU B N 1
ATOM 2082 C CA . LEU B 2 134 ? -2.85332 -20.46361 69.99356 1.000 49.59267 134 LEU B CA 1
ATOM 2083 C C . LEU B 2 134 ? -1.37236 -20.15317 69.85944 1.000 51.25972 134 LEU B C 1
ATOM 2084 O O . LEU B 2 134 ? -0.72136 -20.69232 68.97057 1.000 63.64573 134 LEU B O 1
ATOM 2089 N N . THR B 2 135 ? -0.81965 -19.28789 70.70211 1.000 52.44970 135 THR B N 1
ATOM 2090 C CA . THR B 2 135 ? 0.60641 -18.99599 70.68906 1.000 51.44629 135 THR B CA 1
ATOM 2091 C C . THR B 2 135 ? 1.31242 -19.82163 71.75807 1.000 58.57201 135 THR B C 1
ATOM 2092 O O . THR B 2 135 ? 0.68550 -20.43125 72.62949 1.000 54.26356 135 THR B O 1
ATOM 2096 N N . ARG B 2 136 ? 2.64561 -19.81829 71.69057 1.000 56.44073 136 ARG B N 1
ATOM 2097 C CA . ARG B 2 136 ? 3.43118 -20.45945 72.73791 1.000 60.03975 136 ARG B CA 1
ATOM 2098 C C . ARG B 2 136 ? 3.26166 -19.73438 74.06688 1.000 60.28196 136 ARG B C 1
ATOM 2099 O O . ARG B 2 136 ? 3.09341 -20.37183 75.11633 1.000 60.87886 136 ARG B O 1
ATOM 2107 N N . SER B 2 137 ? 3.30629 -18.40233 74.03949 1.000 59.31019 137 SER B N 1
ATOM 2108 C CA . SER B 2 137 ? 3.03215 -17.61862 75.23575 1.000 56.99973 137 SER B CA 1
ATOM 2109 C C . SER B 2 137 ? 1.70758 -18.03820 75.87717 1.000 54.80387 137 SER B C 1
ATOM 2110 O O . SER B 2 137 ? 1.63708 -18.27806 77.08656 1.000 56.78180 137 SER B O 1
ATOM 2113 N N . GLN B 2 138 ? 0.65337 -18.17065 75.07080 1.000 53.21192 138 GLN B N 1
ATOM 2114 C CA . GLN B 2 138 ? -0.64290 -18.55874 75.61424 1.000 51.38785 138 GLN B CA 1
ATOM 2115 C C . GLN B 2 138 ? -0.62285 -19.97795 76.18046 1.000 56.10435 138 GLN B C 1
ATOM 2116 O O . GLN B 2 138 ? -1.25404 -20.23863 77.20899 1.000 46.14761 138 GLN B O 1
ATOM 2122 N N . PHE B 2 139 ? 0.09361 -20.90738 75.52993 1.000 56.44586 139 PHE B N 1
ATOM 2123 C CA . PHE B 2 139 ? 0.13822 -22.28749 76.01746 1.000 53.85746 139 PHE B CA 1
ATOM 2124 C C . PHE B 2 139 ? 0.82985 -22.36559 77.37345 1.000 57.76507 139 PHE B C 1
ATOM 2125 O O . PHE B 2 139 ? 0.36477 -23.07559 78.27769 1.000 51.83446 139 PHE B O 1
ATOM 2133 N N . GLU B 2 140 ? 1.93136 -21.62558 77.53096 1.000 53.28171 140 GLU B N 1
ATOM 2134 C CA . GLU B 2 140 ? 2.63009 -21.56035 78.81114 1.000 62.36754 140 GLU B CA 1
ATOM 2135 C C . GLU B 2 140 ? 1.74343 -20.95336 79.89326 1.000 57.26382 140 GLU B C 1
ATOM 2136 O O . GLU B 2 140 ? 1.63504 -21.49983 80.99626 1.000 54.64720 140 GLU B O 1
ATOM 2142 N N . GLU B 2 141 ? 1.11562 -19.80893 79.59680 1.000 51.43820 141 GLU B N 1
ATOM 2143 C CA . GLU B 2 141 ? 0.16009 -19.21513 80.53027 1.000 56.13687 141 GLU B CA 1
ATOM 2144 C C . GLU B 2 141 ? -0.94658 -20.20292 80.87902 1.000 53.28674 141 GLU B C 1
ATOM 2145 O O . GLU B 2 141 ? -1.29441 -20.37373 82.05640 1.000 48.42357 141 GLU B O 1
ATOM 2151 N N . ALA B 2 142 ? -1.50707 -20.86779 79.85954 1.000 49.07002 142 ALA B N 1
ATOM 2152 C CA . ALA B 2 142 ? -2.62793 -21.77750 80.08172 1.000 52.35270 142 ALA B CA 1
ATOM 2153 C C . ALA B 2 142 ? -2.23483 -22.91637 81.00841 1.000 52.35524 142 ALA B C 1
ATOM 2154 O O . ALA B 2 142 ? -2.88871 -23.15363 82.03274 1.000 50.43187 142 ALA B O 1
ATOM 2156 N N . ARG B 2 143 ? -1.15864 -23.62994 80.67121 1.000 55.33511 143 ARG B N 1
ATOM 2157 C CA . ARG B 2 143 ? -0.78345 -24.79330 81.46267 1.000 54.95711 143 ARG B CA 1
ATOM 2158 C C . ARG B 2 143 ? -0.25890 -24.41927 82.84416 1.000 54.97073 143 ARG B C 1
ATOM 2159 O O . ARG B 2 143 ? -0.19333 -25.29308 83.71088 1.000 59.57973 143 ARG B O 1
ATOM 2167 N N . ALA B 2 144 ? 0.09190 -23.15309 83.08389 1.000 49.12461 144 ALA B N 1
ATOM 2168 C CA . ALA B 2 144 ? 0.36027 -22.71419 84.45195 1.000 51.05053 144 ALA B CA 1
ATOM 2169 C C . ALA B 2 144 ? -0.88252 -22.75234 85.34550 1.000 48.85343 144 ALA B C 1
ATOM 2170 O O . ALA B 2 144 ? -0.74560 -22.85454 86.56822 1.000 45.82780 144 ALA B O 1
ATOM 2172 N N . HIS B 2 145 ? -2.08585 -22.66068 84.77793 1.000 48.15009 145 HIS B N 1
ATOM 2173 C CA . HIS B 2 145 ? -3.30698 -22.78556 85.57049 1.000 44.91702 145 HIS B CA 1
ATOM 2174 C C . HIS B 2 145 ? -3.82260 -24.21854 85.61331 1.000 49.99656 145 HIS B C 1
ATOM 2175 O O . HIS B 2 145 ? -4.26358 -24.68705 86.66979 1.000 48.05033 145 HIS B O 1
ATOM 2182 N N . TRP B 2 146 ? -3.78276 -24.92114 84.47208 1.000 48.92246 146 TRP B N 1
ATOM 2183 C CA . TRP B 2 146 ? -4.40546 -26.22711 84.31847 1.000 46.54939 146 TRP B CA 1
ATOM 2184 C C . TRP B 2 146 ? -3.87378 -26.88679 83.04773 1.000 51.89992 146 TRP B C 1
ATOM 2185 O O . TRP B 2 146 ? -3.64145 -26.19376 82.05527 1.000 51.98708 146 TRP B O 1
ATOM 2196 N N . PRO B 2 147 ? -3.65745 -28.20144 83.02974 1.000 49.19229 147 PRO B N 1
ATOM 2197 C CA . PRO B 2 147 ? -3.17174 -28.84804 81.80169 1.000 57.02206 147 PRO B CA 1
ATOM 2198 C C . PRO B 2 147 ? -4.09877 -28.56974 80.62801 1.000 55.85710 147 PRO B C 1
ATOM 2199 O O . PRO B 2 147 ? -5.32329 -28.70421 80.72354 1.000 50.79217 147 PRO B O 1
ATOM 2203 N N . THR B 2 148 ? -3.49876 -28.16375 79.51892 1.000 58.50078 148 THR B N 1
ATOM 2204 C CA A THR B 2 148 ? -4.24962 -27.78815 78.33675 0.500 61.83706 148 THR B CA 1
ATOM 2205 C CA B THR B 2 148 ? -4.22153 -27.75335 78.32656 0.500 61.85194 148 THR B CA 1
ATOM 2206 C C . THR B 2 148 ? -3.66887 -28.50222 77.12368 1.000 67.67661 148 THR B C 1
ATOM 2207 O O . THR B 2 148 ? -2.47975 -28.83276 77.07879 1.000 69.90446 148 THR B O 1
ATOM 2214 N N . SER B 2 149 ? -4.53528 -28.76372 76.15076 1.000 78.65342 149 SER B N 1
ATOM 2215 C CA . SER B 2 149 ? -4.15714 -29.47043 74.93631 1.000 81.01931 149 SER B CA 1
ATOM 2216 C C . SER B 2 149 ? -3.64286 -28.50191 73.86874 1.000 80.73649 149 SER B C 1
ATOM 2217 O O . SER B 2 149 ? -3.95481 -27.30734 73.87029 1.000 75.72562 149 SER B O 1
ATOM 2220 N N . PHE B 2 150 ? -2.84273 -29.03695 72.94823 1.000 85.93348 150 PHE B N 1
ATOM 2221 C CA . PHE B 2 150 ? -2.37662 -28.25487 71.80202 1.000 90.68650 150 PHE B CA 1
ATOM 2222 C C . PHE B 2 150 ? -2.65857 -28.97598 70.47505 1.000 84.82380 150 PHE B C 1
ATOM 2223 O O . PHE B 2 150 ? -1.78778 -29.63868 69.90273 1.000 88.10194 150 PHE B O 1
ATOM 2231 N N . GLY B 2 162 ? 2.25035 -29.18439 73.54681 1.000 74.32694 162 GLY B N 1
ATOM 2232 C CA . GLY B 2 162 ? 3.68331 -28.94010 73.54504 1.000 82.22384 162 GLY B CA 1
ATOM 2233 C C . GLY B 2 162 ? 4.18813 -28.03534 72.42681 1.000 87.59923 162 GLY B C 1
ATOM 2234 O O . GLY B 2 162 ? 4.45814 -26.85388 72.64675 1.000 83.65761 162 GLY B O 1
ATOM 2235 N N . GLN B 2 163 ? 4.32360 -28.59149 71.22212 1.000 103.21582 163 GLN B N 1
ATOM 2236 C CA . GLN B 2 163 ? 4.85916 -27.87370 70.07256 1.000 98.43573 163 GLN B CA 1
ATOM 2237 C C . GLN B 2 163 ? 3.79562 -27.75940 68.98473 1.000 85.05403 163 GLN B C 1
ATOM 2238 O O . GLN B 2 163 ? 2.80071 -28.49080 68.97341 1.000 76.61147 163 GLN B O 1
ATOM 2244 N N . LEU B 2 164 ? 4.02244 -26.81883 68.06373 1.000 79.29218 164 LEU B N 1
ATOM 2245 C CA . LEU B 2 164 ? 3.01034 -26.46455 67.07449 1.000 65.56129 164 LEU B CA 1
ATOM 2246 C C . LEU B 2 164 ? 2.97559 -27.44632 65.91056 1.000 59.95745 164 LEU B C 1
ATOM 2247 O O . LEU B 2 164 ? 1.89707 -27.80611 65.42104 1.000 55.66261 164 LEU B O 1
ATOM 2252 N N . PHE B 2 165 ? 4.13509 -27.87979 65.44656 1.000 59.60793 165 PHE B N 1
ATOM 2253 C CA . PHE B 2 165 ? 4.20952 -28.71617 64.26588 1.000 57.06952 165 PHE B CA 1
ATOM 2254 C C . PHE B 2 165 ? 4.98631 -29.98885 64.57003 1.000 58.16389 165 PHE B C 1
ATOM 2255 O O . PHE B 2 165 ? 5.98513 -29.96333 65.29673 1.000 64.42286 165 PHE B O 1
ATOM 2263 N N . SER B 2 166 ? 4.50333 -31.10166 64.02357 1.000 53.57458 166 SER B N 1
ATOM 2264 C CA . SER B 2 166 ? 5.17067 -32.38151 64.19012 1.000 57.61416 166 SER B CA 1
ATOM 2265 C C . SER B 2 166 ? 6.47246 -32.41532 63.39489 1.000 64.59027 166 SER B C 1
ATOM 2266 O O . SER B 2 166 ? 6.69494 -31.61777 62.47623 1.000 62.04620 166 SER B O 1
ATOM 2269 N N . THR B 2 167 ? 7.33685 -33.36768 63.76104 1.000 56.80009 167 THR B N 1
ATOM 2270 C CA . THR B 2 167 ? 8.59081 -33.56639 63.04226 1.000 55.10481 167 THR B CA 1
ATOM 2271 C C . THR B 2 167 ? 8.34659 -33.75232 61.55351 1.000 60.10818 167 THR B C 1
ATOM 2272 O O . THR B 2 167 ? 9.07443 -33.20028 60.72043 1.000 59.09305 167 THR B O 1
ATOM 2276 N N . GLN B 2 168 ? 7.32628 -34.53207 61.19711 1.000 60.12588 168 GLN B N 1
ATOM 2277 C CA . GLN B 2 168 ? 7.03957 -34.74969 59.78638 1.000 62.94469 168 GLN B CA 1
ATOM 2278 C C . GLN B 2 168 ? 6.57744 -33.45564 59.13044 1.000 62.63072 168 GLN B C 1
ATOM 2279 O O . GLN B 2 168 ? 6.97273 -33.14021 57.99963 1.000 57.91433 168 GLN B O 1
ATOM 2285 N N . GLU B 2 169 ? 5.76318 -32.67773 59.84275 1.000 59.64759 169 GLU B N 1
ATOM 2286 C CA . GLU B 2 169 ? 5.29739 -31.40227 59.30852 1.000 60.34522 169 GLU B CA 1
ATOM 2287 C C . GLU B 2 169 ? 6.45548 -30.43175 59.11810 1.000 53.07877 169 GLU B C 1
ATOM 2288 O O . GLU B 2 169 ? 6.61369 -29.84864 58.04150 1.000 53.45101 169 GLU B O 1
ATOM 2294 N N . ARG B 2 170 ? 7.29735 -30.27457 60.14270 1.000 50.57262 170 ARG B N 1
ATOM 2295 C CA . ARG B 2 170 ? 8.42075 -29.35187 60.03863 1.000 52.38783 170 ARG B CA 1
ATOM 2296 C C . ARG B 2 170 ? 9.34372 -29.72579 58.88563 1.000 56.06237 170 ARG B C 1
ATOM 2297 O O . ARG B 2 170 ? 9.84229 -28.84496 58.17167 1.000 48.00438 170 ARG B O 1
ATOM 2305 N N . ALA B 2 171 ? 9.56331 -31.02889 58.66946 1.000 54.78634 171 ALA B N 1
ATOM 2306 C CA . ALA B 2 171 ? 10.38921 -31.45650 57.54532 1.000 54.55957 171 ALA B CA 1
ATOM 2307 C C . ALA B 2 171 ? 9.77339 -31.03378 56.22004 1.000 50.47529 171 ALA B C 1
ATOM 2308 O O . ALA B 2 171 ? 10.47656 -30.55238 55.32300 1.000 53.59939 171 ALA B O 1
ATOM 2310 N N . ALA B 2 172 ? 8.46097 -31.20679 56.07286 1.000 51.50315 172 ALA B N 1
ATOM 2311 C CA . ALA B 2 172 ? 7.81383 -30.81209 54.82663 1.000 52.62797 172 ALA B CA 1
ATOM 2312 C C . ALA B 2 172 ? 7.90240 -29.30560 54.62919 1.000 46.87795 172 ALA B C 1
ATOM 2313 O O . ALA B 2 172 ? 8.21026 -28.82856 53.53287 1.000 45.52172 172 ALA B O 1
ATOM 2315 N N . MET B 2 173 ? 7.64801 -28.54643 55.69624 1.000 47.20804 173 MET B N 1
ATOM 2316 C CA . MET B 2 173 ? 7.68946 -27.08719 55.62598 1.000 45.92108 173 MET B CA 1
ATOM 2317 C C . MET B 2 173 ? 9.07994 -26.58699 55.25566 1.000 47.61606 173 MET B C 1
ATOM 2318 O O . MET B 2 173 ? 9.22236 -25.67389 54.43103 1.000 43.61840 173 MET B O 1
ATOM 2323 N N . GLN B 2 174 ? 10.12153 -27.16951 55.85835 1.000 46.13316 174 GLN B N 1
ATOM 2324 C CA . GLN B 2 174 ? 11.47626 -26.78213 55.49287 1.000 46.24423 174 GLN B CA 1
ATOM 2325 C C . GLN B 2 174 ? 11.74904 -27.07614 54.02346 1.000 46.09933 174 GLN B C 1
ATOM 2326 O O . GLN B 2 174 ? 12.38540 -26.27417 53.33410 1.000 45.98688 174 GLN B O 1
ATOM 2332 N N . THR B 2 175 ? 11.24878 -28.20592 53.51826 1.000 49.36188 175 THR B N 1
ATOM 2333 C CA . THR B 2 175 ? 11.48553 -28.56264 52.12267 1.000 47.12760 175 THR B CA 1
ATOM 2334 C C . THR B 2 175 ? 10.84940 -27.55296 51.17874 1.000 43.77226 175 THR B C 1
ATOM 2335 O O . THR B 2 175 ? 11.45501 -27.16077 50.17641 1.000 43.54590 175 THR B O 1
ATOM 2339 N N . HIS B 2 176 ? 9.62551 -27.12541 51.47648 1.000 40.71748 176 HIS B N 1
ATOM 2340 C CA . HIS B 2 176 ? 8.97655 -26.15339 50.61031 1.000 44.14569 176 HIS B CA 1
ATOM 2341 C C . HIS B 2 176 ? 9.63747 -24.78621 50.72989 1.000 39.71898 176 HIS B C 1
ATOM 2342 O O . HIS B 2 176 ? 9.82664 -24.09645 49.72356 1.000 37.83405 176 HIS B O 1
ATOM 2349 N N . MET B 2 177 ? 10.01531 -24.38052 51.94353 1.000 39.27491 177 MET B N 1
ATOM 2350 C CA . MET B 2 177 ? 10.68629 -23.09427 52.06433 1.000 39.64906 177 MET B CA 1
ATOM 2351 C C . MET B 2 177 ? 12.06509 -23.12575 51.42515 1.000 40.51791 177 MET B C 1
ATOM 2352 O O . MET B 2 177 ? 12.50915 -22.11207 50.87932 1.000 42.25298 177 MET B O 1
ATOM 2357 N N . GLU B 2 178 ? 12.74732 -24.27322 51.45901 1.000 40.91376 178 GLU B N 1
ATOM 2358 C CA . GLU B 2 178 ? 14.03201 -24.36545 50.77329 1.000 44.60337 178 GLU B CA 1
ATOM 2359 C C . GLU B 2 178 ? 13.85823 -24.14787 49.28171 1.000 42.75424 178 GLU B C 1
ATOM 2360 O O . GLU B 2 178 ? 14.69042 -23.50181 48.64034 1.000 42.54869 178 GLU B O 1
ATOM 2366 N N . ARG B 2 179 ? 12.75925 -24.64672 48.72273 1.000 41.38843 179 ARG B N 1
ATOM 2367 C CA . ARG B 2 179 ? 12.49308 -24.44050 47.30641 1.000 42.85764 179 ARG B CA 1
ATOM 2368 C C . ARG B 2 179 ? 12.22202 -22.96439 47.00744 1.000 39.81700 179 ARG B C 1
ATOM 2369 O O . ARG B 2 179 ? 12.65268 -22.44502 45.96883 1.000 38.18155 179 ARG B O 1
ATOM 2377 N N . ALA B 2 180 ? 11.52261 -22.27277 47.91400 1.000 35.40004 180 ALA B N 1
ATOM 2378 C CA . ALA B 2 180 ? 11.30401 -20.83760 47.75341 1.000 35.34651 180 ALA B CA 1
ATOM 2379 C C . ALA B 2 180 ? 12.61399 -20.05547 47.87090 1.000 34.39529 180 ALA B C 1
ATOM 2380 O O . ALA B 2 180 ? 12.87997 -19.16566 47.06088 1.000 34.52644 180 ALA B O 1
ATOM 2382 N N . VAL B 2 181 ? 13.45650 -20.38728 48.85907 1.000 38.04920 181 VAL B N 1
ATOM 2383 C CA . VAL B 2 181 ? 14.79040 -19.78026 48.94711 1.000 35.31201 181 VAL B CA 1
ATOM 2384 C C . VAL B 2 181 ? 15.56758 -19.97127 47.64330 1.000 39.05106 181 VAL B C 1
ATOM 2385 O O . VAL B 2 181 ? 16.21108 -19.03801 47.14146 1.000 37.62061 181 VAL B O 1
ATOM 2389 N N . CYS B 2 182 ? 15.52844 -21.18623 47.07243 1.000 39.95519 182 CYS B N 1
ATOM 2390 C CA . CYS B 2 182 ? 16.27154 -21.43849 45.83930 1.000 35.37543 182 CYS B CA 1
ATOM 2391 C C . CYS B 2 182 ? 15.73719 -20.59932 44.68782 1.000 35.98063 182 CYS B C 1
ATOM 2392 O O . CYS B 2 182 ? 16.51023 -20.12041 43.85271 1.000 35.45950 182 CYS B O 1
ATOM 2395 N N . ALA B 2 183 ? 14.42112 -20.41228 44.61757 1.000 34.28090 183 ALA B N 1
ATOM 2396 C CA . ALA B 2 183 ? 13.86918 -19.50559 43.61372 1.000 37.48975 183 ALA B CA 1
ATOM 2397 C C . ALA B 2 183 ? 14.33867 -18.07107 43.84235 1.000 32.19553 183 ALA B C 1
ATOM 2398 O O . ALA B 2 183 ? 14.67534 -17.35988 42.88525 1.000 35.02832 183 ALA B O 1
ATOM 2400 N N . ALA B 2 184 ? 14.38577 -17.63341 45.10313 1.000 35.90227 184 ALA B N 1
ATOM 2401 C CA . ALA B 2 184 ? 14.83515 -16.26750 45.38873 1.000 36.49307 184 ALA B CA 1
ATOM 2402 C C . ALA B 2 184 ? 16.29021 -16.07570 44.98691 1.000 33.93808 184 ALA B C 1
ATOM 2403 O O . ALA B 2 184 ? 16.67587 -15.00564 44.50254 1.000 33.66587 184 ALA B O 1
ATOM 2405 N N . GLN B 2 185 ? 17.10586 -17.10869 45.15963 1.000 37.13608 185 GLN B N 1
ATOM 2406 C CA . GLN B 2 185 ? 18.51405 -16.98625 44.82633 1.000 35.61067 185 GLN B CA 1
ATOM 2407 C C . GLN B 2 185 ? 18.74811 -17.01745 43.32721 1.000 38.71614 185 GLN B C 1
ATOM 2408 O O . GLN B 2 185 ? 19.67753 -16.35706 42.84772 1.000 39.11424 185 GLN B O 1
ATOM 2414 N N . ARG B 2 186 ? 17.92733 -17.76301 42.57286 1.000 36.46125 186 ARG B N 1
ATOM 2415 C CA . ARG B 2 186 ? 17.98306 -17.65940 41.12120 1.000 35.56661 186 ARG B CA 1
ATOM 2416 C C . ARG B 2 186 ? 17.67507 -16.23560 40.68480 1.000 36.62784 186 ARG B C 1
ATOM 2417 O O . ARG B 2 186 ? 18.36178 -15.66977 39.82828 1.000 36.84580 186 ARG B O 1
ATOM 2425 N N . ALA B 2 187 ? 16.63021 -15.64326 41.26038 1.000 33.17874 187 ALA B N 1
ATOM 2426 C CA . ALA B 2 187 ? 16.29198 -14.26498 40.92374 1.000 35.11229 187 ALA B CA 1
ATOM 2427 C C . ALA B 2 187 ? 17.45936 -13.32721 41.22258 1.000 34.06349 187 ALA B C 1
ATOM 2428 O O . ALA B 2 187 ? 17.81218 -12.47020 40.39909 1.000 31.17095 187 ALA B O 1
ATOM 2430 N N . ALA B 2 188 ? 18.07869 -13.48840 42.39480 1.000 33.02925 188 ALA B N 1
ATOM 2431 C CA . ALA B 2 188 ? 19.23419 -12.66251 42.74731 1.000 37.77132 188 ALA B CA 1
ATOM 2432 C C . ALA B 2 188 ? 20.36216 -12.81114 41.72609 1.000 42.58355 188 ALA B C 1
ATOM 2433 O O . ALA B 2 188 ? 20.98501 -11.81709 41.32936 1.000 40.56129 188 ALA B O 1
ATOM 2435 N N . ALA B 2 189 ? 20.63001 -14.04480 41.28119 1.000 35.88063 189 ALA B N 1
ATOM 2436 C CA . ALA B 2 189 ? 21.70845 -14.27837 40.32303 1.000 37.42750 189 ALA B CA 1
ATOM 2437 C C . ALA B 2 189 ? 21.43749 -13.60724 38.98540 1.000 42.83930 189 ALA B C 1
ATOM 2438 O O . ALA B 2 189 ? 22.38179 -13.25133 38.27040 1.000 47.02811 189 ALA B O 1
ATOM 2440 N N . GLN B 2 190 ? 20.16849 -13.42877 38.62505 1.000 39.03134 190 GLN B N 1
ATOM 2441 C CA . GLN B 2 190 ? 19.80819 -12.77031 37.37714 1.000 36.76065 190 GLN B CA 1
ATOM 2442 C C . GLN B 2 190 ? 19.65535 -11.25970 37.50894 1.000 41.34451 190 GLN B C 1
ATOM 2443 O O . GLN B 2 190 ? 19.43294 -10.58466 36.49801 1.000 37.97258 190 GLN B O 1
ATOM 2449 N N . GLY B 2 191 ? 19.75141 -10.71226 38.71519 1.000 39.20258 191 GLY B N 1
ATOM 2450 C CA . GLY B 2 191 ? 19.51586 -9.29331 38.90364 1.000 39.41618 191 GLY B CA 1
ATOM 2451 C C . GLY B 2 191 ? 18.08584 -8.90238 39.19557 1.000 38.89093 191 GLY B C 1
ATOM 2452 O O . GLY B 2 191 ? 17.73887 -7.73023 39.03105 1.000 37.93426 191 GLY B O 1
ATOM 2453 N N . LEU B 2 192 ? 17.24139 -9.84211 39.60713 1.000 36.21715 192 LEU B N 1
ATOM 2454 C CA . LEU B 2 192 ? 15.86896 -9.56225 40.00166 1.000 39.60878 192 LEU B CA 1
ATOM 2455 C C . LEU B 2 192 ? 15.77179 -9.49473 41.52318 1.000 33.53237 192 LEU B C 1
ATOM 2456 O O . LEU B 2 192 ? 16.64684 -9.97441 42.24272 1.000 34.31693 192 LEU B O 1
ATOM 2461 N N . ARG B 2 193 ? 14.68914 -8.89026 42.00554 1.000 34.22579 193 ARG B N 1
ATOM 2462 C CA . ARG B 2 193 ? 14.42992 -8.84186 43.44012 1.000 32.87191 193 ARG B CA 1
ATOM 2463 C C . ARG B 2 193 ? 14.40459 -10.25884 44.01650 1.000 35.79738 193 ARG B C 1
ATOM 2464 O O . ARG B 2 193 ? 13.73899 -11.14918 43.47463 1.000 32.93417 193 ARG B O 1
ATOM 2472 N N . ALA B 2 194 ? 15.14288 -10.47697 45.11108 1.000 30.76681 194 ALA B N 1
ATOM 2473 C CA . ALA B 2 194 ? 15.37744 -11.83105 45.62899 1.000 32.98055 194 ALA B CA 1
ATOM 2474 C C . ALA B 2 194 ? 14.23970 -12.25791 46.56380 1.000 31.60839 194 ALA B C 1
ATOM 2475 O O . ALA B 2 194 ? 14.37855 -12.33227 47.78656 1.000 31.56844 194 ALA B O 1
ATOM 2477 N N . VAL B 2 195 ? 13.08828 -12.53544 45.95390 1.000 30.01633 195 VAL B N 1
ATOM 2478 C CA . VAL B 2 195 ? 11.91047 -13.04690 46.64821 1.000 31.51299 195 VAL B CA 1
ATOM 2479 C C . VAL B 2 195 ? 11.43391 -14.29927 45.91797 1.000 32.36087 195 VAL B C 1
ATOM 2480 O O . VAL B 2 195 ? 11.30559 -14.28604 44.68975 1.000 32.48183 195 VAL B O 1
ATOM 2484 N N . GLY B 2 196 ? 11.19383 -15.37662 46.65898 1.000 31.28714 196 GLY B N 1
ATOM 2485 C CA . GLY B 2 196 ? 10.74130 -16.62488 46.06504 1.000 29.13413 196 GLY B CA 1
ATOM 2486 C C . GLY B 2 196 ? 9.52167 -17.15945 46.78898 1.000 34.67987 196 GLY B C 1
ATOM 2487 O O . GLY B 2 196 ? 9.32496 -16.91837 47.98509 1.000 34.43791 196 GLY B O 1
ATOM 2488 N N . ALA B 2 197 ? 8.68713 -17.89042 46.04216 1.000 30.37494 197 ALA B N 1
ATOM 2489 C CA . ALA B 2 197 ? 7.43070 -18.39460 46.58420 1.000 34.64315 197 ALA B CA 1
ATOM 2490 C C . ALA B 2 197 ? 7.09176 -19.75971 45.98517 1.000 37.54155 197 ALA B C 1
ATOM 2491 O O . ALA B 2 197 ? 7.42738 -20.04841 44.83492 1.000 33.59459 197 ALA B O 1
ATOM 2493 N N . VAL B 2 198 ? 6.39404 -20.58329 46.77350 1.000 34.53581 198 VAL B N 1
ATOM 2494 C CA . VAL B 2 198 ? 5.95139 -21.91063 46.36435 1.000 34.73006 198 VAL B CA 1
ATOM 2495 C C . VAL B 2 198 ? 4.50441 -22.08458 46.81496 1.000 37.95597 198 VAL B C 1
ATOM 2496 O O . VAL B 2 198 ? 4.17378 -21.77914 47.96540 1.000 38.81060 198 VAL B O 1
ATOM 2500 N N . VAL B 2 199 ? 3.63378 -22.55896 45.91925 1.000 36.53344 199 VAL B N 1
ATOM 2501 C CA . VAL B 2 199 ? 2.24953 -22.86382 46.28482 1.000 37.08379 199 VAL B CA 1
ATOM 2502 C C . VAL B 2 199 ? 2.08702 -24.37600 46.38163 1.000 39.51618 199 VAL B C 1
ATOM 2503 O O . VAL B 2 199 ? 2.48813 -25.10445 45.46706 1.000 38.34563 199 VAL B O 1
ATOM 2507 N N . VAL B 2 200 ? 1.49810 -24.85064 47.48314 1.000 37.35890 200 VAL B N 1
ATOM 2508 C CA . VAL B 2 200 ? 1.39750 -26.28149 47.77631 1.000 42.71385 200 VAL B CA 1
ATOM 2509 C C . VAL B 2 200 ? -0.05213 -26.65354 48.08497 1.000 46.70660 200 VAL B C 1
ATOM 2510 O O . VAL B 2 200 ? -0.74876 -25.94086 48.81809 1.000 39.72367 200 VAL B O 1
ATOM 2514 N N . ASP B 2 201 ? -0.50470 -27.77463 47.52573 1.000 49.59530 201 ASP B N 1
ATOM 2515 C CA . ASP B 2 201 ? -1.79960 -28.35445 47.86983 1.000 46.92752 201 ASP B CA 1
ATOM 2516 C C . ASP B 2 201 ? -1.59025 -29.31767 49.03076 1.000 51.69155 201 ASP B C 1
ATOM 2517 O O . ASP B 2 201 ? -1.09898 -30.43140 48.81832 1.000 53.20791 201 ASP B O 1
ATOM 2522 N N . PRO B 2 202 ? -1.96700 -28.95135 50.25977 1.000 50.15235 202 PRO B N 1
ATOM 2523 C CA . PRO B 2 202 ? -1.64286 -29.80677 51.40966 1.000 51.20663 202 PRO B CA 1
ATOM 2524 C C . PRO B 2 202 ? -2.42813 -31.11165 51.44190 1.000 54.84367 202 PRO B C 1
ATOM 2525 O O . PRO B 2 202 ? -2.13153 -31.95865 52.28987 1.000 50.67887 202 PRO B O 1
ATOM 2529 N N . ALA B 2 203 ? -3.40881 -31.29233 50.55114 1.000 59.57809 203 ALA B N 1
ATOM 2530 C CA . ALA B 2 203 ? -4.10256 -32.57350 50.44276 1.000 62.41582 203 ALA B CA 1
ATOM 2531 C C . ALA B 2 203 ? -3.17312 -33.65939 49.91813 1.000 66.56342 203 ALA B C 1
ATOM 2532 O O . ALA B 2 203 ? -3.23644 -34.80983 50.36546 1.000 69.50379 203 ALA B O 1
ATOM 2534 N N . SER B 2 204 ? -2.30750 -33.31251 48.96838 1.000 62.59405 204 SER B N 1
ATOM 2535 C CA . SER B 2 204 ? -1.35126 -34.24591 48.39514 1.000 59.22354 204 SER B CA 1
ATOM 2536 C C . SER B 2 204 ? 0.09817 -33.84915 48.63738 1.000 60.55815 204 SER B C 1
ATOM 2537 O O . SER B 2 204 ? 1.00021 -34.57245 48.20566 1.000 59.69897 204 SER B O 1
ATOM 2540 N N . ASP B 2 205 ? 0.34548 -32.72758 49.31646 1.000 60.84529 205 ASP B N 1
ATOM 2541 C CA . ASP B 2 205 ? 1.68824 -32.16761 49.49294 1.000 56.87280 205 ASP B CA 1
ATOM 2542 C C . ASP B 2 205 ? 2.39524 -31.95677 48.15591 1.000 52.04120 205 ASP B C 1
ATOM 2543 O O . ASP B 2 205 ? 3.62233 -31.95883 48.07899 1.000 60.29069 205 ASP B O 1
ATOM 2548 N N . ARG B 2 206 ? 1.65046 -31.75544 47.07991 1.000 48.15483 206 ARG B N 1
ATOM 2549 C CA . ARG B 2 206 ? 2.30386 -31.49222 45.81003 1.000 55.97383 206 ARG B CA 1
ATOM 2550 C C . ARG B 2 206 ? 2.45645 -29.98540 45.58140 1.000 56.02256 206 ARG B C 1
ATOM 2551 O O . ARG B 2 206 ? 1.60946 -29.18121 45.98962 1.000 45.67311 206 ARG B O 1
ATOM 2559 N N . VAL B 2 207 ? 3.56828 -29.61584 44.95251 1.000 53.13633 207 VAL B N 1
ATOM 2560 C CA . VAL B 2 207 ? 3.83721 -28.23077 44.58907 1.000 45.84405 207 VAL B CA 1
ATOM 2561 C C . VAL B 2 207 ? 3.04499 -27.90161 43.33320 1.000 49.09348 207 VAL B C 1
ATOM 2562 O O . VAL B 2 207 ? 3.13635 -28.61035 42.32780 1.000 48.60372 207 VAL B O 1
ATOM 2566 N N . LEU B 2 208 ? 2.25264 -26.83616 43.38937 1.000 43.75540 208 LEU B N 1
ATOM 2567 C CA . LEU B 2 208 ? 1.48926 -26.40142 42.23261 1.000 42.76779 208 LEU B CA 1
ATOM 2568 C C . LEU B 2 208 ? 2.15249 -25.26709 41.46712 1.000 43.00387 208 LEU B C 1
ATOM 2569 O O . LEU B 2 208 ? 1.84352 -25.07534 40.29140 1.000 44.73285 208 LEU B O 1
ATOM 2574 N N . ALA B 2 209 ? 3.04550 -24.51254 42.09627 1.000 39.45410 209 ALA B N 1
ATOM 2575 C CA . ALA B 2 209 ? 3.65895 -23.37221 41.44081 1.000 37.85360 209 ALA B CA 1
ATOM 2576 C C . ALA B 2 209 ? 4.91524 -23.00711 42.20728 1.000 42.64025 209 ALA B C 1
ATOM 2577 O O . ALA B 2 209 ? 4.95651 -23.14099 43.43219 1.000 39.87721 209 ALA B O 1
ATOM 2579 N N . THR B 2 210 ? 5.94046 -22.58186 41.47083 1.000 38.97692 210 THR B N 1
ATOM 2580 C CA . THR B 2 210 ? 7.17046 -22.04823 42.04022 1.000 40.14932 210 THR B CA 1
ATOM 2581 C C . THR B 2 210 ? 7.51200 -20.80896 41.23826 1.000 39.33473 210 THR B C 1
ATOM 2582 O O . THR B 2 210 ? 7.52279 -20.86007 40.00639 1.000 40.13225 210 THR B O 1
ATOM 2586 N N . GLY B 2 211 ? 7.78522 -19.70480 41.92142 1.000 38.97429 211 GLY B N 1
ATOM 2587 C CA . GLY B 2 211 ? 8.06966 -18.47066 41.21890 1.000 37.25370 211 GLY B CA 1
ATOM 2588 C C . GLY B 2 211 ? 8.92530 -17.54452 42.05539 1.000 39.09008 211 GLY B C 1
ATOM 2589 O O . GLY B 2 211 ? 8.99983 -17.66294 43.28063 1.000 41.17501 211 GLY B O 1
ATOM 2590 N N . HIS B 2 212 ? 9.60201 -16.63713 41.37262 1.000 34.03904 212 HIS B N 1
ATOM 2591 C CA . HIS B 2 212 ? 10.28118 -15.55672 42.05726 1.000 30.75134 212 HIS B CA 1
ATOM 2592 C C . HIS B 2 212 ? 9.77998 -14.23185 41.50896 1.000 31.91558 212 HIS B C 1
ATOM 2593 O O . HIS B 2 212 ? 8.98419 -14.17675 40.56742 1.000 34.48192 212 HIS B O 1
ATOM 2600 N N . ASP B 2 213 ? 10.21372 -13.15283 42.14541 1.000 32.52975 213 ASP B N 1
ATOM 2601 C CA . ASP B 2 213 ? 9.94604 -11.83032 41.60462 1.000 30.46033 213 ASP B CA 1
ATOM 2602 C C . ASP B 2 213 ? 10.51771 -11.72253 40.18848 1.000 33.07082 213 ASP B C 1
ATOM 2603 O O . ASP B 2 213 ? 11.66394 -12.10039 39.93547 1.000 32.74529 213 ASP B O 1
ATOM 2608 N N . CYS B 2 214 ? 9.69917 -11.23026 39.25890 1.000 30.84192 214 CYS B N 1
ATOM 2609 C CA . CYS B 2 214 ? 10.11349 -10.98544 37.88371 1.000 30.92614 214 CYS B CA 1
ATOM 2610 C C . CYS B 2 214 ? 9.90710 -9.52915 37.49230 1.000 32.11487 214 CYS B C 1
ATOM 2611 O O . CYS B 2 214 ? 9.82094 -9.21493 36.29401 1.000 34.18856 214 CYS B O 1
ATOM 2614 N N . SER B 2 215 ? 9.80465 -8.63334 38.47350 1.000 28.73728 215 SER B N 1
ATOM 2615 C CA . SER B 2 215 ? 9.46321 -7.25034 38.16698 1.000 29.61877 215 SER B CA 1
ATOM 2616 C C . SER B 2 215 ? 10.55425 -6.61275 37.32625 1.000 31.67938 215 SER B C 1
ATOM 2617 O O . SER B 2 215 ? 11.74016 -6.86526 37.51380 1.000 33.49418 215 SER B O 1
ATOM 2620 N N . SER B 2 216 ? 10.13498 -5.76698 36.39607 1.000 35.46599 216 SER B N 1
ATOM 2621 C CA . SER B 2 216 ? 11.05466 -5.11459 35.48041 1.000 37.54632 216 SER B CA 1
ATOM 2622 C C . SER B 2 216 ? 10.56304 -3.69884 35.24950 1.000 38.26572 216 SER B C 1
ATOM 2623 O O . SER B 2 216 ? 9.46668 -3.32805 35.67355 1.000 32.16208 216 SER B O 1
ATOM 2626 N N . VAL B 2 217 ? 11.36159 -2.92818 34.50527 1.000 35.83095 217 VAL B N 1
ATOM 2627 C CA . VAL B 2 217 ? 10.94212 -1.58262 34.13591 1.000 40.12966 217 VAL B CA 1
ATOM 2628 C C . VAL B 2 217 ? 9.63283 -1.62582 33.35886 1.000 36.53683 217 VAL B C 1
ATOM 2629 O O . VAL B 2 217 ? 8.71986 -0.82391 33.60555 1.000 36.52872 217 VAL B O 1
ATOM 2633 N N . ALA B 2 218 ? 9.50099 -2.58404 32.43572 1.000 34.60851 218 ALA B N 1
ATOM 2634 C CA . ALA B 2 218 ? 8.27803 -2.69737 31.64787 1.000 34.80346 218 ALA B CA 1
ATOM 2635 C C . ALA B 2 218 ? 7.11823 -3.27852 32.44730 1.000 31.30260 218 ALA B C 1
ATOM 2636 O O . ALA B 2 218 ? 5.95725 -3.05246 32.08576 1.000 31.94281 218 ALA B O 1
ATOM 2638 N N . SER B 2 219 ? 7.39392 -4.06016 33.49380 1.000 31.42064 219 SER B N 1
ATOM 2639 C CA . SER B 2 219 ? 6.35485 -4.83247 34.18935 1.000 31.53448 219 SER B CA 1
ATOM 2640 C C . SER B 2 219 ? 6.64315 -4.80108 35.68577 1.000 33.45781 219 SER B C 1
ATOM 2641 O O . SER B 2 219 ? 7.16019 -5.76590 36.26442 1.000 31.52874 219 SER B O 1
ATOM 2644 N N . PRO B 2 220 ? 6.33827 -3.68431 36.35147 1.000 31.16504 220 PRO B N 1
ATOM 2645 C CA . PRO B 2 220 ? 6.82615 -3.48823 37.72344 1.000 33.72308 220 PRO B CA 1
ATOM 2646 C C . PRO B 2 220 ? 6.05136 -4.20794 38.81406 1.000 28.98388 220 PRO B C 1
ATOM 2647 O O . PRO B 2 220 ? 6.50903 -4.16499 39.95971 1.000 32.23299 220 PRO B O 1
ATOM 2651 N N . LEU B 2 221 ? 4.91850 -4.86194 38.52598 1.000 29.75674 221 LEU B N 1
ATOM 2652 C CA . LEU B 2 221 ? 4.07245 -5.46449 39.56105 1.000 29.68292 221 LEU B CA 1
ATOM 2653 C C . LEU B 2 221 ? 4.19915 -6.98247 39.64152 1.000 32.55546 221 LEU B C 1
ATOM 2654 O O . LEU B 2 221 ? 3.39439 -7.62273 40.33576 1.000 30.48330 221 LEU B O 1
ATOM 2659 N N . LEU B 2 222 ? 5.19893 -7.56872 38.97504 1.000 28.88135 222 LEU B N 1
ATOM 2660 C CA . LEU B 2 222 ? 5.40958 -9.01803 38.96938 1.000 27.83861 222 LEU B CA 1
ATOM 2661 C C . LEU B 2 222 ? 6.12853 -9.48799 40.24304 1.000 30.59738 222 LEU B C 1
ATOM 2662 O O . LEU B 2 222 ? 7.18724 -10.12180 40.21130 1.000 29.41601 222 LEU B O 1
ATOM 2667 N N . HIS B 2 223 ? 5.53108 -9.15599 41.38817 1.000 28.48980 223 HIS B N 1
ATOM 2668 C CA . HIS B 2 223 ? 6.05573 -9.66846 42.64546 1.000 30.33686 223 HIS B CA 1
ATOM 2669 C C . HIS B 2 223 ? 5.84817 -11.17667 42.69114 1.000 29.73714 223 HIS B C 1
ATOM 2670 O O . HIS B 2 223 ? 5.01231 -11.73201 41.96958 1.000 27.77066 223 HIS B O 1
ATOM 2677 N N . ALA B 2 224 ? 6.63410 -11.83587 43.54710 1.000 29.74662 224 ALA B N 1
ATOM 2678 C CA . ALA B 2 224 ? 6.68956 -13.29364 43.53991 1.000 31.37383 224 ALA B CA 1
ATOM 2679 C C . ALA B 2 224 ? 5.30930 -13.90276 43.75995 1.000 32.25185 224 ALA B C 1
ATOM 2680 O O . ALA B 2 224 ? 4.93230 -14.85938 43.07643 1.000 30.60702 224 ALA B O 1
ATOM 2682 N N . VAL B 2 225 ? 4.52620 -13.33509 44.68293 1.000 30.91729 225 VAL B N 1
ATOM 2683 C CA . VAL B 2 225 ? 3.19120 -13.86458 44.95405 1.000 32.57902 225 VAL B CA 1
ATOM 2684 C C . VAL B 2 225 ? 2.26745 -13.66224 43.75354 1.000 30.59943 225 VAL B C 1
ATOM 2685 O O . VAL B 2 225 ? 1.45834 -14.53760 43.42689 1.000 29.63702 225 VAL B O 1
ATOM 2689 N N . MET B 2 226 ? 2.35023 -12.50154 43.09636 1.000 28.60195 226 MET B N 1
ATOM 2690 C CA . MET B 2 226 ? 1.51538 -12.26098 41.92172 1.000 31.35266 226 MET B CA 1
ATOM 2691 C C . MET B 2 226 ? 1.85832 -13.24057 40.80172 1.000 33.42011 226 MET B C 1
ATOM 2692 O O . MET B 2 226 ? 0.96364 -13.76196 40.12228 1.000 32.80848 226 MET B O 1
ATOM 2697 N N . VAL B 2 227 ? 3.15070 -13.49413 40.58958 1.000 31.82817 227 VAL B N 1
ATOM 2698 C CA . VAL B 2 227 ? 3.56720 -14.48202 39.59575 1.000 31.27521 227 VAL B CA 1
ATOM 2699 C C . VAL B 2 227 ? 2.96183 -15.84784 39.91775 1.000 34.55210 227 VAL B C 1
ATOM 2700 O O . VAL B 2 227 ? 2.38420 -16.51328 39.04890 1.000 35.11133 227 VAL B O 1
ATOM 2704 N N . CYS B 2 228 ? 3.07406 -16.27477 41.18133 1.000 34.42553 228 CYS B N 1
ATOM 2705 C CA . CYS B 2 228 ? 2.58221 -17.59434 41.57862 1.000 33.61930 228 CYS B CA 1
ATOM 2706 C C . CYS B 2 228 ? 1.07633 -17.71292 41.41335 1.000 35.04573 228 CYS B C 1
ATOM 2707 O O . CYS B 2 228 ? 0.57950 -18.75975 40.98652 1.000 35.40345 228 CYS B O 1
ATOM 2710 N N . ILE B 2 229 ? 0.32564 -16.67587 41.79373 1.000 33.74207 229 ILE B N 1
ATOM 2711 C CA . ILE B 2 229 ? -1.12794 -16.74978 41.65314 1.000 35.99747 229 ILE B CA 1
ATOM 2712 C C . ILE B 2 229 ? -1.49509 -16.95012 40.18768 1.000 38.25947 229 ILE B C 1
ATOM 2713 O O . ILE B 2 229 ? -2.36057 -17.76927 39.84770 1.000 39.17919 229 ILE B O 1
ATOM 2718 N N . ASP B 2 230 ? -0.82707 -16.22147 39.29990 1.000 34.95794 230 ASP B N 1
ATOM 2719 C CA A ASP B 2 230 ? -1.10910 -16.38867 37.88169 0.500 40.45742 230 ASP B CA 1
ATOM 2720 C CA B ASP B 2 230 ? -1.05778 -16.37191 37.86866 0.500 40.46290 230 ASP B CA 1
ATOM 2721 C C . ASP B 2 230 ? -0.69834 -17.77051 37.38224 1.000 42.48748 230 ASP B C 1
ATOM 2722 O O . ASP B 2 230 ? -1.32678 -18.28742 36.45311 1.000 43.24421 230 ASP B O 1
ATOM 2731 N N . LEU B 2 231 ? 0.32620 -18.38826 37.98578 1.000 34.80852 231 LEU B N 1
ATOM 2732 C CA . LEU B 2 231 ? 0.70836 -19.73640 37.58254 1.000 40.62490 231 LEU B CA 1
ATOM 2733 C C . LEU B 2 231 ? -0.35632 -20.74350 37.99955 1.000 44.37197 231 LEU B C 1
ATOM 2734 O O . LEU B 2 231 ? -0.77881 -21.57768 37.19265 1.000 42.50571 231 LEU B O 1
ATOM 2739 N N . VAL B 2 232 ? -0.81232 -20.66935 39.25759 1.000 39.08296 232 VAL B N 1
ATOM 2740 C CA . VAL B 2 232 ? -1.90823 -21.52547 39.70798 1.000 42.17845 232 VAL B CA 1
ATOM 2741 C C . VAL B 2 232 ? -3.13530 -21.32797 38.82940 1.000 47.80448 232 VAL B C 1
ATOM 2742 O O . VAL B 2 232 ? -3.80312 -22.29319 38.44536 1.000 49.27245 232 VAL B O 1
ATOM 2746 N N . ALA B 2 233 ? -3.43747 -20.07714 38.47704 1.000 40.90800 233 ALA B N 1
ATOM 2747 C CA . ALA B 2 233 ? -4.58537 -19.80448 37.61974 1.000 48.54445 233 ALA B CA 1
ATOM 2748 C C . ALA B 2 233 ? -4.45630 -20.50965 36.26985 1.000 57.58480 233 ALA B C 1
ATOM 2749 O O . ALA B 2 233 ? -5.40573 -21.14958 35.79970 1.000 58.07881 233 ALA B O 1
ATOM 2751 N N . GLN B 2 234 ? -3.28755 -20.41586 35.62912 1.000 47.96176 234 GLN B N 1
ATOM 2752 C CA . GLN B 2 234 ? -3.19518 -20.96235 34.28234 1.000 52.26238 234 GLN B CA 1
ATOM 2753 C C . GLN B 2 234 ? -3.27057 -22.48631 34.26838 1.000 61.92708 234 GLN B C 1
ATOM 2754 O O . GLN B 2 234 ? -3.64458 -23.06071 33.24291 1.000 63.65851 234 GLN B O 1
ATOM 2760 N N . GLY B 2 235 ? -2.97869 -23.14959 35.38704 1.000 60.44674 235 GLY B N 1
ATOM 2761 C CA . GLY B 2 235 ? -2.95230 -24.59696 35.41547 1.000 59.12098 235 GLY B CA 1
ATOM 2762 C C . GLY B 2 235 ? -4.21396 -25.23427 35.95361 1.000 66.62899 235 GLY B C 1
ATOM 2763 O O . GLY B 2 235 ? -4.22048 -26.42286 36.29551 1.000 68.17910 235 GLY B O 1
ATOM 2764 N N . GLN B 2 236 ? -5.29520 -24.46781 36.01935 1.000 63.60942 236 GLN B N 1
ATOM 2765 C CA . GLN B 2 236 ? -6.51328 -24.93587 36.65707 1.000 72.89014 236 GLN B CA 1
ATOM 2766 C C . GLN B 2 236 ? -7.58290 -25.26157 35.62082 1.000 75.59450 236 GLN B C 1
ATOM 2767 O O . GLN B 2 236 ? -7.55498 -24.77930 34.48454 1.000 79.07858 236 GLN B O 1
ATOM 2773 N N . GLY B 2 237 ? -8.54418 -26.08023 36.04568 1.000 83.08948 237 GLY B N 1
ATOM 2774 C CA . GLY B 2 237 ? -9.56754 -26.61777 35.16719 1.000 93.21873 237 GLY B CA 1
ATOM 2775 C C . GLY B 2 237 ? -10.51180 -25.60278 34.55576 1.000 97.90240 237 GLY B C 1
ATOM 2776 O O . GLY B 2 237 ? -10.43212 -24.40705 34.85107 1.000 95.53981 237 GLY B O 1
ATOM 2777 N N . GLU B 2 238 ? -11.42593 -26.08073 33.70561 1.000 106.10452 270 GLU B N 1
ATOM 2778 C CA . GLU B 2 238 ? -12.32850 -25.19033 32.98032 1.000 114.94346 270 GLU B CA 1
ATOM 2779 C C . GLU B 2 238 ? -13.51201 -24.75604 33.83604 1.000 111.48701 270 GLU B C 1
ATOM 2780 O O . GLU B 2 238 ? -13.94775 -23.60121 33.75803 1.000 107.40565 270 GLU B O 1
ATOM 2786 N N . ASP B 2 239 ? -14.05052 -25.66603 34.64333 1.000 110.48174 271 ASP B N 1
ATOM 2787 C CA . ASP B 2 239 ? -15.14900 -25.34314 35.55238 1.000 112.90678 271 ASP B CA 1
ATOM 2788 C C . ASP B 2 239 ? -14.60013 -24.89810 36.90913 1.000 106.26864 271 ASP B C 1
ATOM 2789 O O . ASP B 2 239 ? -14.89878 -25.47039 37.95611 1.000 109.63103 271 ASP B O 1
ATOM 2794 N N . SER B 2 240 ? -13.78106 -23.85091 36.87448 1.000 94.78463 272 SER B N 1
ATOM 2795 C CA . SER B 2 240 ? -13.11224 -23.34723 38.06353 1.000 86.86155 272 SER B CA 1
ATOM 2796 C C . SER B 2 240 ? -13.71481 -22.02118 38.50818 1.000 73.68075 272 SER B C 1
ATOM 2797 O O . SER B 2 240 ? -14.20724 -21.23772 37.69297 1.000 76.06568 272 SER B O 1
ATOM 2800 N N . LEU B 2 241 ? -13.67916 -21.79044 39.82067 1.000 75.96639 273 LEU B N 1
ATOM 2801 C CA . LEU B 2 241 ? -13.99705 -20.49780 40.40424 1.000 68.85877 273 LEU B CA 1
ATOM 2802 C C . LEU B 2 241 ? -12.76389 -19.59295 40.35662 1.000 65.58339 273 LEU B C 1
ATOM 2803 O O . LEU B 2 241 ? -11.63581 -20.07348 40.21363 1.000 64.07538 273 LEU B O 1
ATOM 2808 N N . PRO B 2 242 ? -12.94389 -18.26931 40.45634 1.000 65.06167 274 PRO B N 1
ATOM 2809 C CA . PRO B 2 242 ? -11.77893 -17.37115 40.39624 1.000 52.82235 274 PRO B CA 1
ATOM 2810 C C . PRO B 2 242 ? -10.95606 -17.35007 41.67320 1.000 52.81935 274 PRO B C 1
ATOM 2811 O O . PRO B 2 242 ? -9.88045 -16.73067 41.68304 1.000 50.18897 274 PRO B O 1
ATOM 2815 N N . TYR B 2 243 ? -11.42819 -18.01015 42.73767 1.000 52.79235 275 TYR B N 1
ATOM 2816 C CA . TYR B 2 243 ? -10.70726 -18.12627 44.00671 1.000 50.80164 275 TYR B CA 1
ATOM 2817 C C . TYR B 2 243 ? -9.59350 -19.15904 43.84587 1.000 50.91624 275 TYR B C 1
ATOM 2818 O O . TYR B 2 243 ? -9.59624 -20.24240 44.43225 1.000 49.17854 275 TYR B O 1
ATOM 2827 N N . VAL B 2 244 ? -8.60603 -18.75963 43.04327 1.000 44.72794 276 VAL B N 1
ATOM 2828 C CA . VAL B 2 244 ? -7.56801 -19.63565 42.51236 1.000 48.12271 276 VAL B CA 1
ATOM 2829 C C . VAL B 2 244 ? -6.84097 -20.40609 43.60578 1.000 50.02918 276 VAL B C 1
ATOM 2830 O O . VAL B 2 244 ? -6.44215 -21.56119 43.40189 1.000 47.73279 276 VAL B O 1
ATOM 2834 N N . CYS B 2 245 ? -6.68665 -19.81220 44.78928 1.000 44.23951 277 CYS B N 1
ATOM 2835 C CA . CYS B 2 245 ? -5.85227 -20.40257 45.82566 1.000 39.58622 277 CYS B CA 1
ATOM 2836 C C . CYS B 2 245 ? -6.63593 -21.09087 46.92727 1.000 40.36922 277 CYS B C 1
ATOM 2837 O O . CYS B 2 245 ? -6.03899 -21.44679 47.94875 1.000 38.34988 277 CYS B O 1
ATOM 2840 N N . THR B 2 246 ? -7.94287 -21.29052 46.75172 1.000 41.75964 278 THR B N 1
ATOM 2841 C CA . THR B 2 246 ? -8.74089 -21.96140 47.77920 1.000 43.40830 278 THR B CA 1
ATOM 2842 C C . THR B 2 246 ? -8.08147 -23.26712 48.20403 1.000 45.97453 278 THR B C 1
ATOM 2843 O O . THR B 2 246 ? -7.67175 -24.07599 47.36232 1.000 43.93269 278 THR B O 1
ATOM 2847 N N . GLY B 2 247 ? -7.93817 -23.43733 49.51681 1.000 44.01820 279 GLY B N 1
ATOM 2848 C CA . GLY B 2 247 ? -7.42101 -24.65854 50.09805 1.000 43.32910 279 GLY B CA 1
ATOM 2849 C C . GLY B 2 247 ? -5.91496 -24.80382 50.11864 1.000 48.16505 279 GLY B C 1
ATOM 2850 O O . GLY B 2 247 ? -5.41417 -25.74672 50.74480 1.000 46.19618 279 GLY B O 1
ATOM 2851 N N . TYR B 2 248 ? -5.16735 -23.91296 49.47044 1.000 39.84240 280 TYR B N 1
ATOM 2852 C CA . TYR B 2 248 ? -3.74530 -24.13379 49.25009 1.000 40.33251 280 TYR B CA 1
ATOM 2853 C C . TYR B 2 248 ? -2.87497 -23.41149 50.27758 1.000 38.26212 280 TYR B C 1
ATOM 2854 O O . TYR B 2 248 ? -3.30377 -22.47333 50.95471 1.000 37.96778 280 TYR B O 1
ATOM 2863 N N . ASP B 2 249 ? -1.63519 -23.87474 50.38995 1.000 35.78553 281 ASP B N 1
ATOM 2864 C CA . ASP B 2 249 ? -0.62483 -23.25014 51.23142 1.000 38.14140 281 ASP B CA 1
ATOM 2865 C C . ASP B 2 249 ? 0.33499 -22.43110 50.37027 1.000 40.12353 281 ASP B C 1
ATOM 2866 O O . ASP B 2 249 ? 0.68087 -22.83724 49.25551 1.000 39.26538 281 ASP B O 1
ATOM 2871 N N . LEU B 2 250 ? 0.79141 -21.29624 50.90281 1.000 36.56869 282 LEU B N 1
ATOM 2872 C CA . LEU B 2 250 ? 1.83356 -20.49366 50.26866 1.000 36.98276 282 LEU B CA 1
ATOM 2873 C C . LEU B 2 250 ? 3.05443 -20.43550 51.17574 1.000 35.97696 282 LEU B C 1
ATOM 2874 O O . LEU B 2 250 ? 2.93194 -20.11743 52.36289 1.000 36.22434 282 LEU B O 1
ATOM 2879 N N . TYR B 2 251 ? 4.22487 -20.73010 50.61278 1.000 36.16109 283 TYR B N 1
ATOM 2880 C CA . TYR B 2 251 ? 5.51399 -20.50346 51.26364 1.000 34.52060 283 TYR B CA 1
ATOM 2881 C C . TYR B 2 251 ? 6.20892 -19.37314 50.51608 1.000 35.83619 283 TYR B C 1
ATOM 2882 O O . TYR B 2 251 ? 6.49144 -19.50576 49.32284 1.000 36.87583 283 TYR B O 1
ATOM 2891 N N . VAL B 2 252 ? 6.48716 -18.26741 51.19696 1.000 32.94609 284 VAL B N 1
ATOM 2892 C CA . VAL B 2 252 ? 7.17392 -17.15035 50.55755 1.000 33.78088 284 VAL B CA 1
ATOM 2893 C C . VAL B 2 252 ? 8.32679 -16.72198 51.46108 1.000 33.74379 284 VAL B C 1
ATOM 2894 O O . VAL B 2 252 ? 8.20327 -16.74989 52.68911 1.000 33.54365 284 VAL B O 1
ATOM 2898 N N . THR B 2 253 ? 9.46379 -16.36489 50.85408 1.000 31.09144 285 THR B N 1
ATOM 2899 C CA . THR B 2 253 ? 10.67518 -16.13786 51.63771 1.000 29.99822 285 THR B CA 1
ATOM 2900 C C . THR B 2 253 ? 10.52137 -14.97534 52.61647 1.000 35.07967 285 THR B C 1
ATOM 2901 O O . THR B 2 253 ? 10.96101 -15.07511 53.76788 1.000 33.78679 285 THR B O 1
ATOM 2905 N N . ARG B 2 254 ? 9.90624 -13.86456 52.19105 1.000 31.42601 286 ARG B N 1
ATOM 2906 C CA . ARG B 2 254 ? 9.65993 -12.75520 53.10495 1.000 34.48120 286 ARG B CA 1
ATOM 2907 C C . ARG B 2 254 ? 8.23090 -12.27006 52.95313 1.000 34.34953 286 ARG B C 1
ATOM 2908 O O . ARG B 2 254 ? 7.56384 -12.53826 51.95193 1.000 31.08164 286 ARG B O 1
ATOM 2916 N N . GLU B 2 255 ? 7.79156 -11.54800 53.97656 1.000 32.00292 287 GLU B N 1
ATOM 2917 C CA . GLU B 2 255 ? 6.38991 -11.18940 54.16232 1.000 33.11514 287 GLU B CA 1
ATOM 2918 C C . GLU B 2 255 ? 5.84815 -10.36729 52.98739 1.000 32.22738 287 GLU B C 1
ATOM 2919 O O . GLU B 2 255 ? 6.50115 -9.41046 52.54437 1.000 28.40992 287 GLU B O 1
ATOM 2925 N N . PRO B 2 256 ? 4.66268 -10.69920 52.47521 1.000 32.88263 288 PRO B N 1
ATOM 2926 C CA . PRO B 2 256 ? 4.09794 -9.97944 51.32783 1.000 31.08095 288 PRO B CA 1
ATOM 2927 C C . PRO B 2 256 ? 3.74568 -8.52962 51.63174 1.000 30.70502 288 PRO B C 1
ATOM 2928 O O . PRO B 2 256 ? 3.32039 -8.18267 52.73713 1.000 31.86798 288 PRO B O 1
ATOM 2932 N N . CYS B 2 257 ? 3.90555 -7.68613 50.60571 1.000 31.28018 289 CYS B N 1
ATOM 2933 C CA . CYS B 2 257 ? 3.46538 -6.29260 50.65863 1.000 29.07242 289 CYS B CA 1
ATOM 2934 C C . CYS B 2 257 ? 1.93513 -6.22915 50.65198 1.000 26.99753 289 CYS B C 1
ATOM 2935 O O . CYS B 2 257 ? 1.24804 -7.25216 50.54426 1.000 29.53882 289 CYS B O 1
ATOM 2938 N N . VAL B 2 258 ? 1.39254 -5.00446 50.74548 1.000 28.54744 290 VAL B N 1
ATOM 2939 C CA . VAL B 2 258 ? -0.06302 -4.81931 50.77034 1.000 26.86860 290 VAL B CA 1
ATOM 2940 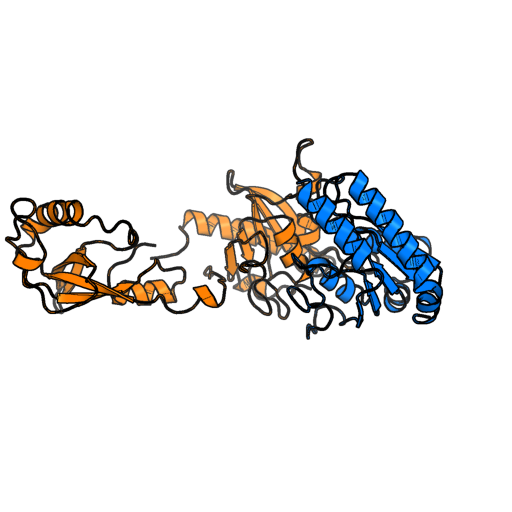C C . VAL B 2 258 ? -0.71956 -5.40838 49.52150 1.000 27.65492 290 VAL B C 1
ATOM 2941 O O . VAL B 2 258 ? -1.76045 -6.07625 49.60283 1.000 28.80935 290 VAL B O 1
ATOM 2945 N N . MET B 2 259 ? -0.14666 -5.14545 48.34397 1.000 26.78611 291 MET B N 1
ATOM 2946 C CA . MET B 2 259 ? -0.75642 -5.64484 47.11164 1.000 26.07940 291 MET B CA 1
ATOM 2947 C C . MET B 2 259 ? -0.82879 -7.17123 47.12525 1.000 28.33947 291 MET B C 1
ATOM 2948 O O . MET B 2 259 ? -1.88807 -7.76792 46.87248 1.000 28.02162 291 MET B O 1
ATOM 2953 N N . CYS B 2 260 ? 0.29221 -7.81633 47.42734 1.000 25.98698 292 CYS B N 1
ATOM 2954 C CA . CYS B 2 260 ? 0.35542 -9.27550 47.39622 1.000 29.55045 292 CYS B CA 1
ATOM 2955 C C . CYS B 2 260 ? -0.50610 -9.88963 48.49145 1.000 33.38176 292 CYS B C 1
ATOM 2956 O O . CYS B 2 260 ? -1.18965 -10.90105 48.26565 1.000 29.49773 292 CYS B O 1
ATOM 2959 N N . ALA B 2 261 ? -0.45310 -9.31135 49.69598 1.000 30.22247 293 ALA B N 1
ATOM 2960 C CA . ALA B 2 261 ? -1.23825 -9.83772 50.80409 1.000 29.52395 293 ALA B CA 1
ATOM 2961 C C . ALA B 2 261 ? -2.72961 -9.80613 50.48889 1.000 31.20106 293 ALA B C 1
ATOM 2962 O O . ALA B 2 261 ? -3.44687 -10.77906 50.75137 1.000 32.03785 293 ALA B O 1
ATOM 2964 N N . MET B 2 262 ? -3.21944 -8.70069 49.91345 1.000 31.13977 294 MET B N 1
ATOM 2965 C CA . MET B 2 262 ? -4.64715 -8.61105 49.61726 1.000 28.97332 294 MET B CA 1
ATOM 2966 C C . MET B 2 262 ? -5.02206 -9.42935 48.37974 1.000 32.46833 294 MET B C 1
ATOM 2967 O O . MET B 2 262 ? -6.15577 -9.91788 48.28095 1.000 32.33311 294 MET B O 1
ATOM 2972 N N . ALA B 2 263 ? -4.09451 -9.58883 47.43274 1.000 30.13815 295 ALA B N 1
ATOM 2973 C CA . ALA B 2 263 ? -4.29521 -10.56036 46.36274 1.000 31.96171 295 ALA B CA 1
ATOM 2974 C C . ALA B 2 263 ? -4.55628 -11.94047 46.94250 1.000 31.45148 295 ALA B C 1
ATOM 2975 O O . ALA B 2 263 ? -5.42506 -12.67222 46.46059 1.000 33.09243 295 ALA B O 1
ATOM 2977 N N . LEU B 2 264 ? -3.81830 -12.30573 47.99405 1.000 33.38190 296 LEU B N 1
ATOM 2978 C CA . LEU B 2 264 ? -4.04390 -13.58805 48.65183 1.000 35.11206 296 LEU B CA 1
ATOM 2979 C C . LEU B 2 264 ? -5.39953 -13.64658 49.35611 1.000 34.64411 296 LEU B C 1
ATOM 2980 O O . LEU B 2 264 ? -6.00151 -14.72279 49.44158 1.000 34.05471 296 LEU B O 1
ATOM 2985 N N . VAL B 2 265 ? -5.89139 -12.52001 49.87378 1.000 32.93955 297 VAL B N 1
ATOM 2986 C CA . VAL B 2 265 ? -7.23913 -12.50392 50.43637 1.000 31.73789 297 VAL B CA 1
ATOM 2987 C C . VAL B 2 265 ? -8.26704 -12.76143 49.33952 1.000 36.93456 297 VAL B C 1
ATOM 2988 O O . VAL B 2 265 ? -9.14575 -13.62898 49.46940 1.000 38.84047 297 VAL B O 1
ATOM 2992 N N . HIS B 2 266 ? -8.15162 -12.02436 48.23347 1.000 34.33339 298 HIS B N 1
ATOM 2993 C CA . HIS B 2 266 ? -9.05365 -12.18674 47.09295 1.000 37.19341 298 HIS B CA 1
ATOM 2994 C C . HIS B 2 266 ? -8.96702 -13.58405 46.47791 1.000 41.82581 298 HIS B C 1
ATOM 2995 O O . HIS B 2 266 ? -9.98320 -14.13811 46.04005 1.000 37.33934 298 HIS B O 1
ATOM 3002 N N . ALA B 2 267 ? -7.75210 -14.12943 46.35052 1.000 34.65446 299 ALA B N 1
ATOM 3003 C CA . ALA B 2 267 ? -7.57906 -15.46609 45.79214 1.000 38.02292 299 ALA B CA 1
ATOM 3004 C C . ALA B 2 267 ? -7.96006 -16.56717 46.77577 1.000 37.37182 299 ALA B C 1
ATOM 3005 O O . ALA B 2 267 ? -8.10670 -17.71812 46.35444 1.000 41.34482 299 ALA B O 1
ATOM 3007 N N . ARG B 2 268 ? -8.09003 -16.22924 48.06281 1.000 38.23387 300 ARG B N 1
ATOM 3008 C CA . ARG B 2 268 ? -8.52569 -17.12190 49.14402 1.000 39.98576 300 ARG B CA 1
ATOM 3009 C C . ARG B 2 268 ? -7.51134 -18.23094 49.43976 1.000 37.75679 300 ARG B C 1
ATOM 3010 O O . ARG B 2 268 ? -7.86149 -19.40300 49.55823 1.000 38.19314 300 ARG B O 1
ATOM 3018 N N . ILE B 2 269 ? -6.24974 -17.83973 49.61538 1.000 37.90095 301 ILE B N 1
ATOM 3019 C CA . ILE B 2 269 ? -5.23876 -18.75815 50.13503 1.000 38.89711 301 ILE B CA 1
ATOM 3020 C C . ILE B 2 269 ? -5.71554 -19.28286 51.48654 1.000 39.16983 301 ILE B C 1
ATOM 3021 O O . ILE B 2 269 ? -6.44312 -18.58852 52.20748 1.000 37.19524 301 ILE B O 1
ATOM 3026 N N . GLN B 2 270 ? -5.32552 -20.51122 51.84442 1.000 38.52581 302 GLN B N 1
ATOM 3027 C CA . GLN B 2 270 ? -5.76360 -21.04088 53.13173 1.000 36.82041 302 GLN B CA 1
ATOM 3028 C C . GLN B 2 270 ? -4.74714 -20.81355 54.24018 1.000 39.62454 302 GLN B C 1
ATOM 3029 O O . GLN B 2 270 ? -5.13156 -20.47084 55.36278 1.000 38.90606 302 GLN B O 1
ATOM 3035 N N . ARG B 2 271 ? -3.45660 -21.00559 53.96739 1.000 39.24533 303 ARG B N 1
ATOM 3036 C CA . ARG B 2 271 ? -2.42178 -20.68269 54.93904 1.000 34.63070 303 ARG B CA 1
ATOM 3037 C C . ARG B 2 271 ? -1.22911 -20.09340 54.21725 1.000 35.28520 303 ARG B C 1
ATOM 3038 O O . ARG B 2 271 ? -0.92703 -20.46982 53.09097 1.000 35.65694 303 ARG B O 1
ATOM 3046 N N . VAL B 2 272 ? -0.51364 -19.21724 54.90587 1.000 37.90613 304 VAL B N 1
ATOM 3047 C CA . VAL B 2 272 ? 0.72525 -18.65470 54.39850 1.000 36.34702 304 VAL B CA 1
ATOM 3048 C C . VAL B 2 272 ? 1.80791 -18.89114 55.44034 1.000 36.55895 304 VAL B C 1
ATOM 3049 O O . VAL B 2 272 ? 1.60824 -18.60589 56.62860 1.000 38.04171 304 VAL B O 1
ATOM 3053 N N . PHE B 2 273 ? 2.95329 -19.39537 54.99256 1.000 37.43255 305 PHE B N 1
ATOM 3054 C CA . PHE B 2 273 ? 4.16799 -19.46797 55.79205 1.000 37.33932 305 PHE B CA 1
ATOM 3055 C C . PHE B 2 273 ? 5.20427 -18.54636 55.17091 1.000 36.15697 305 PHE B C 1
ATOM 3056 O O . PHE B 2 273 ? 5.52150 -18.67720 53.98316 1.000 33.95553 305 PHE B O 1
ATOM 3064 N N . TYR B 2 274 ? 5.77150 -17.65493 55.96265 1.000 34.49381 306 TYR B N 1
ATOM 3065 C CA . TYR B 2 274 ? 6.86237 -16.86154 55.43018 1.000 35.33318 306 TYR B CA 1
ATOM 3066 C C . TYR B 2 274 ? 8.05931 -16.90133 56.36310 1.000 36.74791 306 TYR B C 1
ATOM 3067 O O . TYR B 2 274 ? 7.95487 -17.28404 57.53293 1.000 37.07540 306 TYR B O 1
ATOM 3076 N N . GLY B 2 275 ? 9.21433 -16.54618 55.80737 1.000 34.45505 307 GLY B N 1
ATOM 3077 C CA . GLY B 2 275 ? 10.45050 -16.58640 56.56707 1.000 38.67173 307 GLY B CA 1
ATOM 3078 C C . GLY B 2 275 ? 10.68289 -15.38368 57.45977 1.000 41.33811 307 GLY B C 1
ATOM 3079 O O . GLY B 2 275 ? 10.55542 -15.47781 58.68923 1.000 44.04154 307 GLY B O 1
ATOM 3080 N N . ALA B 2 276 ? 11.02407 -14.24773 56.85924 1.000 35.58576 308 ALA B N 1
ATOM 3081 C CA . ALA B 2 276 ? 11.28689 -13.05238 57.64145 1.000 38.55402 308 ALA B CA 1
ATOM 3082 C C . ALA B 2 276 ? 10.27201 -11.96203 57.30600 1.000 40.19715 308 ALA B C 1
ATOM 3083 O O . ALA B 2 276 ? 9.70936 -11.95326 56.20455 1.000 33.19457 308 ALA B O 1
ATOM 3085 N N . PRO B 2 277 ? 10.00884 -11.03237 58.22894 1.000 40.56262 309 PRO B N 1
ATOM 3086 C CA . PRO B 2 277 ? 9.09081 -9.92574 57.91816 1.000 36.23354 309 PRO B CA 1
ATOM 3087 C C . PRO B 2 277 ? 9.65291 -9.02411 56.82695 1.000 34.64762 309 PRO B C 1
ATOM 3088 O O . PRO B 2 277 ? 10.83410 -9.06344 56.48579 1.000 35.26955 309 PRO B O 1
ATOM 3092 N N . SER B 2 278 ? 8.77347 -8.17122 56.29679 1.000 31.97374 310 SER B N 1
ATOM 3093 C CA . SER B 2 278 ? 9.11088 -7.04388 55.44411 1.000 33.36917 310 SER B CA 1
ATOM 3094 C C . SER B 2 278 ? 8.73156 -5.74628 56.14863 1.000 34.68491 310 SER B C 1
ATOM 3095 O O . SER B 2 278 ? 7.74121 -5.71194 56.88497 1.000 34.26206 310 SER B O 1
ATOM 3098 N N . PRO B 2 279 ? 9.47285 -4.65935 55.91482 1.000 35.30795 311 PRO B N 1
ATOM 3099 C CA . PRO B 2 279 ? 9.15975 -3.39223 56.60785 1.000 39.97325 311 PRO B CA 1
ATOM 3100 C C . PRO B 2 279 ? 7.74879 -2.87192 56.35987 1.000 40.19977 311 PRO B C 1
ATOM 3101 O O . PRO B 2 279 ? 7.10607 -2.37671 57.29186 1.000 36.92941 311 PRO B O 1
ATOM 3105 N N . ASP B 2 280 ? 7.25528 -2.93345 55.12524 1.000 36.25129 312 ASP B N 1
ATOM 3106 C CA . ASP B 2 280 ? 5.87756 -2.54805 54.83592 1.000 37.68826 312 ASP B CA 1
ATOM 3107 C C . ASP B 2 280 ? 4.96440 -3.76313 54.74964 1.000 36.93647 312 ASP B C 1
ATOM 3108 O O . ASP B 2 280 ? 3.94788 -3.72212 54.04905 1.000 32.84857 312 ASP B O 1
ATOM 3113 N N . GLY B 2 281 ? 5.32164 -4.85707 55.42292 1.000 33.44281 313 GLY B N 1
ATOM 3114 C CA . GLY B 2 281 ? 4.57864 -6.09283 55.25186 1.000 29.36808 313 GLY B CA 1
ATOM 3115 C C . GLY B 2 281 ? 3.15267 -5.99167 55.76737 1.000 33.98211 313 GLY B C 1
ATOM 3116 O O . GLY B 2 281 ? 2.85453 -5.26092 56.71280 1.000 33.31335 313 GLY B O 1
ATOM 3117 N N . ALA B 2 282 ? 2.24886 -6.74126 55.12859 1.000 28.00237 314 ALA B N 1
ATOM 3118 C CA . ALA B 2 282 ? 0.82741 -6.66512 55.44176 1.000 29.41007 314 ALA B CA 1
ATOM 3119 C C . ALA B 2 282 ? 0.27212 -7.96879 55.99563 1.000 33.00725 314 ALA B C 1
ATOM 3120 O O . ALA B 2 282 ? -0.95280 -8.14454 56.01416 1.000 32.27281 314 ALA B O 1
ATOM 3122 N N . LEU B 2 283 ? 1.13628 -8.88558 56.42713 1.000 33.18548 315 LEU B N 1
ATOM 3123 C CA . LEU B 2 283 ? 0.72319 -10.10212 57.11609 1.000 32.05698 315 LEU B CA 1
ATOM 3124 C C . LEU B 2 283 ? 1.46914 -10.20093 58.44353 1.000 35.99218 315 LEU B C 1
ATOM 3125 O O . LEU B 2 283 ? 2.13349 -11.20831 58.72446 1.000 37.46738 315 LEU B O 1
ATOM 3130 N N . GLY B 2 284 ? 1.40234 -9.13852 59.24423 1.000 33.96992 316 GLY B N 1
ATOM 3131 C CA . GLY B 2 284 ? 2.09559 -9.10623 60.50886 1.000 35.90923 316 GLY B CA 1
ATOM 3132 C C . GLY B 2 284 ? 2.69449 -7.75731 60.87630 1.000 39.66058 316 GLY B C 1
ATOM 3133 O O . GLY B 2 284 ? 2.59984 -7.33380 62.03016 1.000 39.87865 316 GLY B O 1
ATOM 3134 N N . THR B 2 285 ? 3.33803 -7.06778 59.93132 1.000 33.94861 317 THR B N 1
ATOM 3135 C CA . THR B 2 285 ? 4.16883 -5.91735 60.29787 1.000 32.61081 317 THR B CA 1
ATOM 3136 C C . THR B 2 285 ? 3.33840 -4.63894 60.38859 1.000 37.29642 317 THR B C 1
ATOM 3137 O O . THR B 2 285 ? 3.04380 -4.15483 61.48481 1.000 32.95128 317 THR B O 1
ATOM 3141 N N . LEU B 2 286 ? 2.96273 -4.07965 59.24098 1.000 35.69833 318 LEU B N 1
ATOM 3142 C CA . LEU B 2 286 ? 2.15453 -2.86415 59.23024 1.000 33.74434 318 LEU B CA 1
ATOM 3143 C C . LEU B 2 286 ? 0.65795 -3.15720 59.17632 1.000 34.32508 318 LEU B C 1
ATOM 3144 O O . LEU B 2 286 ? -0.13669 -2.36222 59.67410 1.000 38.18874 318 LEU B O 1
ATOM 3149 N N . PHE B 2 287 ? 0.25408 -4.29289 58.62386 1.000 33.33942 319 PHE B N 1
ATOM 3150 C CA . PHE B 2 287 ? -1.14067 -4.68710 58.60018 1.000 31.90847 319 PHE B CA 1
ATOM 3151 C C . PHE B 2 287 ? -1.23333 -6.17797 58.88087 1.000 36.18060 319 PHE B C 1
ATOM 3152 O O . PHE B 2 287 ? -0.22822 -6.90461 58.86976 1.000 31.81156 319 PHE B O 1
ATOM 3160 N N . ARG B 2 288 ? -2.47540 -6.63379 59.11778 1.000 36.26060 320 ARG B N 1
ATOM 3161 C CA . ARG B 2 288 ? -2.78599 -8.04161 59.28099 1.000 35.22980 320 ARG B CA 1
ATOM 3162 C C . ARG B 2 288 ? -4.06915 -8.33032 58.51047 1.000 37.22373 320 ARG B C 1
ATOM 3163 O O . ARG B 2 288 ? -5.09820 -8.65987 59.08702 1.000 37.59982 320 ARG B O 1
ATOM 3171 N N . VAL B 2 289 ? -3.99737 -8.22175 57.18174 1.000 31.62911 321 VAL B N 1
ATOM 3172 C CA . VAL B 2 289 ? -5.20987 -8.28422 56.38067 1.000 35.21560 321 VAL B CA 1
ATOM 3173 C C . VAL B 2 289 ? -5.75587 -9.69519 56.30779 1.000 35.56776 321 VAL B C 1
ATOM 3174 O O . VAL B 2 289 ? -6.89007 -9.89288 55.86322 1.000 37.73315 321 VAL B O 1
ATOM 3178 N N . HIS B 2 290 ? -4.98542 -10.67407 56.77116 1.000 34.60920 322 HIS B N 1
ATOM 3179 C CA . HIS B 2 290 ? -5.44363 -12.05099 56.83929 1.000 36.67674 322 HIS B CA 1
ATOM 3180 C C . HIS B 2 290 ? -6.35627 -12.30592 58.02834 1.000 43.22303 322 HIS B C 1
ATOM 3181 O O . HIS B 2 290 ? -6.97195 -13.37637 58.10294 1.000 38.73518 322 HIS B O 1
ATOM 3188 N N . ALA B 2 291 ? -6.45378 -11.36171 58.95746 1.000 39.00890 323 ALA B N 1
ATOM 3189 C CA . ALA B 2 291 ? -7.11854 -11.61225 60.23224 1.000 42.30071 323 ALA B CA 1
ATOM 3190 C C . ALA B 2 291 ? -8.01331 -10.43253 60.58512 1.000 44.78102 323 ALA B C 1
ATOM 3191 O O . ALA B 2 291 ? -7.91659 -9.84887 61.66487 1.000 48.86439 323 ALA B O 1
ATOM 3193 N N . ARG B 2 292 ? -8.88299 -10.05234 59.64989 1.000 44.90273 324 ARG B N 1
ATOM 3194 C CA . ARG B 2 292 ? -9.79905 -8.94354 59.83071 1.000 45.96323 324 ARG B CA 1
ATOM 3195 C C . ARG B 2 292 ? -11.22963 -9.45488 59.82620 1.000 51.83021 324 ARG B C 1
ATOM 3196 O O . ARG B 2 292 ? -11.55536 -10.38070 59.07156 1.000 51.89684 324 ARG B O 1
ATOM 3204 N N . PRO B 2 293 ? -12.10942 -8.86710 60.63891 1.000 54.04957 325 PRO B N 1
ATOM 3205 C CA . PRO B 2 293 ? -13.51690 -9.30100 60.62626 1.000 56.25217 325 PRO B CA 1
ATOM 3206 C C . PRO B 2 293 ? -14.31395 -8.75085 59.45528 1.000 51.80297 325 PRO B C 1
ATOM 3207 O O . PRO B 2 293 ? -15.33249 -9.34788 59.09179 1.000 57.46275 325 PRO B O 1
ATOM 3211 N N . ASP B 2 294 ? -13.87981 -7.65460 58.84515 1.000 52.04457 326 ASP B N 1
ATOM 3212 C CA . ASP B 2 294 ? -14.66081 -6.95706 57.83358 1.000 50.79495 326 ASP B CA 1
ATOM 3213 C C . ASP B 2 294 ? -14.21732 -7.27710 56.41028 1.000 50.84560 326 ASP B C 1
ATOM 3214 O O . ASP B 2 294 ? -14.62729 -6.58403 55.47342 1.000 50.25852 326 ASP B O 1
ATOM 3219 N N . LEU B 2 295 ? -13.36237 -8.27948 56.22969 1.000 50.67741 327 LEU B N 1
ATOM 3220 C CA . LEU B 2 295 ? -13.07521 -8.84236 54.92144 1.000 45.61833 327 LEU B CA 1
ATOM 3221 C C . LEU B 2 295 ? -13.68073 -10.23812 54.89321 1.000 50.83681 327 LEU B C 1
ATOM 3222 O O . LEU B 2 295 ? -13.72606 -10.92654 55.92195 1.000 57.75632 327 LEU B O 1
ATOM 3227 N N . ASN B 2 296 ? -14.17084 -10.64459 53.73466 1.000 46.84783 328 ASN B N 1
ATOM 3228 C CA . ASN B 2 296 ? -14.93682 -11.88034 53.64627 1.000 45.22528 328 ASN B CA 1
ATOM 3229 C C . ASN B 2 296 ? -14.06015 -13.12880 53.62765 1.000 45.30319 328 ASN B C 1
ATOM 3230 O O . ASN B 2 296 ? -14.54506 -14.19025 53.23273 1.000 54.67084 328 ASN B O 1
ATOM 3235 N N . HIS B 2 297 ? -12.78950 -13.03622 54.02246 1.000 44.10214 329 HIS B N 1
ATOM 3236 C CA . HIS B 2 297 ? -11.92435 -14.20819 54.06581 1.000 44.89935 329 HIS B CA 1
ATOM 3237 C C . HIS B 2 297 ? -10.77519 -13.95522 55.02814 1.000 42.95444 329 HIS B C 1
ATOM 3238 O O . HIS B 2 297 ? -10.12890 -12.90467 54.96640 1.000 43.81872 329 HIS B O 1
ATOM 3245 N N . ARG B 2 298 ? -10.55178 -14.90664 55.92546 1.000 39.93769 330 ARG B N 1
ATOM 3246 C CA A ARG B 2 298 ? -9.43614 -14.90909 56.86200 0.500 42.79332 330 ARG B CA 1
ATOM 3247 C CA B ARG B 2 298 ? -9.43107 -14.90147 56.85044 0.500 42.79353 330 ARG B CA 1
ATOM 3248 C C . ARG B 2 298 ? -8.60441 -16.16286 56.62559 1.000 42.08583 330 ARG B C 1
ATOM 3249 O O . ARG B 2 298 ? -9.11602 -17.17541 56.14396 1.000 40.83538 330 ARG B O 1
ATOM 3264 N N . PHE B 2 299 ? -7.31441 -16.10427 56.95727 1.000 41.31365 331 PHE B N 1
ATOM 3265 C CA . PHE B 2 299 ? -6.48608 -17.30321 56.81775 1.000 37.88025 331 PHE B CA 1
ATOM 3266 C C . PHE B 2 299 ? -5.34569 -17.25861 57.81967 1.000 39.74733 331 PHE B C 1
ATOM 3267 O O . PHE B 2 299 ? -5.02900 -16.20746 58.37884 1.000 40.15128 331 PHE B O 1
ATOM 3275 N N . GLN B 2 300 ? -4.73008 -18.41893 58.04742 1.000 37.32757 332 GLN B N 1
ATOM 3276 C CA . GLN B 2 300 ? -3.64818 -18.52281 59.01860 1.000 37.90380 332 GLN B CA 1
ATOM 3277 C C . GLN B 2 300 ? -2.32695 -18.06417 58.42155 1.000 38.06648 332 GLN B C 1
ATOM 3278 O O . GLN B 2 300 ? -2.02711 -18.35020 57.26253 1.000 39.94035 332 GLN B O 1
ATOM 3284 N N . VAL B 2 301 ? -1.50511 -17.41225 59.24363 1.000 36.13185 333 VAL B N 1
ATOM 3285 C CA . VAL B 2 301 ? -0.17448 -16.97482 58.84576 1.000 35.66891 333 VAL B CA 1
ATOM 3286 C C . VAL B 2 301 ? 0.80994 -17.33994 59.95004 1.000 41.82464 333 VAL B C 1
ATOM 3287 O O . VAL B 2 301 ? 0.53574 -17.11340 61.13449 1.000 40.38636 333 VAL B O 1
ATOM 3291 N N . PHE B 2 302 ? 1.97644 -17.85589 59.55375 1.000 38.54567 334 PHE B N 1
ATOM 3292 C CA . PHE B 2 302 ? 3.07368 -18.17008 60.45993 1.000 39.26639 334 PHE B CA 1
ATOM 3293 C C . PHE B 2 302 ? 4.34409 -17.54277 59.91289 1.000 38.30947 334 PHE B C 1
ATOM 3294 O O . PHE B 2 302 ? 4.61166 -17.64380 58.71349 1.000 40.12693 334 PHE B O 1
ATOM 3302 N N . ARG B 2 303 ? 5.11202 -16.88033 60.77127 1.000 36.11002 335 ARG B N 1
ATOM 3303 C CA . ARG B 2 303 ? 6.42447 -16.37734 60.40251 1.000 38.54011 335 ARG B CA 1
ATOM 3304 C C . ARG B 2 303 ? 7.50471 -17.23490 61.04611 1.000 39.70300 335 ARG B C 1
ATOM 3305 O O . ARG B 2 303 ? 7.25944 -17.96001 62.01303 1.000 43.40037 335 ARG B O 1
ATOM 3313 N N . GLY B 2 304 ? 8.71642 -17.12376 60.50265 1.000 42.29882 336 GLY B N 1
ATOM 3314 C CA . GLY B 2 304 ? 9.90371 -17.70405 61.09776 1.000 44.83276 336 GLY B CA 1
ATOM 3315 C C . GLY B 2 304 ? 10.45894 -18.92463 60.39168 1.000 43.52673 336 GLY B C 1
ATOM 3316 O O . GLY B 2 304 ? 11.56241 -19.35859 60.74165 1.000 48.39501 336 GLY B O 1
ATOM 3317 N N . ILE B 2 305 ? 9.74927 -19.48635 59.40970 1.000 42.42526 337 ILE B N 1
ATOM 3318 C CA . ILE B 2 305 ? 10.15558 -20.72868 58.75091 1.000 43.56418 337 ILE B CA 1
ATOM 3319 C C . ILE B 2 305 ? 11.44857 -20.47859 57.98700 1.000 44.77068 337 ILE B C 1
ATOM 3320 O O . ILE B 2 305 ? 11.47205 -19.70458 57.02289 1.000 41.05220 337 ILE B O 1
ATOM 3325 N N . LEU B 2 306 ? 12.53590 -21.11564 58.41988 1.000 40.22314 338 LEU B N 1
ATOM 3326 C CA . LEU B 2 306 ? 13.85310 -20.90161 57.82129 1.000 42.87734 338 LEU B CA 1
ATOM 3327 C C . LEU B 2 306 ? 14.23547 -19.42651 57.82549 1.000 48.34193 338 LEU B C 1
ATOM 3328 O O . LEU B 2 306 ? 14.84246 -18.92485 56.87299 1.000 45.01856 338 LEU B O 1
ATOM 3333 N N . GLU B 2 307 ? 13.85047 -18.71366 58.88989 1.000 46.40366 339 GLU B N 1
ATOM 3334 C CA . GLU B 2 307 ? 14.07071 -17.27073 58.91749 1.000 46.77546 339 GLU B CA 1
ATOM 3335 C C . GLU B 2 307 ? 15.54428 -16.93408 58.80838 1.000 51.64896 339 GLU B C 1
ATOM 3336 O O . GLU B 2 307 ? 15.90563 -15.91279 58.21371 1.000 51.11791 339 GLU B O 1
ATOM 3342 N N . ASP B 2 308 ? 16.39768 -17.78572 59.37561 1.000 52.36688 340 ASP B N 1
ATOM 3343 C CA . ASP B 2 308 ? 17.84455 -17.63927 59.28394 1.000 55.00089 340 ASP B CA 1
ATOM 3344 C C . ASP B 2 308 ? 18.30020 -17.30735 57.86093 1.000 54.70203 340 ASP B C 1
ATOM 3345 O O . ASP B 2 308 ? 19.01615 -16.32658 57.63330 1.000 55.82641 340 ASP B O 1
ATOM 3350 N N . GLN B 2 309 ? 17.87526 -18.10355 56.88349 1.000 49.14412 341 GLN B N 1
ATOM 3351 C CA . GLN B 2 309 ? 18.26595 -17.84475 55.50505 1.000 52.72105 341 GLN B CA 1
ATOM 3352 C C . GLN B 2 309 ? 17.43444 -16.72848 54.88262 1.000 50.80058 341 GLN B C 1
ATOM 3353 O O . GLN B 2 309 ? 17.95307 -15.92832 54.09478 1.000 48.66625 341 GLN B O 1
ATOM 3359 N N . CYS B 2 310 ? 16.14381 -16.66352 55.21876 1.000 45.99194 342 CYS B N 1
ATOM 3360 C CA . CYS B 2 310 ? 15.26109 -15.73256 54.53056 1.000 42.82358 342 CYS B CA 1
ATOM 3361 C C . CYS B 2 310 ? 15.59840 -14.28152 54.84164 1.000 44.24007 342 CYS B C 1
ATOM 3362 O O . CYS B 2 310 ? 15.39077 -13.41523 53.99139 1.000 41.59766 342 CYS B O 1
ATOM 3365 N N . ARG B 2 311 ? 16.14285 -13.99731 56.02977 1.000 46.89725 343 ARG B N 1
ATOM 3366 C CA . ARG B 2 311 ? 16.41095 -12.61013 56.40587 1.000 46.29478 343 ARG B CA 1
ATOM 3367 C C . ARG B 2 311 ? 17.50808 -11.97978 55.55603 1.000 48.44033 343 ARG B C 1
ATOM 3368 O O . ARG B 2 311 ? 17.58839 -10.74775 55.47701 1.000 49.38450 343 ARG B O 1
ATOM 3376 N N . GLN B 2 312 ? 18.32974 -12.78651 54.89348 1.000 44.51272 344 GLN B N 1
ATOM 3377 C CA . GLN B 2 312 ? 19.34171 -12.27717 53.97975 1.000 46.34477 344 GLN B CA 1
ATOM 3378 C C . GLN B 2 312 ? 18.81288 -12.03893 52.57210 1.000 47.61140 344 GLN B C 1
ATOM 3379 O O . GLN B 2 312 ? 19.57983 -11.60578 51.70449 1.000 47.53876 344 GLN B O 1
ATOM 3385 N N . LEU B 2 313 ? 17.54058 -12.31628 52.31694 1.000 42.37279 345 LEU B N 1
ATOM 3386 C CA . LEU B 2 313 ? 16.95102 -12.10209 51.00196 1.000 39.91181 345 LEU B CA 1
ATOM 3387 C C . LEU B 2 313 ? 16.19670 -10.76626 50.99644 1.000 40.00420 345 LEU B C 1
ATOM 3388 O O . LEU B 2 313 ? 16.20023 -10.02110 51.97768 1.000 37.54948 345 LEU B O 1
ATOM 3393 N N . ASP B 2 314 ? 15.55404 -10.45315 49.86459 1.000 36.50276 346 ASP B N 1
ATOM 3394 C CA . ASP B 2 314 ? 14.99978 -9.11434 49.71078 1.000 35.32826 346 ASP B CA 1
ATOM 3395 C C . ASP B 2 314 ? 13.62367 -9.02737 50.35754 1.000 37.08001 346 ASP B C 1
ATOM 3396 O O . ASP B 2 314 ? 12.85875 -9.99238 50.31506 1.000 36.26555 346 ASP B O 1
ATOM 3401 N N . PRO B 2 315 ? 13.29235 -7.89039 50.96533 1.000 35.75860 347 PRO B N 1
ATOM 3402 C CA . PRO B 2 315 ? 11.91903 -7.67831 51.42586 1.000 33.79857 347 PRO B CA 1
ATOM 3403 C C . PRO B 2 315 ? 10.99286 -7.45668 50.23544 1.000 33.25899 347 PRO B C 1
ATOM 3404 O O . PRO B 2 315 ? 11.42844 -7.18179 49.11253 1.000 32.89208 347 PRO B O 1
ATOM 3408 N N . ASP B 2 316 ? 9.69689 -7.57753 50.49492 1.000 34.16262 348 ASP B N 1
ATOM 3409 C CA . ASP B 2 316 ? 8.67275 -7.26491 49.49062 1.000 35.44643 348 ASP B CA 1
ATOM 3410 C C . ASP B 2 316 ? 7.94860 -5.98430 49.89308 1.000 34.02807 348 ASP B C 1
ATOM 3411 O O . ASP B 2 316 ? 7.44582 -5.91600 51.01569 1.000 31.01906 348 ASP B O 1
ATOM 3416 N N . PRO B 2 317 ? 7.85040 -4.95389 49.03654 1.000 37.26520 349 PRO B N 1
ATOM 3417 C CA . PRO B 2 317 ? 8.33754 -4.89698 47.65575 1.000 38.92390 349 PRO B CA 1
ATOM 3418 C C . PRO B 2 317 ? 9.86003 -4.74331 47.59382 1.000 42.73899 349 PRO B C 1
ATOM 3419 O O . PRO B 2 317 ? 10.49364 -5.24336 46.65767 1.000 47.87496 349 PRO B O 1
#

GO terms:
  GO:0005634 nucleus (C, EXP)
  GO:0005737 cytoplasm (C, EXP)

Sequence (443 aa):
PCCVVSVQETEKWMEEAMRMAKEALENIEVPVGCLMVYNNEVVGKGRNNEVNQTKNATRHAEMVAIDQVLDWCHQHGQSPSTVFEHTVLYVTVEPCIMCAAALRLMKIPLVVYGCQNERFGGCGSVLNIASSADLPNTGRPFQCIPGYRAEEAVELLKTFYKQEQWQALPVLSEQQSGAVELILAYAAPVLDKRQTSRLLREVSAVYPLPAQPHLKRVRPSRSAGGAQSSDLLLCLAGPSAGPRSLAELLPRPAVDPRGLGTPFLVPLPARPPLTRSQFEEARAHWPTTSFGQLFSTQERAAMQTHMERAVCAAQRAAAQGLRAVGAVVVDPASDRVLATGHDCSSVASPLLHAVMVCIDDLVAQGQGEDSLPYVCTGYDLYVTREPCVMCAMALVHARIQRVFYGAPSPDGALGTLFRVHARPDLNHRRFQVFRGILEDQCRQLDPDP

Foldseek 3Di:
DQVQLVVVLVVQLVVQQVQLVVCLVVLHQSKWKFKAFNNHTQFIFAACCVVVVHNVRHGLVRRVVSNVVSCVVVVHDLQVGQCRIEMEMAEADFLVSLLVSQQSNRAEYEYAAYDCPGHCCPNVHNSQCDPDPVRHHHHYYDYHDNNVSSVVSNVVSVVVD/DWAWFWFAPPVQPDEFDWFKFKKWWQQPVVCVVVQQVLQCVVAVPVQCPFADQKFWDQDPVGDITIIGTRHGADPDNDFDACPRRHDPPSGDCPRTHGMDMFIARSDARDGPVRCVVRVVRGHGDCVGPDDPVRLVLLLVQLVLQQVQLVVCVVVPHARKKKWKAQVVVRDTQFIFAQPADPVRHPRHRLVVRLVSLVVPDDDPDDQLSQARMEMEMAEAEAPVSVVVCLSSQHAEYEYEYYACRHQCHHVHNVQHDPPRPHHHIYIYISPNVSSVPGGHYD

Solvent-accessible surface area: 20263 Å² total; per-residue (Å²): 75,36,105,60,0,40,135,68,23,128,101,19,0,82,37,0,1,106,15,0,90,67,0,33,134,82,125,2,38,0,10,0,0,0,0,0,48,86,57,95,46,8,3,67,3,34,7,42,20,52,111,57,72,10,4,5,49,26,0,8,12,13,0,2,60,79,0,13,79,48,1,136,139,108,73,75,48,13,61,71,0,0,42,65,0,0,0,0,0,0,5,1,0,5,0,0,0,0,0,0,0,2,28,10,76,1,44,29,0,1,6,0,4,83,19,142,105,31,0,0,18,46,47,19,26,71,0,2,70,21,127,5,103,71,0,25,122,79,4,135,43,80,72,42,70,65,28,151,77,0,43,91,23,14,111,45,18,51,170,136,151,199,22,85,2,66,25,13,30,15,153,162,79,47,42,81,22,89,83,52,82,0,6,0,0,37,10,133,54,137,187,50,37,79,46,0,60,150,37,0,34,81,48,63,90,14,114,73,16,112,10,12,104,32,36,57,86,48,164,61,123,79,24,73,124,70,28,20,2,0,0,6,66,21,47,157,73,32,16,130,81,48,34,94,121,19,7,61,173,137,58,1,37,22,181,19,15,10,107,13,71,65,9,51,0,2,15,118,70,5,78,24,50,70,8,21,83,84,5,134,83,56,0,24,2,49,90,67,99,46,28,58,120,154,83,72,61,33,7,64,81,9,0,71,117,0,5,65,0,0,92,119,0,54,93,119,70,46,93,7,1,0,0,0,2,1,32,61,97,70,76,147,46,45,8,35,7,26,2,46,30,56,121,39,38,38,18,70,8,0,4,16,27,0,2,68,58,11,15,147,70,51,54,160,148,28,128,11,74,8,1,83,28,52,2,1,8,1,0,36,0,1,0,0,0,0,0,0,0,2,2,18,0,63,0,97,65,0,0,2,0,3,35,1,68,2,0,0,0,14,62,79,38,89,0,2,9,60,125,72,9,99,37,103,16,103,3,12,68,4,0,6,43,58,72,0,155,150,22,40,31,4,29

Organism: Mus musculus (NCBI:txid10090)